Protein AF-0000000084360054 (afdb_homodimer)

Structure (mmCIF, N/CA/C/O backbone):
data_AF-0000000084360054-model_v1
#
loop_
_entity.id
_entity.type
_entity.pdbx_description
1 polymer "Orotidine 5'-phosphate decarboxylase"
#
loop_
_atom_site.group_PDB
_atom_site.id
_atom_site.type_symbol
_atom_site.label_atom_id
_atom_site.label_alt_id
_atom_site.label_comp_id
_atom_site.label_asym_id
_atom_site.label_entity_id
_atom_site.label_seq_id
_atom_site.pdbx_PDB_ins_code
_atom_site.Cartn_x
_atom_site.Cartn_y
_atom_site.Cartn_z
_atom_site.occupancy
_atom_site.B_iso_or_equiv
_atom_site.auth_seq_id
_atom_site.auth_comp_id
_atom_site.auth_asym_id
_atom_site.auth_atom_id
_atom_site.pdbx_PDB_model_num
ATOM 1 N N . MET A 1 1 ? 3.053 13.844 21.281 1 42.56 1 MET A N 1
ATOM 2 C CA . MET A 1 1 ? 2.871 14.586 20.031 1 42.56 1 MET A CA 1
ATOM 3 C C . MET A 1 1 ? 3.773 15.82 20 1 42.56 1 MET A C 1
ATOM 5 O O . MET A 1 1 ? 3.871 16.547 20.984 1 42.56 1 MET A O 1
ATOM 9 N N . VAL A 1 2 ? 4.875 15.766 19.297 1 52.47 2 VAL A N 1
ATOM 10 C CA . VAL A 1 2 ? 5.715 16.953 19.328 1 52.47 2 VAL A CA 1
ATOM 11 C C . VAL A 1 2 ? 4.859 18.203 19.062 1 52.47 2 VAL A C 1
ATOM 13 O O . VAL A 1 2 ? 4.086 18.234 18.109 1 52.47 2 VAL A O 1
ATOM 16 N N . GLY A 1 3 ? 4.629 18.875 20.031 1 68.75 3 GLY A N 1
ATOM 17 C CA . GLY A 1 3 ? 3.812 20.078 20.016 1 68.75 3 GLY A CA 1
ATOM 18 C C . GLY A 1 3 ? 4.203 21.047 18.922 1 68.75 3 GLY A C 1
ATOM 19 O O . GLY A 1 3 ? 5.375 21.109 18.547 1 68.75 3 GLY A O 1
ATOM 20 N N . ILE A 1 4 ? 3.219 21.406 18.031 1 86.19 4 ILE A N 1
ATOM 21 C CA . ILE A 1 4 ? 3.371 22.438 17 1 86.19 4 ILE A CA 1
ATOM 22 C C . ILE A 1 4 ? 3.674 23.781 17.656 1 86.19 4 ILE A C 1
ATOM 24 O O . ILE A 1 4 ? 2.826 24.344 18.359 1 86.19 4 ILE A O 1
ATOM 28 N N . GLU A 1 5 ? 4.906 24.297 17.609 1 87.44 5 GLU A N 1
ATOM 29 C CA . GLU A 1 5 ? 5.328 25.547 18.219 1 87.44 5 GLU A CA 1
ATOM 30 C C . GLU A 1 5 ? 5.152 26.719 17.25 1 87.44 5 GLU A C 1
ATOM 32 O O . GLU A 1 5 ? 4.906 27.844 17.672 1 87.44 5 GLU A O 1
ATOM 37 N N . HIS A 1 6 ? 5.352 26.484 16.031 1 93.12 6 HIS A N 1
ATOM 38 C CA . HIS A 1 6 ? 5.207 27.484 14.977 1 93.12 6 HIS A CA 1
ATOM 39 C C . HIS A 1 6 ? 4.281 26.969 13.875 1 93.12 6 HIS A C 1
ATOM 41 O O . HIS A 1 6 ? 4.324 25.797 13.508 1 93.12 6 HIS A O 1
ATOM 47 N N . PRO A 1 7 ? 3.514 27.828 13.281 1 94 7 PRO A N 1
ATOM 48 C CA . PRO A 1 7 ? 2.527 27.422 12.273 1 94 7 PRO A CA 1
ATOM 49 C C . PRO A 1 7 ? 3.16 26.688 11.086 1 94 7 PRO A C 1
ATOM 51 O O . PRO A 1 7 ? 2.525 25.828 10.477 1 94 7 PRO A O 1
ATOM 54 N N . ARG A 1 8 ? 4.402 27.094 10.758 1 95.5 8 ARG A N 1
ATOM 55 C CA . ARG A 1 8 ? 5.078 26.469 9.625 1 95.5 8 ARG A CA 1
ATOM 56 C C . ARG A 1 8 ? 5.246 24.969 9.844 1 95.5 8 ARG A C 1
ATOM 58 O O . ARG A 1 8 ? 5.375 24.203 8.883 1 95.5 8 ARG A O 1
ATOM 65 N N . GLN A 1 9 ? 5.285 24.531 11.094 1 97.31 9 GLN A N 1
ATOM 66 C CA . GLN A 1 9 ? 5.523 23.125 11.422 1 97.31 9 GLN A CA 1
ATOM 67 C C . GLN A 1 9 ? 4.336 22.266 11.016 1 97.31 9 GLN A C 1
ATOM 69 O O . GLN A 1 9 ? 4.449 21.031 10.969 1 97.31 9 GLN A O 1
ATOM 74 N N . ARG A 1 10 ? 3.205 22.906 10.672 1 97.94 10 ARG A N 1
ATOM 75 C CA . ARG A 1 10 ? 1.999 22.203 10.258 1 97.94 10 ARG A CA 1
ATOM 76 C C . ARG A 1 10 ? 2.115 21.734 8.812 1 97.94 10 ARG A C 1
ATOM 78 O O . ARG A 1 10 ? 1.342 20.875 8.367 1 97.94 10 ARG A O 1
ATOM 85 N N . ILE A 1 11 ? 3.076 22.266 8.094 1 98.19 11 ILE A N 1
ATOM 86 C CA . ILE A 1 11 ? 3.129 22.062 6.645 1 98.19 11 ILE A CA 1
ATOM 87 C C . ILE A 1 11 ? 4.062 20.906 6.32 1 98.19 11 ILE A C 1
ATOM 89 O O . ILE A 1 11 ? 5.254 20.938 6.648 1 98.19 11 ILE A O 1
ATOM 93 N N . PHE A 1 12 ? 3.598 19.875 5.746 1 98.62 12 PHE A N 1
ATOM 94 C CA . PHE A 1 12 ? 4.406 18.844 5.098 1 98.62 12 PHE A CA 1
ATOM 95 C C . PHE A 1 12 ? 4.352 19 3.58 1 98.62 12 PHE A C 1
ATOM 97 O O . PHE A 1 12 ? 3.271 18.938 2.986 1 98.62 12 PHE A O 1
ATOM 104 N N . VAL A 1 13 ? 5.457 19.156 2.93 1 98.62 13 VAL A N 1
ATOM 105 C CA . VAL A 1 13 ? 5.527 19.375 1.487 1 98.62 13 VAL A CA 1
ATOM 106 C C . VAL A 1 13 ? 5.605 18.016 0.775 1 98.62 13 VAL A C 1
ATOM 108 O O . VAL A 1 13 ? 6.516 17.234 1.029 1 98.62 13 VAL A O 1
ATOM 111 N N . ALA A 1 14 ? 4.641 17.781 -0.109 1 98.44 14 ALA A N 1
ATOM 112 C CA . ALA A 1 14 ? 4.621 16.547 -0.886 1 98.44 14 ALA A CA 1
ATOM 113 C C . ALA A 1 14 ? 5.645 16.594 -2.02 1 98.44 14 ALA A C 1
ATOM 115 O O . ALA A 1 14 ? 5.512 17.391 -2.951 1 98.44 14 ALA A O 1
ATOM 116 N N . LEU A 1 15 ? 6.66 15.773 -1.92 1 98.06 15 LEU A N 1
ATOM 117 C CA . LEU A 1 15 ? 7.633 15.648 -2.998 1 98.06 15 LEU A CA 1
ATOM 118 C C . LEU A 1 15 ? 7.262 14.5 -3.934 1 98.06 15 LEU A C 1
ATOM 120 O O . LEU A 1 15 ? 7.98 13.5 -4.012 1 98.06 15 LEU A O 1
ATOM 124 N N . ASP A 1 16 ? 6.246 14.641 -4.707 1 93 16 ASP A N 1
ATOM 125 C CA . ASP A 1 16 ? 5.715 13.633 -5.621 1 93 16 ASP A CA 1
ATOM 126 C C . ASP A 1 16 ? 6.496 13.617 -6.934 1 93 16 ASP A C 1
ATOM 128 O O . ASP A 1 16 ? 5.977 14.023 -7.973 1 93 16 ASP A O 1
ATOM 132 N N . MET A 1 17 ? 7.68 13.203 -6.867 1 93.94 17 MET A N 1
ATOM 133 C CA . MET A 1 17 ? 8.578 13.188 -8.016 1 93.94 17 MET A CA 1
ATOM 134 C C . MET A 1 17 ? 9.594 12.055 -7.906 1 93.94 17 MET A C 1
ATOM 136 O O . MET A 1 17 ? 9.836 11.539 -6.812 1 93.94 17 MET A O 1
ATOM 140 N N . THR A 1 18 ? 10.188 11.703 -9.094 1 94.56 18 THR A N 1
ATOM 141 C CA . THR A 1 18 ? 11.211 10.664 -9.062 1 94.56 18 THR A CA 1
ATOM 142 C C . THR A 1 18 ? 12.586 11.258 -9.328 1 94.56 18 THR A C 1
ATOM 144 O O . THR A 1 18 ? 13.594 10.547 -9.281 1 94.56 18 THR A O 1
ATOM 147 N N . ASP A 1 19 ? 12.609 12.57 -9.586 1 97.56 19 ASP A N 1
ATOM 148 C CA . ASP A 1 19 ? 13.906 13.242 -9.664 1 97.56 19 ASP A CA 1
ATOM 149 C C . ASP A 1 19 ? 14.523 13.414 -8.281 1 97.56 19 ASP A C 1
ATOM 151 O O . ASP A 1 19 ? 14.195 14.359 -7.559 1 97.56 19 ASP A O 1
ATOM 155 N N . LEU A 1 20 ? 15.406 12.531 -7.949 1 98.31 20 LEU A N 1
ATOM 156 C CA . LEU A 1 20 ? 15.992 12.484 -6.609 1 98.31 20 LEU A CA 1
ATOM 157 C C . LEU A 1 20 ? 16.75 13.773 -6.312 1 98.31 20 LEU A C 1
ATOM 159 O O . LEU A 1 20 ? 16.672 14.305 -5.203 1 98.31 20 LEU A O 1
ATOM 163 N N . GLY A 1 21 ? 17.531 14.211 -7.305 1 98.56 21 GLY A N 1
ATOM 164 C CA . GLY A 1 21 ? 18.25 15.453 -7.113 1 98.56 21 GLY A CA 1
ATOM 165 C C . GLY A 1 21 ? 17.359 16.625 -6.773 1 98.56 21 GLY A C 1
ATOM 166 O O . GLY A 1 21 ? 17.641 17.391 -5.844 1 98.56 21 GLY A O 1
ATOM 167 N N . ARG A 1 22 ? 16.297 16.75 -7.469 1 98.38 22 ARG A N 1
ATOM 168 C CA . ARG A 1 22 ? 15.344 17.828 -7.219 1 98.38 22 ARG A CA 1
ATOM 169 C C . ARG A 1 22 ? 14.695 17.688 -5.848 1 98.38 22 ARG A C 1
ATOM 171 O O . ARG A 1 22 ? 14.492 18.672 -5.141 1 98.38 22 ARG A O 1
ATOM 178 N N . ALA A 1 23 ? 14.328 16.469 -5.492 1 98.69 23 ALA A N 1
ATOM 179 C CA . ALA A 1 23 ? 13.719 16.203 -4.188 1 98.69 23 ALA A CA 1
ATOM 180 C C . ALA A 1 23 ? 14.656 16.625 -3.059 1 98.69 23 ALA A C 1
ATOM 182 O O . ALA A 1 23 ? 14.227 17.266 -2.098 1 98.69 23 ALA A O 1
ATOM 183 N N . VAL A 1 24 ? 15.898 16.266 -3.207 1 98.75 24 VAL A N 1
ATOM 184 C CA . VAL A 1 24 ? 16.906 16.594 -2.209 1 98.75 24 VAL A CA 1
ATOM 185 C C . VAL A 1 24 ? 17.078 18.109 -2.127 1 98.75 24 VAL A C 1
ATOM 187 O O . VAL A 1 24 ? 17.125 18.688 -1.034 1 98.75 24 VAL A O 1
ATOM 190 N N . GLU A 1 25 ? 17.141 18.75 -3.273 1 98.56 25 GLU A N 1
ATOM 191 C CA . GLU A 1 25 ? 17.281 20.203 -3.336 1 98.56 25 GLU A CA 1
ATOM 192 C C . GLU A 1 25 ? 16.109 20.891 -2.648 1 98.56 25 GLU A C 1
ATOM 194 O O . GLU A 1 25 ? 16.312 21.844 -1.89 1 98.56 25 GLU A O 1
ATOM 199 N N . LEU A 1 26 ? 14.945 20.438 -2.902 1 98.75 26 LEU A N 1
ATOM 200 C CA . LEU A 1 26 ? 13.75 21.016 -2.305 1 98.75 26 LEU A CA 1
ATOM 201 C C . LEU A 1 26 ? 13.75 20.828 -0.791 1 98.75 26 LEU A C 1
ATOM 203 O O . LEU A 1 26 ? 13.477 21.766 -0.044 1 98.75 26 LEU A O 1
ATOM 207 N N . ALA A 1 27 ? 14.062 19.641 -0.339 1 98.75 27 ALA A N 1
ATOM 208 C CA . ALA A 1 27 ? 14.094 19.375 1.097 1 98.75 27 ALA A CA 1
ATOM 209 C C . ALA A 1 27 ? 15.094 20.281 1.803 1 98.75 27 ALA A C 1
ATOM 211 O O . ALA A 1 27 ? 14.766 20.891 2.824 1 98.75 27 ALA A O 1
ATOM 212 N N . HIS A 1 28 ? 16.266 20.438 1.223 1 98.38 28 HIS A N 1
ATOM 213 C CA . HIS A 1 28 ? 17.297 21.297 1.794 1 98.38 28 HIS A CA 1
ATOM 214 C C . HIS A 1 28 ? 16.859 22.75 1.775 1 98.38 28 HIS A C 1
ATOM 216 O O . HIS A 1 28 ? 17.047 23.469 2.76 1 98.38 28 HIS A O 1
ATOM 222 N N . GLY A 1 29 ? 16.328 23.141 0.725 1 98.38 29 GLY A N 1
ATOM 223 C CA . GLY A 1 29 ? 15.945 24.531 0.532 1 98.38 29 GLY A CA 1
ATOM 224 C C . GLY A 1 29 ? 14.781 24.953 1.409 1 98.38 29 GLY A C 1
ATOM 225 O O . GLY A 1 29 ? 14.664 26.141 1.748 1 98.38 29 GLY A O 1
ATOM 226 N N . LEU A 1 30 ? 13.969 24.016 1.833 1 98.62 30 LEU A N 1
ATOM 227 C CA . LEU A 1 30 ? 12.75 24.344 2.559 1 98.62 30 LEU A CA 1
ATOM 228 C C . LEU A 1 30 ? 12.938 24.141 4.059 1 98.62 30 LEU A C 1
ATOM 230 O O . LEU A 1 30 ? 12.023 24.406 4.844 1 98.62 30 LEU A O 1
ATOM 234 N N . LYS A 1 31 ? 14.117 23.641 4.406 1 97.62 31 LYS A N 1
ATOM 235 C CA . LYS A 1 31 ? 14.398 23.406 5.82 1 97.62 31 LYS A CA 1
ATOM 236 C C . LYS A 1 31 ? 14.18 24.688 6.637 1 97.62 31 LYS A C 1
ATOM 238 O O . LYS A 1 31 ? 14.664 25.75 6.262 1 97.62 31 LYS A O 1
ATOM 243 N N . GLY A 1 32 ? 13.414 24.5 7.715 1 96.25 32 GLY A N 1
ATOM 244 C CA . GLY A 1 32 ? 13.148 25.641 8.586 1 96.25 32 GLY A CA 1
ATOM 245 C C . GLY A 1 32 ? 11.93 26.438 8.18 1 96.25 32 GLY A C 1
ATOM 246 O O . GLY A 1 32 ? 11.414 27.234 8.961 1 96.25 32 GLY A O 1
ATOM 247 N N . ALA A 1 33 ? 11.43 26.25 6.961 1 97.88 33 ALA A N 1
ATOM 248 C CA . ALA A 1 33 ? 10.289 27.016 6.453 1 97.88 33 ALA A CA 1
ATOM 249 C C . ALA A 1 33 ? 9.008 26.188 6.516 1 97.88 33 ALA A C 1
ATOM 251 O O . ALA A 1 33 ? 7.91 26.734 6.406 1 97.88 33 ALA A O 1
ATOM 252 N N . VAL A 1 34 ? 9.156 24.922 6.68 1 98.31 34 VAL A N 1
ATOM 253 C CA . VAL A 1 34 ? 8.023 24 6.777 1 98.31 34 VAL A CA 1
ATOM 254 C C . VAL A 1 34 ? 8.289 22.969 7.871 1 98.31 34 VAL A C 1
ATOM 256 O O . VAL A 1 34 ? 9.375 22.938 8.453 1 98.31 34 VAL A O 1
ATOM 259 N N . GLY A 1 35 ? 7.32 22.172 8.133 1 98.19 35 GLY A N 1
ATOM 260 C CA . GLY A 1 35 ? 7.418 21.172 9.195 1 98.19 35 GLY A CA 1
ATOM 261 C C . GLY A 1 35 ? 8.117 19.906 8.766 1 98.19 35 GLY A C 1
ATOM 262 O O . GLY A 1 35 ? 8.711 19.203 9.586 1 98.19 35 GLY A O 1
ATOM 263 N N . GLY A 1 36 ? 8.016 19.609 7.461 1 98.62 36 GLY A N 1
ATOM 264 C CA . GLY A 1 36 ? 8.641 18.391 6.961 1 98.62 36 GLY A CA 1
ATOM 265 C C . GLY A 1 36 ? 8.312 18.109 5.504 1 98.62 36 GLY A C 1
ATOM 266 O O . GLY A 1 36 ? 7.777 18.969 4.805 1 98.62 36 GLY A O 1
ATOM 267 N N . VAL A 1 37 ? 8.711 16.906 5.035 1 98.88 37 VAL A N 1
ATOM 268 C CA . VAL A 1 37 ? 8.445 16.484 3.668 1 98.88 37 VAL A CA 1
ATOM 269 C C . VAL A 1 37 ? 7.66 15.172 3.682 1 98.88 37 VAL A C 1
ATOM 271 O O . VAL A 1 37 ? 7.789 14.375 4.613 1 98.88 37 VAL A O 1
ATOM 274 N N . LYS A 1 38 ? 6.855 15.055 2.748 1 98.88 38 LYS A N 1
ATOM 275 C CA . LYS A 1 38 ? 6.152 13.797 2.516 1 98.88 38 LYS A CA 1
ATOM 276 C C . LYS A 1 38 ? 6.695 13.078 1.281 1 98.88 38 LYS A C 1
ATOM 278 O O . LYS A 1 38 ? 6.809 13.68 0.211 1 98.88 38 LYS A O 1
ATOM 283 N N . LEU A 1 39 ? 7.094 11.867 1.407 1 98.88 39 LEU A N 1
ATOM 284 C CA . LEU A 1 39 ? 7.5 10.984 0.319 1 98.88 39 LEU A CA 1
ATOM 285 C C . LEU A 1 39 ? 6.527 9.82 0.172 1 98.88 39 LEU A C 1
ATOM 287 O O . LEU A 1 39 ? 6.246 9.109 1.142 1 98.88 39 LEU A O 1
ATOM 291 N N . GLY A 1 40 ? 6.016 9.641 -1.049 1 98.25 40 GLY A N 1
ATOM 292 C CA . GLY A 1 40 ? 4.961 8.656 -1.273 1 98.25 40 GLY A CA 1
ATOM 293 C C . GLY A 1 40 ? 5.418 7.477 -2.109 1 98.25 40 GLY A C 1
ATOM 294 O O . GLY A 1 40 ? 6.609 7.184 -2.182 1 98.25 40 GLY A O 1
ATOM 295 N N . LYS A 1 41 ? 4.422 6.773 -2.699 1 98.19 41 LYS A N 1
ATOM 296 C CA . LYS A 1 41 ? 4.594 5.473 -3.34 1 98.19 41 LYS A CA 1
ATOM 297 C C . LYS A 1 41 ? 5.492 5.582 -4.57 1 98.19 41 LYS A C 1
ATOM 299 O O . LYS A 1 41 ? 6.355 4.73 -4.793 1 98.19 41 LYS A O 1
ATOM 304 N N . GLU A 1 42 ? 5.25 6.617 -5.363 1 97.69 42 GLU A N 1
ATOM 305 C CA . GLU A 1 42 ? 6.031 6.742 -6.59 1 97.69 42 GLU A CA 1
ATOM 306 C C . GLU A 1 42 ? 7.516 6.926 -6.281 1 97.69 42 GLU A C 1
ATOM 308 O O . GLU A 1 42 ? 8.359 6.215 -6.828 1 97.69 42 GLU A O 1
ATOM 313 N N . PHE A 1 43 ? 7.824 7.863 -5.406 1 98.75 43 PHE A N 1
ATOM 314 C CA . PHE A 1 43 ? 9.203 8.125 -5.004 1 98.75 43 PHE A CA 1
ATOM 315 C C . PHE A 1 43 ? 9.828 6.883 -4.383 1 98.75 43 PHE A C 1
ATOM 317 O O . PHE A 1 43 ? 10.93 6.484 -4.758 1 98.75 43 PHE A O 1
ATOM 324 N N . PHE A 1 44 ? 9.133 6.242 -3.404 1 98.81 44 PHE A N 1
ATOM 325 C CA . PHE A 1 44 ? 9.688 5.125 -2.648 1 98.81 44 PHE A CA 1
ATOM 326 C C . PHE A 1 44 ? 9.914 3.918 -3.555 1 98.81 44 PHE A C 1
ATOM 328 O O . PHE A 1 44 ? 10.883 3.18 -3.381 1 98.81 44 PHE A O 1
ATOM 335 N N . THR A 1 45 ? 9 3.691 -4.48 1 98.75 45 THR A N 1
ATOM 336 C CA . THR A 1 45 ? 9.164 2.586 -5.418 1 98.75 45 THR A CA 1
ATOM 337 C C . THR A 1 45 ? 10.406 2.793 -6.285 1 98.75 45 THR A C 1
ATOM 339 O O . THR A 1 45 ? 11.117 1.836 -6.602 1 98.75 45 THR A O 1
ATOM 342 N N . ALA A 1 46 ? 10.703 4.031 -6.586 1 98.5 46 ALA A N 1
ATOM 343 C CA . ALA A 1 46 ? 11.828 4.355 -7.461 1 98.5 46 ALA A CA 1
ATOM 344 C C . ALA A 1 46 ? 13.148 4.32 -6.688 1 98.5 46 ALA A C 1
ATOM 346 O O . ALA A 1 46 ? 14.172 3.904 -7.227 1 98.5 46 ALA A O 1
ATOM 347 N N . HIS A 1 47 ? 13.102 4.816 -5.367 1 98.62 47 HIS A N 1
ATOM 348 C CA . HIS A 1 47 ? 14.391 5.121 -4.75 1 98.62 47 HIS A CA 1
ATOM 349 C C . HIS A 1 47 ? 14.547 4.395 -3.418 1 98.62 47 HIS A C 1
ATOM 351 O O . HIS A 1 47 ? 15.648 4.34 -2.863 1 98.62 47 HIS A O 1
ATOM 357 N N . GLY A 1 48 ? 13.461 3.867 -2.879 1 98.56 48 GLY A N 1
ATOM 358 C CA . GLY A 1 48 ? 13.516 3.053 -1.674 1 98.56 48 GLY A CA 1
ATOM 359 C C . GLY A 1 48 ? 14.047 3.807 -0.47 1 98.56 48 GLY A C 1
ATOM 360 O O . GLY A 1 48 ? 14 5.039 -0.428 1 98.56 48 GLY A O 1
ATOM 361 N N . PRO A 1 49 ? 14.43 3.055 0.553 1 98.62 49 PRO A N 1
ATOM 362 C CA . PRO A 1 49 ? 14.938 3.676 1.781 1 98.62 49 PRO A CA 1
ATOM 363 C C . PRO A 1 49 ? 16.188 4.523 1.546 1 98.62 49 PRO A C 1
ATOM 365 O O . PRO A 1 49 ? 16.375 5.539 2.219 1 98.62 49 PRO A O 1
ATOM 368 N N . ASP A 1 50 ? 17 4.145 0.573 1 98.31 50 ASP A N 1
ATOM 369 C CA . ASP A 1 50 ? 18.188 4.934 0.269 1 98.31 50 ASP A CA 1
ATOM 370 C C . ASP A 1 50 ? 17.812 6.34 -0.193 1 98.31 50 ASP A C 1
ATOM 372 O O . ASP A 1 50 ? 18.438 7.32 0.212 1 98.31 50 ASP A O 1
ATOM 376 N N . GLY A 1 51 ? 16.828 6.402 -1.062 1 98.69 51 GLY A N 1
ATOM 377 C CA . GLY A 1 51 ? 16.344 7.707 -1.485 1 98.69 51 GLY A CA 1
ATOM 378 C C . GLY A 1 51 ? 15.797 8.539 -0.342 1 98.69 51 GLY A C 1
ATOM 379 O O . GLY A 1 51 ? 16.062 9.742 -0.259 1 98.69 51 GLY A O 1
ATOM 380 N N . VAL A 1 52 ? 15.062 7.902 0.552 1 98.88 52 VAL A N 1
ATOM 381 C CA . VAL A 1 52 ? 14.492 8.594 1.703 1 98.88 52 VAL A CA 1
ATOM 382 C C . VAL A 1 52 ? 15.602 9.172 2.568 1 98.88 52 VAL A C 1
ATOM 384 O O . VAL A 1 52 ? 15.531 10.328 2.992 1 98.88 52 VAL A O 1
ATOM 387 N N . HIS A 1 53 ? 16.656 8.406 2.777 1 98.62 53 HIS A N 1
ATOM 388 C CA . HIS A 1 53 ? 17.781 8.867 3.578 1 98.62 53 HIS A CA 1
ATOM 389 C C . HIS A 1 53 ? 18.438 10.094 2.953 1 98.62 53 HIS A C 1
ATOM 391 O O . HIS A 1 53 ? 18.781 11.047 3.658 1 98.62 53 HIS A O 1
ATOM 397 N N . ARG A 1 54 ? 18.578 10.039 1.674 1 98.62 54 ARG A N 1
ATOM 398 C CA . ARG A 1 54 ? 19.203 11.164 0.98 1 98.62 54 ARG A CA 1
ATOM 399 C C . ARG A 1 54 ? 18.375 12.43 1.136 1 98.62 54 ARG A C 1
ATOM 401 O O . ARG A 1 54 ? 18.906 13.508 1.367 1 98.62 54 ARG A O 1
ATOM 408 N N . VAL A 1 55 ? 17.078 12.328 1.035 1 98.81 55 VAL A N 1
ATOM 409 C CA . VAL A 1 55 ? 16.188 13.477 1.108 1 98.81 55 VAL A CA 1
ATOM 410 C C . VAL A 1 55 ? 16.156 14.023 2.533 1 98.81 55 VAL A C 1
ATOM 412 O O . VAL A 1 55 ? 16.141 15.242 2.736 1 98.81 55 VAL A O 1
ATOM 415 N N . THR A 1 56 ? 16.25 13.148 3.543 1 98.5 56 THR A N 1
ATOM 416 C CA . THR A 1 56 ? 16.031 13.57 4.926 1 98.5 56 THR A CA 1
ATOM 417 C C . THR A 1 56 ? 17.359 13.812 5.629 1 98.5 56 THR A C 1
ATOM 419 O O . THR A 1 56 ? 17.391 14.102 6.828 1 98.5 56 THR A O 1
ATOM 422 N N . GLU A 1 57 ? 18.453 13.672 4.891 1 97.75 57 GLU A N 1
ATOM 423 C CA . GLU A 1 57 ? 19.781 13.867 5.461 1 97.75 57 GLU A CA 1
ATOM 424 C C . GLU A 1 57 ? 19.906 15.25 6.102 1 97.75 57 GLU A C 1
ATOM 426 O O . GLU A 1 57 ? 20.641 15.422 7.078 1 97.75 57 GLU A O 1
ATOM 431 N N . CYS A 1 58 ? 19.188 16.219 5.684 1 97.75 58 CYS A N 1
ATOM 432 C CA . CYS A 1 58 ? 19.234 17.578 6.184 1 97.75 58 CYS A CA 1
ATOM 433 C C . CYS A 1 58 ? 18.5 17.703 7.512 1 97.75 58 CYS A C 1
ATOM 435 O O . CYS A 1 58 ? 18.516 18.766 8.141 1 97.75 58 CYS A O 1
ATOM 437 N N . GLY A 1 59 ? 17.797 16.656 7.93 1 97.25 59 GLY A N 1
ATOM 438 C CA . GLY A 1 59 ? 17.125 16.656 9.227 1 97.25 59 GLY A CA 1
ATOM 439 C C . GLY A 1 59 ? 15.641 16.969 9.133 1 97.25 59 GLY A C 1
ATOM 440 O O . GLY A 1 59 ? 14.961 17.078 10.156 1 97.25 59 GLY A O 1
ATOM 441 N N . MET A 1 60 ? 15.086 17.078 7.949 1 96.88 60 MET A N 1
ATOM 442 C CA . MET A 1 60 ? 13.664 17.344 7.75 1 96.88 60 MET A CA 1
ATOM 443 C C . MET A 1 60 ? 12.812 16.188 8.273 1 96.88 60 MET A C 1
ATOM 445 O O . MET A 1 60 ? 13.078 15.023 7.957 1 96.88 60 MET A O 1
ATOM 449 N N . PRO A 1 61 ? 11.82 16.469 9.148 1 98.31 61 PRO A N 1
ATOM 450 C CA . PRO A 1 61 ? 10.883 15.406 9.516 1 98.31 61 PRO A CA 1
ATOM 451 C C . PRO A 1 61 ? 10.227 14.758 8.305 1 98.31 61 PRO A C 1
ATOM 453 O O . PRO A 1 61 ? 9.969 15.43 7.301 1 98.31 61 PRO A O 1
ATOM 456 N N . LEU A 1 62 ? 9.938 13.484 8.422 1 98.81 62 LEU A N 1
ATOM 457 C CA . LEU A 1 62 ? 9.461 12.688 7.301 1 98.81 62 LEU A CA 1
ATOM 458 C C . LEU A 1 62 ? 8.031 12.219 7.535 1 98.81 62 LEU A C 1
ATOM 460 O O . LEU A 1 62 ? 7.723 11.641 8.586 1 98.81 62 LEU A O 1
ATOM 464 N N . PHE A 1 63 ? 7.129 12.531 6.629 1 98.94 63 PHE A N 1
ATOM 465 C CA . PHE A 1 63 ? 5.879 11.797 6.449 1 98.94 63 PHE A CA 1
ATOM 466 C C . PHE A 1 63 ? 6.035 10.719 5.383 1 98.94 63 PHE A C 1
ATOM 468 O O . PHE A 1 63 ? 6.074 11.016 4.188 1 98.94 63 PHE A O 1
ATOM 475 N N . LEU A 1 64 ? 6.207 9.492 5.801 1 98.88 64 LEU A N 1
ATOM 476 C CA . LEU A 1 64 ? 6.289 8.352 4.891 1 98.88 64 LEU A CA 1
ATOM 477 C C . LEU A 1 64 ? 4.898 7.895 4.473 1 98.88 64 LEU A C 1
ATOM 479 O O . LEU A 1 64 ? 4.223 7.18 5.219 1 98.88 64 LEU A O 1
ATOM 483 N N . ASP A 1 65 ? 4.473 8.219 3.27 1 98.81 65 ASP A N 1
ATOM 484 C CA . ASP A 1 65 ? 3.098 8.07 2.809 1 98.81 65 ASP A CA 1
ATOM 485 C C . ASP A 1 65 ? 2.951 6.852 1.9 1 98.81 65 ASP A C 1
ATOM 487 O O . ASP A 1 65 ? 2.674 6.988 0.707 1 98.81 65 ASP A O 1
ATOM 491 N N . LEU A 1 66 ? 3.057 5.699 2.541 1 98.81 66 LEU A N 1
ATOM 492 C CA . LEU A 1 66 ? 3.035 4.473 1.747 1 98.81 66 LEU A CA 1
ATOM 493 C C . LEU A 1 66 ? 1.682 3.781 1.851 1 98.81 66 LEU A C 1
ATOM 495 O O . LEU A 1 66 ? 1.37 2.895 1.051 1 98.81 66 LEU A O 1
ATOM 499 N N . LYS A 1 67 ? 0.878 4.172 2.818 1 98.81 67 LYS A N 1
ATOM 500 C CA . LYS A 1 67 ? -0.494 3.699 2.969 1 98.81 67 LYS A CA 1
ATOM 501 C C . LYS A 1 67 ? -0.552 2.174 2.973 1 98.81 67 LYS A C 1
ATOM 503 O O . LYS A 1 67 ? -1.296 1.574 2.193 1 98.81 67 LYS A O 1
ATOM 508 N N . PHE A 1 68 ? 0.157 1.575 3.934 1 98.88 68 PHE A N 1
ATOM 509 C CA . PHE A 1 68 ? 0.206 0.119 3.994 1 98.88 68 PHE A CA 1
ATOM 510 C C . PHE A 1 68 ? -1.195 -0.464 4.133 1 98.88 68 PHE A C 1
ATOM 512 O O . PHE A 1 68 ? -2.031 0.083 4.855 1 98.88 68 PHE A O 1
ATOM 519 N N . HIS A 1 69 ? -1.476 -1.567 3.439 1 98.81 69 HIS A N 1
ATOM 520 C CA . HIS A 1 69 ? -2.748 -2.279 3.443 1 98.81 69 HIS A CA 1
ATOM 521 C C . HIS A 1 69 ? -2.555 -3.758 3.125 1 98.81 69 HIS A C 1
ATOM 523 O O . HIS A 1 69 ? -2.271 -4.117 1.979 1 98.81 69 HIS A O 1
ATOM 529 N N . ASP A 1 70 ? -2.594 -4.57 4.047 1 98.62 70 ASP A N 1
ATOM 530 C CA . ASP A 1 70 ? -2.359 -6.008 3.965 1 98.62 70 ASP A CA 1
ATOM 531 C C . ASP A 1 70 ? -2.852 -6.719 5.223 1 98.62 70 ASP A C 1
ATOM 533 O O . ASP A 1 70 ? -3.504 -6.105 6.07 1 98.62 70 ASP A O 1
ATOM 537 N N . ILE A 1 71 ? -2.596 -8 5.309 1 97.75 71 ILE A N 1
ATOM 538 C CA . ILE A 1 71 ? -2.918 -8.719 6.535 1 97.75 71 ILE A CA 1
ATOM 539 C C . ILE A 1 71 ? -2.111 -8.148 7.699 1 97.75 71 ILE A C 1
ATOM 541 O O . ILE A 1 71 ? -1.052 -7.555 7.492 1 97.75 71 ILE A O 1
ATOM 545 N N . PRO A 1 72 ? -2.594 -8.328 8.969 1 98.38 72 PRO A N 1
ATOM 546 C CA . PRO A 1 72 ? -2.004 -7.672 10.141 1 98.38 72 PRO A CA 1
ATOM 547 C C . PRO A 1 72 ? -0.501 -7.922 10.258 1 98.38 72 PRO A C 1
ATOM 549 O O . PRO A 1 72 ? 0.274 -6.977 10.422 1 98.38 72 PRO A O 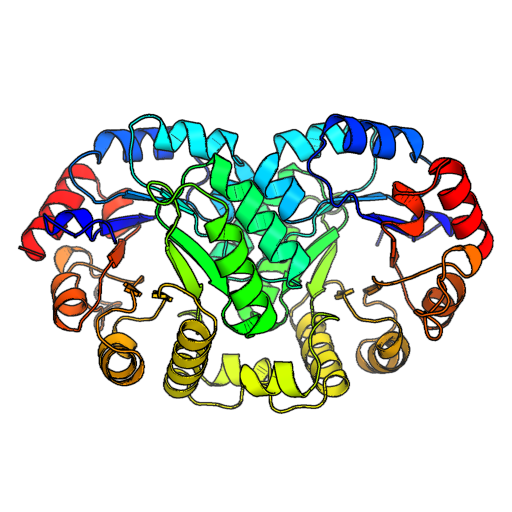1
ATOM 552 N N . ASN A 1 73 ? -0.059 -9.133 10.039 1 96.94 73 ASN A N 1
ATOM 553 C CA . ASN A 1 73 ? 1.35 -9.469 10.211 1 96.94 73 ASN A CA 1
ATOM 554 C C . ASN A 1 73 ? 2.23 -8.742 9.195 1 96.94 73 ASN A C 1
ATOM 556 O O . ASN A 1 73 ? 3.326 -8.289 9.531 1 96.94 73 ASN A O 1
ATOM 560 N N . THR A 1 74 ? 1.772 -8.664 8.008 1 97.88 74 THR A N 1
ATOM 561 C CA . THR A 1 74 ? 2.537 -8.008 6.953 1 97.88 74 THR A CA 1
ATOM 562 C C . THR A 1 74 ? 2.648 -6.508 7.219 1 97.88 74 THR A C 1
ATOM 564 O O . THR A 1 74 ? 3.723 -5.922 7.066 1 97.88 74 THR A O 1
ATOM 567 N N . VAL A 1 75 ? 1.539 -5.887 7.66 1 98.75 75 VAL A N 1
ATOM 568 C CA . VAL A 1 75 ? 1.556 -4.453 7.941 1 98.75 75 VAL A CA 1
ATOM 569 C C . VAL A 1 75 ? 2.449 -4.176 9.148 1 98.75 75 VAL A C 1
ATOM 571 O O . VAL A 1 75 ? 3.213 -3.209 9.156 1 98.75 75 VAL A O 1
ATOM 574 N N . ALA A 1 76 ? 2.352 -5.027 10.164 1 98.75 76 ALA A N 1
ATOM 575 C CA . ALA A 1 76 ? 3.246 -4.879 11.312 1 98.75 76 ALA A CA 1
ATOM 576 C C . ALA A 1 76 ? 4.707 -4.934 10.875 1 98.75 76 ALA A C 1
ATOM 578 O O . ALA A 1 76 ? 5.523 -4.117 11.312 1 98.75 76 ALA A O 1
ATOM 579 N N . GLY A 1 77 ? 5.02 -5.898 10.023 1 98.44 77 GLY A N 1
ATOM 580 C CA . GLY A 1 77 ? 6.371 -6.012 9.508 1 98.44 77 GLY A CA 1
ATOM 581 C C . GLY A 1 77 ? 6.82 -4.785 8.734 1 98.44 77 GLY A C 1
ATOM 582 O O . GLY A 1 77 ? 7.961 -4.336 8.875 1 98.44 77 GLY A O 1
ATOM 583 N N . ALA A 1 78 ? 5.949 -4.238 7.926 1 98.69 78 ALA A N 1
ATOM 584 C CA . ALA A 1 78 ? 6.266 -3.053 7.133 1 98.69 78 ALA A CA 1
ATOM 585 C C . ALA A 1 78 ? 6.508 -1.843 8.031 1 98.69 78 ALA A C 1
ATOM 587 O O . ALA A 1 78 ? 7.422 -1.054 7.785 1 98.69 78 ALA A O 1
ATOM 588 N N . ILE A 1 79 ? 5.656 -1.691 9.07 1 98.88 79 ILE A N 1
ATOM 589 C CA . ILE A 1 79 ? 5.844 -0.613 10.039 1 98.88 79 ILE A CA 1
ATOM 590 C C . ILE A 1 79 ? 7.199 -0.764 10.719 1 98.88 79 ILE A C 1
ATOM 592 O O . ILE A 1 79 ? 7.977 0.193 10.797 1 98.88 79 ILE A O 1
ATOM 596 N N . ARG A 1 80 ? 7.512 -1.961 11.188 1 98.5 80 ARG A N 1
ATOM 597 C CA . ARG A 1 80 ? 8.797 -2.188 11.836 1 98.5 80 ARG A CA 1
ATOM 598 C C . ARG A 1 80 ? 9.953 -1.822 10.906 1 98.5 80 ARG A C 1
ATOM 600 O O . ARG A 1 80 ? 10.914 -1.17 11.328 1 98.5 80 ARG A O 1
ATOM 607 N N . ALA A 1 81 ? 9.859 -2.225 9.688 1 98.5 81 ALA A N 1
ATOM 608 C CA . ALA A 1 81 ? 10.898 -1.922 8.711 1 98.5 81 ALA A CA 1
ATOM 609 C C . ALA A 1 81 ? 11.023 -0.416 8.492 1 98.5 81 ALA A C 1
ATOM 611 O O . ALA A 1 81 ? 12.125 0.095 8.281 1 98.5 81 ALA A O 1
ATOM 612 N N . SER A 1 82 ? 9.945 0.287 8.555 1 98.69 82 SER A N 1
ATOM 613 C CA . SER A 1 82 ? 9.938 1.722 8.289 1 98.69 82 SER A CA 1
ATOM 614 C C . SER A 1 82 ? 10.586 2.502 9.43 1 98.69 82 SER A C 1
ATOM 616 O O . SER A 1 82 ? 10.984 3.654 9.25 1 98.69 82 SER A O 1
ATOM 618 N N . LEU A 1 83 ? 10.641 1.906 10.648 1 98.56 83 LEU A N 1
ATOM 619 C CA . LEU A 1 83 ? 11.156 2.607 11.812 1 98.56 83 LEU A CA 1
ATOM 620 C C . LEU A 1 83 ? 12.602 3.035 11.602 1 98.56 83 LEU A C 1
ATOM 622 O O . LEU A 1 83 ? 13.039 4.055 12.133 1 98.56 83 LEU A O 1
ATOM 626 N N . ALA A 1 84 ? 13.336 2.289 10.766 1 97.44 84 ALA A N 1
ATOM 627 C CA . ALA A 1 84 ? 14.734 2.604 10.477 1 97.44 84 ALA A CA 1
ATOM 628 C C . ALA A 1 84 ? 14.859 3.934 9.742 1 97.44 84 ALA A C 1
ATOM 630 O O . ALA A 1 84 ? 15.93 4.547 9.727 1 97.44 84 ALA A O 1
ATOM 631 N N . LEU A 1 85 ? 13.805 4.414 9.125 1 98.31 85 LEU A N 1
ATOM 632 C CA . LEU A 1 85 ? 13.797 5.672 8.391 1 98.31 85 LEU A CA 1
ATOM 633 C C . LEU A 1 85 ? 13.438 6.84 9.305 1 98.31 85 LEU A C 1
ATOM 635 O O . LEU A 1 85 ? 13.453 7.996 8.875 1 98.31 85 LEU A O 1
ATOM 639 N N . ASN A 1 86 ? 13.047 6.586 10.547 1 97.88 86 ASN A N 1
ATOM 640 C CA . ASN A 1 86 ? 12.711 7.566 11.578 1 97.88 86 ASN A CA 1
ATOM 641 C C . ASN A 1 86 ? 11.617 8.523 11.102 1 97.88 86 ASN A C 1
ATOM 643 O O . ASN A 1 86 ? 11.789 9.742 11.148 1 97.88 86 ASN A O 1
ATOM 647 N N . PRO A 1 87 ? 10.523 7.965 10.633 1 98.75 87 PRO A N 1
ATOM 648 C CA . PRO A 1 87 ? 9.453 8.859 10.188 1 98.75 87 PRO A CA 1
ATOM 649 C C . PRO A 1 87 ? 8.75 9.562 11.352 1 98.75 87 PRO A C 1
ATOM 651 O O . PRO A 1 87 ? 8.617 8.984 12.438 1 98.75 87 PRO A O 1
ATOM 654 N N . PHE A 1 88 ? 8.328 10.797 11.078 1 98.62 88 PHE A N 1
ATOM 655 C CA . PHE A 1 88 ? 7.441 11.5 11.992 1 98.62 88 PHE A CA 1
ATOM 656 C C . PHE A 1 88 ? 6.012 10.992 11.867 1 98.62 88 PHE A C 1
ATOM 658 O O . PHE A 1 88 ? 5.309 10.859 12.867 1 98.62 88 PHE A O 1
ATOM 665 N N . ILE A 1 89 ? 5.609 10.711 10.641 1 98.81 89 ILE A N 1
ATOM 666 C CA . ILE A 1 89 ? 4.297 10.148 10.336 1 98.81 89 ILE A CA 1
ATOM 667 C C . ILE A 1 89 ? 4.445 8.977 9.375 1 98.81 89 ILE A C 1
ATOM 669 O O . ILE A 1 89 ? 5.242 9.031 8.438 1 98.81 89 ILE A O 1
ATOM 673 N N . VAL A 1 90 ? 3.75 7.895 9.578 1 98.88 90 VAL A N 1
ATOM 674 C CA . VAL A 1 90 ? 3.521 6.793 8.648 1 98.88 90 VAL A CA 1
ATOM 675 C C . VAL A 1 90 ? 2.029 6.48 8.57 1 98.88 90 VAL A C 1
ATOM 677 O O . VAL A 1 90 ? 1.275 6.789 9.5 1 98.88 90 VAL A O 1
ATOM 680 N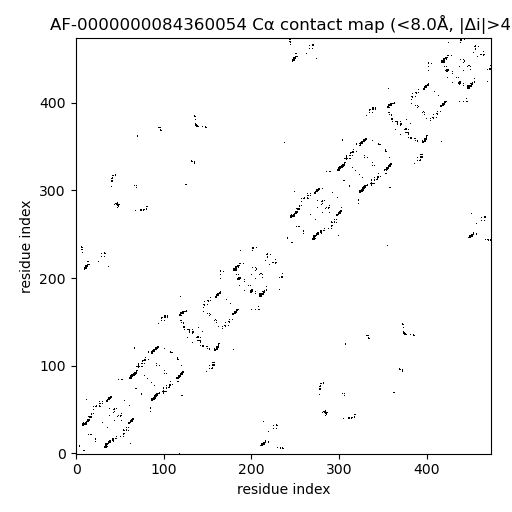 N . ASN A 1 91 ? 1.613 5.949 7.434 1 98.88 91 ASN A N 1
ATOM 681 C CA . ASN A 1 91 ? 0.168 5.762 7.363 1 98.88 91 ASN A CA 1
ATOM 682 C C . ASN A 1 91 ? -0.192 4.391 6.797 1 98.88 91 ASN A C 1
ATOM 684 O O . ASN A 1 91 ? 0.644 3.73 6.18 1 98.88 91 ASN A O 1
ATOM 688 N N . VAL A 1 92 ? -1.374 3.918 7.109 1 98.94 92 VAL A N 1
ATOM 689 C CA . VAL A 1 92 ? -2.023 2.701 6.637 1 98.94 92 VAL A CA 1
ATOM 690 C C . VAL A 1 92 ? -3.418 3.031 6.105 1 98.94 92 VAL A C 1
ATOM 692 O O . VAL A 1 92 ? -3.922 4.137 6.312 1 98.94 92 VAL A O 1
ATOM 695 N N . HIS A 1 93 ? -3.986 2.123 5.402 1 98.88 93 HIS A N 1
ATOM 696 C CA . HIS A 1 93 ? -5.387 2.285 5.035 1 98.88 93 HIS A CA 1
ATOM 697 C C . HIS A 1 93 ? -6.309 1.828 6.16 1 98.88 93 HIS A C 1
ATOM 699 O O . HIS A 1 93 ? -6.246 0.675 6.59 1 98.88 93 HIS A O 1
ATOM 705 N N . ALA A 1 94 ? -7.254 2.648 6.566 1 98.88 94 ALA A N 1
ATOM 706 C CA . ALA A 1 94 ? -8.203 2.283 7.613 1 98.88 94 ALA A CA 1
ATOM 707 C C . ALA A 1 94 ? -9.125 1.154 7.152 1 98.88 94 ALA A C 1
ATOM 709 O O . ALA A 1 94 ? -9.672 0.418 7.973 1 98.88 94 ALA A O 1
ATOM 710 N N . GLY A 1 95 ? -9.227 1.001 5.871 1 98.44 95 GLY A N 1
ATOM 711 C CA . GLY A 1 95 ? -10.023 -0.07 5.293 1 98.44 95 GLY A CA 1
ATOM 712 C C . GLY A 1 95 ? -9.469 -1.451 5.59 1 98.44 95 GLY A C 1
ATOM 713 O O . GLY A 1 95 ? -10.141 -2.457 5.355 1 98.44 95 GLY A O 1
ATOM 714 N N . GLY A 1 96 ? -8.25 -1.495 6.086 1 98.44 96 GLY A N 1
ATOM 715 C CA . GLY A 1 96 ? -7.672 -2.773 6.465 1 98.44 96 GLY A CA 1
ATOM 716 C C . GLY A 1 96 ? -8.281 -3.357 7.723 1 98.44 96 GLY A C 1
ATOM 717 O O . GLY A 1 96 ? -8.07 -4.531 8.039 1 98.44 96 GLY A O 1
ATOM 718 N N . GLY A 1 97 ? -9.008 -2.504 8.523 1 98.62 97 GLY A N 1
ATOM 719 C CA . GLY A 1 97 ? -9.773 -3.002 9.648 1 98.62 97 GLY A CA 1
ATOM 720 C C . GLY A 1 97 ? -9.016 -2.93 10.961 1 98.62 97 GLY A C 1
ATOM 721 O O . GLY A 1 97 ? -7.828 -2.609 10.984 1 98.62 97 GLY A O 1
ATOM 722 N N . ARG A 1 98 ? -9.727 -3.289 11.977 1 98.69 98 ARG A N 1
ATOM 723 C CA . ARG A 1 98 ? -9.266 -3.129 13.352 1 98.69 98 ARG A CA 1
ATOM 724 C C . ARG A 1 98 ? -7.988 -3.928 13.602 1 98.69 98 ARG A C 1
ATOM 726 O O . ARG A 1 98 ? -7.016 -3.402 14.148 1 98.69 98 ARG A O 1
ATOM 733 N N . ARG A 1 99 ? -7.98 -5.176 13.195 1 98.56 99 ARG A N 1
ATOM 734 C CA . ARG A 1 99 ? -6.848 -6.047 13.492 1 98.56 99 ARG A CA 1
ATOM 735 C C . ARG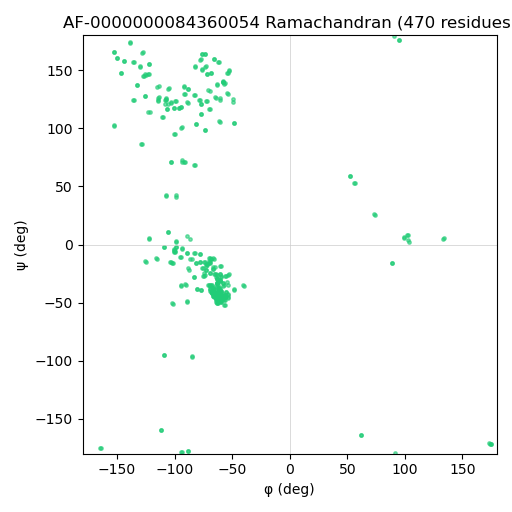 A 1 99 ? -5.578 -5.543 12.812 1 98.56 99 ARG A C 1
ATOM 737 O O . ARG A 1 99 ? -4.504 -5.547 13.414 1 98.56 99 ARG A O 1
ATOM 744 N N . MET A 1 100 ? -5.688 -5.129 11.602 1 98.69 100 MET A N 1
ATOM 745 C CA . MET A 1 100 ? -4.539 -4.594 10.883 1 98.69 100 MET A CA 1
ATOM 746 C C . MET A 1 100 ? -4.035 -3.307 11.523 1 98.69 100 MET A C 1
ATOM 748 O O . MET A 1 100 ? -2.834 -3.146 11.75 1 98.69 100 MET A O 1
ATOM 752 N N . MET A 1 101 ? -4.973 -2.428 11.859 1 98.94 101 MET A N 1
ATOM 753 C CA . MET A 1 101 ? -4.598 -1.127 12.406 1 98.94 101 MET A CA 1
ATOM 754 C C . MET A 1 101 ? -4 -1.276 13.805 1 98.94 101 MET A C 1
ATOM 756 O O . MET A 1 101 ? -3.041 -0.583 14.148 1 98.94 101 MET A O 1
ATOM 760 N N . TRP A 1 102 ? -4.578 -2.188 14.531 1 98.88 102 TRP A N 1
ATOM 761 C CA . TRP A 1 102 ? -4.012 -2.473 15.844 1 98.88 102 TRP A CA 1
ATOM 762 C C . TRP A 1 102 ? -2.584 -2.996 15.719 1 98.88 102 TRP A C 1
ATOM 764 O O . TRP A 1 102 ? -1.691 -2.562 16.453 1 98.88 102 TRP A O 1
ATOM 774 N N . ALA A 1 103 ? -2.369 -3.916 14.789 1 98.88 103 ALA A N 1
ATOM 775 C CA . ALA A 1 103 ? -1.036 -4.465 14.562 1 98.88 103 ALA A CA 1
ATOM 776 C C . ALA A 1 103 ? -0.056 -3.371 14.141 1 98.88 103 ALA A C 1
ATOM 778 O O . ALA A 1 103 ? 1.107 -3.383 14.555 1 98.88 103 ALA A O 1
ATOM 779 N N . ALA A 1 104 ? -0.493 -2.457 13.336 1 98.94 104 ALA A N 1
ATOM 780 C CA . ALA A 1 104 ? 0.341 -1.338 12.898 1 98.94 104 ALA A CA 1
ATOM 781 C C . ALA A 1 104 ? 0.756 -0.472 14.086 1 98.94 104 ALA A C 1
ATOM 783 O O . ALA A 1 104 ? 1.937 -0.148 14.242 1 98.94 104 ALA A O 1
ATOM 784 N N . ALA A 1 105 ? -0.204 -0.092 14.93 1 98.88 105 ALA A N 1
ATOM 785 C CA . ALA A 1 105 ? 0.056 0.745 16.094 1 98.88 105 ALA A CA 1
ATOM 786 C C . ALA A 1 105 ? 1.018 0.056 17.062 1 98.88 105 ALA A C 1
ATOM 788 O O . ALA A 1 105 ? 1.955 0.681 17.562 1 98.88 105 ALA A O 1
ATOM 789 N N . GLU A 1 106 ? 0.788 -1.22 17.266 1 98.81 106 GLU A N 1
ATOM 790 C CA . GLU A 1 106 ? 1.641 -1.984 18.172 1 98.81 106 GLU A CA 1
ATOM 791 C C . GLU A 1 106 ? 3.068 -2.072 17.641 1 98.81 106 GLU A C 1
ATOM 793 O O . GLU A 1 106 ? 4.027 -1.983 18.422 1 98.81 106 GLU A O 1
ATOM 798 N N . ALA A 1 107 ? 3.176 -2.301 16.375 1 98.88 107 ALA A N 1
ATOM 799 C CA . ALA A 1 107 ? 4.5 -2.379 15.758 1 98.88 107 ALA A CA 1
ATOM 800 C C . ALA A 1 107 ? 5.258 -1.064 15.93 1 98.88 107 ALA A C 1
ATOM 802 O O . ALA A 1 107 ? 6.473 -1.064 16.156 1 98.88 107 ALA A O 1
ATOM 803 N N . ALA A 1 108 ? 4.574 0.045 15.805 1 98.75 108 ALA A N 1
ATOM 804 C CA . ALA A 1 108 ? 5.195 1.357 15.953 1 98.75 108 ALA A CA 1
ATOM 805 C C . ALA A 1 108 ? 5.734 1.555 17.359 1 98.75 108 ALA A C 1
ATOM 807 O O . ALA A 1 108 ? 6.719 2.268 17.562 1 98.75 108 ALA A O 1
ATOM 808 N N . ASN A 1 109 ? 5.117 0.932 18.359 1 98.12 109 ASN A N 1
ATOM 809 C CA . ASN A 1 109 ? 5.504 1.043 19.75 1 98.12 109 ASN A CA 1
ATOM 810 C C . ASN A 1 109 ? 6.852 0.377 20.016 1 98.12 109 ASN A C 1
ATOM 812 O O . ASN A 1 109 ? 7.426 0.533 21.094 1 98.12 109 ASN A O 1
ATOM 816 N N . GLN A 1 110 ? 7.316 -0.372 19.094 1 96.69 110 GLN A N 1
ATOM 817 C CA . GLN A 1 110 ? 8.617 -1.009 19.25 1 96.69 110 GLN A CA 1
ATOM 818 C C . GLN A 1 110 ? 9.75 0.009 19.125 1 96.69 110 GLN A C 1
ATOM 820 O O . GLN A 1 110 ? 10.891 -0.279 19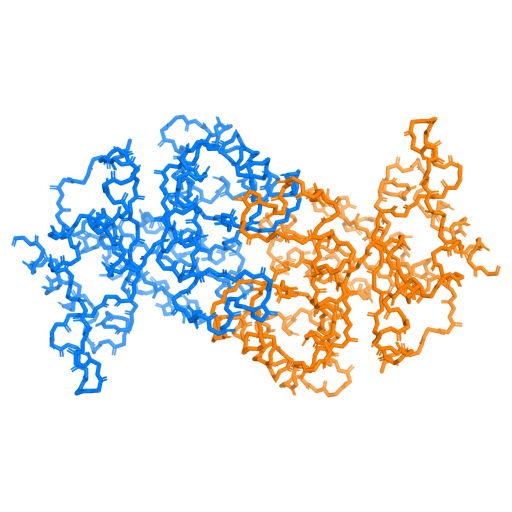.484 1 96.69 110 GLN A O 1
ATOM 825 N N . ALA A 1 111 ? 9.508 1.16 18.578 1 95.88 111 ALA A N 1
ATOM 826 C CA . ALA A 1 111 ? 10.469 2.26 18.562 1 95.88 111 ALA A CA 1
ATOM 827 C C . ALA A 1 111 ? 10.531 2.941 19.922 1 95.88 111 ALA A C 1
ATOM 829 O O . ALA A 1 111 ? 9.562 2.926 20.688 1 95.88 111 ALA A O 1
ATOM 830 N N . PRO A 1 112 ? 11.734 3.52 20.281 1 95.44 112 PRO A N 1
ATOM 831 C CA . PRO A 1 112 ? 11.758 4.363 21.469 1 95.44 112 PRO A CA 1
ATOM 832 C C . PRO A 1 112 ? 10.688 5.457 21.453 1 95.44 112 PRO A C 1
ATOM 834 O O . PRO A 1 112 ? 10.328 5.945 20.375 1 95.44 112 PRO A O 1
ATOM 837 N N . ALA A 1 113 ? 10.242 5.82 22.578 1 92.88 113 ALA A N 1
ATOM 838 C CA . ALA A 1 113 ? 9.156 6.789 22.734 1 92.88 113 ALA A CA 1
ATOM 839 C C . ALA A 1 113 ? 9.477 8.086 21.984 1 92.88 113 ALA A C 1
ATOM 841 O O . ALA A 1 113 ? 8.594 8.688 21.375 1 92.88 113 ALA A O 1
ATOM 842 N N . GLU A 1 114 ? 10.703 8.445 21.953 1 93.19 114 GLU A N 1
ATOM 843 C CA . GLU A 1 114 ? 11.117 9.727 21.391 1 93.19 114 GLU A CA 1
ATOM 844 C C . GLU A 1 114 ? 11.078 9.711 19.875 1 93.19 114 GLU A C 1
ATOM 846 O O . GLU A 1 114 ? 10.992 10.766 19.234 1 93.19 114 GLU A O 1
ATOM 851 N N . THR A 1 115 ? 11.094 8.516 19.312 1 95.81 115 THR A N 1
ATOM 852 C CA . THR A 1 115 ? 11.188 8.422 17.859 1 95.81 115 THR A CA 1
ATOM 853 C C . THR A 1 115 ? 10.008 7.645 17.281 1 95.81 115 THR A C 1
ATOM 855 O O . THR A 1 115 ? 9.969 7.355 16.094 1 95.81 115 THR A O 1
ATOM 858 N N . ARG A 1 116 ? 9.031 7.258 18.156 1 98.06 116 ARG A N 1
ATOM 859 C CA . ARG A 1 116 ? 7.848 6.559 17.672 1 98.06 116 ARG A CA 1
ATOM 860 C C . ARG A 1 116 ? 7.07 7.418 16.672 1 98.06 116 ARG A C 1
ATOM 862 O O . ARG A 1 116 ? 6.727 8.562 16.969 1 98.06 116 ARG A O 1
ATOM 869 N N . PRO A 1 117 ? 6.816 6.918 15.531 1 98.75 117 PRO A N 1
ATOM 870 C CA . PRO A 1 117 ? 6.047 7.723 14.57 1 98.75 117 PRO A CA 1
ATOM 871 C C . PRO A 1 117 ? 4.57 7.828 14.938 1 98.75 117 PRO A C 1
ATOM 873 O O . PRO A 1 117 ? 4.047 6.973 15.664 1 98.75 117 PRO A O 1
ATOM 876 N N . ASN A 1 118 ? 3.959 8.906 14.508 1 98.69 118 ASN A N 1
ATOM 877 C CA . ASN A 1 118 ? 2.502 8.93 14.445 1 98.69 118 ASN A CA 1
ATOM 878 C C . ASN A 1 118 ? 1.965 8.008 13.359 1 98.69 118 ASN A C 1
ATOM 880 O O . ASN A 1 118 ? 2.277 8.18 12.18 1 98.69 118 ASN A O 1
ATOM 884 N N . VAL A 1 119 ? 1.219 7.008 13.758 1 98.94 119 VAL A N 1
ATOM 885 C CA . VAL A 1 119 ? 0.585 6.113 12.797 1 98.94 119 VAL A CA 1
ATOM 886 C C . VAL A 1 119 ? -0.836 6.59 12.508 1 98.94 119 VAL A C 1
ATOM 888 O O . VAL A 1 119 ? -1.677 6.641 13.406 1 98.94 119 VAL A O 1
ATOM 891 N N . ILE A 1 120 ? -1.092 6.941 11.234 1 98.94 120 ILE A N 1
ATOM 892 C CA . ILE A 1 120 ? -2.4 7.5 10.914 1 98.94 120 ILE A CA 1
ATOM 893 C C . ILE A 1 120 ? -3.074 6.652 9.844 1 98.94 120 ILE A C 1
ATOM 895 O O . ILE A 1 120 ? -2.406 5.914 9.117 1 98.94 120 ILE A O 1
ATOM 899 N N . GLY A 1 121 ? -4.414 6.676 9.766 1 98.94 121 GLY A N 1
ATOM 900 C CA . GLY A 1 121 ? -5.188 5.918 8.797 1 98.94 121 GLY A CA 1
ATOM 901 C C . GLY A 1 121 ? -5.75 6.777 7.68 1 98.94 121 GLY A C 1
ATOM 902 O O . GLY A 1 121 ? -6.281 7.859 7.934 1 98.94 121 GLY A O 1
ATOM 903 N N . VAL A 1 122 ? -5.605 6.328 6.496 1 98.81 122 VAL A N 1
ATOM 904 C CA . VAL A 1 122 ? -6.324 6.938 5.379 1 98.81 122 VAL A CA 1
ATOM 905 C C . VAL A 1 122 ? -7.777 6.461 5.379 1 98.81 122 VAL A C 1
ATOM 907 O O . VAL A 1 122 ? -8.039 5.258 5.332 1 98.81 122 VAL A O 1
ATOM 910 N N . THR A 1 123 ? -8.695 7.332 5.414 1 98.44 123 THR A N 1
ATOM 911 C CA . THR A 1 123 ? -10.109 6.965 5.434 1 98.44 123 THR A CA 1
ATOM 912 C C . THR A 1 123 ? -10.633 6.734 4.02 1 98.44 123 THR A C 1
ATOM 914 O O . THR A 1 123 ? -10.398 5.676 3.432 1 98.44 123 THR A O 1
ATOM 917 N N . VAL A 1 124 ? -11.25 7.773 3.439 1 98 124 VAL A N 1
ATOM 918 C CA . VAL A 1 124 ? -11.68 7.699 2.049 1 98 124 VAL A CA 1
ATOM 919 C C . VAL A 1 124 ? -10.789 8.586 1.182 1 98 124 VAL A C 1
ATOM 921 O O . VAL A 1 124 ? -10.562 9.758 1.501 1 98 124 VAL A O 1
ATOM 924 N N . LEU A 1 125 ? -10.195 7.941 0.156 1 96.44 125 LEU A N 1
ATOM 925 C CA . LEU A 1 125 ? -9.367 8.727 -0.753 1 96.44 125 LEU A CA 1
ATOM 926 C C . LEU A 1 125 ? -10.164 9.859 -1.38 1 96.44 125 LEU A C 1
ATOM 928 O O . LEU A 1 125 ? -11.336 9.68 -1.739 1 96.44 125 LEU A O 1
ATOM 932 N N . THR A 1 126 ? -9.594 11 -1.519 1 89.88 126 THR A N 1
ATOM 933 C CA . THR A 1 126 ? -10.242 12.203 -2.027 1 89.88 126 THR A CA 1
ATOM 934 C C . THR A 1 126 ? -10.758 11.977 -3.445 1 89.88 126 THR A C 1
ATOM 936 O O . THR A 1 126 ? -11.641 12.703 -3.91 1 89.88 126 THR A O 1
ATOM 939 N N . SER A 1 127 ? -10.234 10.969 -4.094 1 89.69 127 SER A N 1
ATOM 940 C CA . SER A 1 127 ? -10.633 10.688 -5.469 1 89.69 127 SER A CA 1
ATOM 941 C C . SER A 1 127 ? -11.922 9.883 -5.52 1 89.69 127 SER A C 1
ATOM 943 O O . SER A 1 127 ? -12.508 9.703 -6.59 1 89.69 127 SER A O 1
ATOM 945 N N . MET A 1 128 ? -12.414 9.422 -4.402 1 94.44 128 MET A N 1
ATOM 946 C CA . MET A 1 128 ? -13.562 8.516 -4.383 1 94.44 128 MET A CA 1
ATOM 947 C C . MET A 1 128 ? -14.844 9.266 -4.051 1 94.44 128 MET A C 1
ATOM 949 O O . MET A 1 128 ? -14.977 9.82 -2.961 1 94.44 128 MET A O 1
ATOM 953 N N . ALA A 1 129 ? -15.766 9.266 -4.988 1 95.62 129 ALA A N 1
ATOM 954 C CA . ALA A 1 129 ? -17.125 9.766 -4.762 1 95.62 129 ALA A CA 1
ATOM 955 C C . ALA A 1 129 ? -18.062 8.633 -4.367 1 95.62 129 ALA A C 1
ATOM 957 O O . ALA A 1 129 ? -17.641 7.48 -4.234 1 95.62 129 ALA A O 1
ATOM 958 N N . ARG A 1 130 ? -19.297 8.992 -4.184 1 96.94 130 ARG A N 1
ATOM 959 C CA . ARG A 1 130 ? -20.297 8.023 -3.738 1 96.94 130 ARG A CA 1
ATOM 960 C C . ARG A 1 130 ? -20.375 6.836 -4.691 1 96.94 130 ARG A C 1
ATOM 962 O O . ARG A 1 130 ? -20.422 5.688 -4.25 1 96.94 130 ARG A O 1
ATOM 969 N N . GLU A 1 131 ? -20.359 7.105 -5.977 1 97.12 131 GLU A N 1
ATOM 970 C CA . GLU A 1 131 ? -20.469 6.047 -6.977 1 97.12 131 GLU A CA 1
ATOM 971 C C . GLU A 1 131 ? -19.234 5.152 -6.98 1 97.12 131 GLU A C 1
ATOM 973 O O . GLU A 1 131 ? -19.344 3.947 -7.227 1 97.12 131 GLU A O 1
ATOM 978 N N . ASP A 1 132 ? -18.047 5.727 -6.719 1 97.62 132 ASP A N 1
ATOM 979 C CA . ASP A 1 132 ? -16.812 4.953 -6.637 1 97.62 132 ASP A CA 1
ATOM 980 C C . ASP A 1 132 ? -16.844 3.996 -5.449 1 97.62 132 ASP A C 1
ATOM 982 O O . ASP A 1 132 ? -16.422 2.844 -5.559 1 97.62 132 ASP A O 1
ATOM 986 N N . LEU A 1 133 ? -17.344 4.508 -4.32 1 98.31 133 LEU A N 1
ATOM 987 C CA . LEU A 1 133 ? -17.453 3.678 -3.125 1 98.31 133 LEU A CA 1
ATOM 988 C C . LEU A 1 133 ? -18.438 2.531 -3.352 1 98.31 133 LEU A C 1
ATOM 990 O O . LEU A 1 133 ? -18.156 1.388 -2.984 1 98.31 133 LEU A O 1
ATOM 994 N N . ALA A 1 134 ? -19.531 2.832 -3.977 1 97.69 134 ALA A N 1
ATOM 995 C CA . ALA A 1 134 ? -20.562 1.824 -4.23 1 97.69 134 ALA A CA 1
ATOM 996 C C . ALA A 1 134 ? -20.016 0.705 -5.117 1 97.69 134 ALA A C 1
ATOM 998 O O . ALA A 1 134 ? -20.344 -0.467 -4.914 1 97.69 134 ALA A O 1
ATOM 999 N N . GLU A 1 135 ? -19.203 1.03 -6.059 1 97.5 135 GLU A N 1
ATOM 1000 C CA . GLU A 1 135 ? -18.656 0.059 -7.008 1 97.5 135 GLU A CA 1
ATOM 1001 C C . GLU A 1 135 ? -17.781 -0.968 -6.305 1 97.5 135 GLU A C 1
ATOM 1003 O O . GLU A 1 135 ? -17.656 -2.105 -6.766 1 97.5 135 GLU A O 1
ATOM 1008 N N . VAL A 1 136 ? -17.234 -0.529 -5.148 1 98.31 136 VAL A N 1
ATOM 1009 C CA . VAL A 1 136 ? -16.328 -1.45 -4.465 1 98.31 136 VAL A CA 1
ATOM 1010 C C . VAL A 1 136 ? -17.016 -2.031 -3.236 1 98.31 136 VAL A C 1
ATOM 1012 O O . VAL A 1 136 ? -16.359 -2.611 -2.365 1 98.31 136 VAL A O 1
ATOM 1015 N N . GLY A 1 137 ? -18.312 -1.829 -3.082 1 98.19 137 GLY A N 1
ATOM 1016 C CA . GLY A 1 137 ? -19.109 -2.545 -2.094 1 98.19 137 GLY A CA 1
ATOM 1017 C C . GLY A 1 137 ? -19.422 -1.711 -0.871 1 98.19 137 GLY A C 1
ATOM 1018 O O . GLY A 1 137 ? -20 -2.215 0.098 1 98.19 137 GLY A O 1
ATOM 1019 N N . VAL A 1 138 ? -19.031 -0.481 -0.856 1 98 138 VAL A N 1
ATOM 1020 C CA . VAL A 1 138 ? -19.359 0.438 0.231 1 98 138 VAL A CA 1
ATOM 1021 C C . VAL A 1 138 ? -20.516 1.342 -0.184 1 98 138 VAL A C 1
ATOM 1023 O O . VAL A 1 138 ? -20.297 2.389 -0.802 1 98 138 VAL A O 1
ATOM 1026 N N . ASP A 1 139 ? -21.656 0.94 0.183 1 94.94 139 ASP A N 1
ATOM 1027 C CA . ASP A 1 139 ? -22.844 1.712 -0.162 1 94.94 139 ASP A CA 1
ATOM 1028 C C . ASP A 1 139 ? -23.188 2.721 0.934 1 94.94 139 ASP A C 1
ATOM 1030 O O . ASP A 1 139 ? -24.172 2.561 1.647 1 94.94 139 ASP A O 1
ATOM 1034 N N . GLU A 1 140 ? -22.422 3.691 1.041 1 95.31 140 GLU A N 1
ATOM 1035 C CA . GLU A 1 140 ? -22.5 4.711 2.082 1 95.31 140 GLU A CA 1
ATOM 1036 C C . GLU A 1 140 ? -22.062 6.078 1.553 1 95.31 140 GLU A C 1
ATOM 1038 O O . GLU A 1 140 ? -21.297 6.16 0.59 1 95.31 140 GLU A O 1
ATOM 1043 N N . ASP A 1 141 ? -22.656 7.109 2.088 1 96.62 141 ASP A N 1
ATOM 1044 C CA . ASP A 1 141 ? -22.156 8.453 1.81 1 96.62 141 ASP A CA 1
ATOM 1045 C C . ASP A 1 141 ? -20.688 8.578 2.203 1 96.62 141 ASP A C 1
ATOM 1047 O O . ASP A 1 141 ? -20.281 8.094 3.256 1 96.62 141 ASP A O 1
ATOM 1051 N N . PRO A 1 142 ? -19.906 9.25 1.353 1 97.5 142 PRO A N 1
ATOM 1052 C CA . PRO A 1 142 ? -18.484 9.367 1.639 1 97.5 142 PRO A CA 1
ATOM 1053 C C . PRO A 1 142 ? -18.203 9.93 3.029 1 97.5 142 PRO A C 1
ATOM 1055 O O . PRO A 1 142 ? -17.328 9.422 3.74 1 97.5 142 PRO A O 1
ATOM 1058 N N . LEU A 1 143 ? -18.875 10.992 3.428 1 97.81 143 LEU A N 1
ATOM 1059 C CA . LEU A 1 143 ? -18.656 11.578 4.746 1 97.81 143 LEU A CA 1
ATOM 1060 C C . LEU A 1 143 ? -18.938 10.555 5.848 1 97.81 143 LEU A C 1
ATOM 1062 O O . LEU A 1 143 ? -18.188 10.461 6.816 1 97.81 143 LEU A O 1
ATOM 1066 N N . GLU A 1 144 ? -20.047 9.828 5.719 1 98.19 144 GLU A N 1
ATOM 1067 C CA . GLU A 1 144 ? -20.391 8.812 6.715 1 98.19 144 GLU A CA 1
ATOM 1068 C C . GLU A 1 144 ? -19.312 7.73 6.781 1 98.19 144 GLU A C 1
ATOM 1070 O O . GLU A 1 144 ? -19 7.227 7.859 1 98.19 144 GLU A O 1
ATOM 1075 N N . GLN A 1 145 ? -18.828 7.383 5.617 1 98.62 145 GLN A N 1
ATOM 1076 C CA . GLN A 1 145 ? -17.75 6.398 5.562 1 98.62 145 GLN A CA 1
ATOM 1077 C C . GLN A 1 145 ? -16.484 6.926 6.234 1 98.62 145 GLN A C 1
ATOM 1079 O O . GLN A 1 145 ? -15.789 6.184 6.93 1 98.62 145 GLN A O 1
ATOM 1084 N N . VAL A 1 146 ? -16.156 8.18 6.004 1 98.69 146 VAL A N 1
ATOM 1085 C CA . VAL A 1 146 ? -15.016 8.812 6.641 1 98.69 146 VAL A CA 1
ATOM 1086 C C . VAL A 1 146 ? -15.172 8.773 8.156 1 98.69 146 VAL A C 1
ATOM 1088 O O . VAL A 1 146 ? -14.227 8.445 8.875 1 98.69 146 VAL A O 1
ATOM 1091 N N . LEU A 1 147 ? -16.359 9.078 8.641 1 98.81 147 LEU A N 1
ATOM 1092 C CA . LEU A 1 147 ? -16.625 9.062 10.078 1 98.81 147 LEU A CA 1
ATOM 1093 C C . LEU A 1 147 ? -16.5 7.652 10.641 1 98.81 147 LEU A C 1
ATOM 1095 O O . LEU A 1 147 ? -15.906 7.453 11.703 1 98.81 147 LEU A O 1
ATOM 1099 N N . ARG A 1 148 ? -17.031 6.684 9.953 1 98.62 148 ARG A N 1
ATOM 1100 C CA . ARG A 1 148 ? -16.922 5.285 10.359 1 98.62 148 ARG A CA 1
ATOM 1101 C C . ARG A 1 148 ? -15.469 4.863 10.508 1 98.62 148 ARG A C 1
ATOM 1103 O O . ARG A 1 148 ? -15.07 4.336 11.555 1 98.62 148 ARG A O 1
ATOM 1110 N N . LEU A 1 149 ? -14.695 5.113 9.477 1 98.88 149 LEU A N 1
ATOM 1111 C CA . LEU A 1 149 ? -13.297 4.695 9.453 1 98.88 149 LEU A CA 1
ATOM 1112 C C . LEU A 1 149 ? -12.477 5.496 10.461 1 98.88 149 LEU A C 1
ATOM 1114 O O . LEU A 1 149 ? -11.523 4.973 11.047 1 98.88 149 LEU A O 1
ATOM 1118 N N . GLY A 1 150 ? -12.828 6.781 10.625 1 98.88 150 GLY A N 1
ATOM 1119 C CA . GLY A 1 150 ? -12.156 7.59 11.633 1 98.88 150 GLY A CA 1
ATOM 1120 C C . GLY A 1 150 ? -12.328 7.051 13.039 1 98.88 150 GLY A C 1
ATOM 1121 O O . GLY A 1 150 ? -11.344 6.91 13.781 1 98.88 150 GLY A O 1
ATOM 1122 N N . ARG A 1 151 ? -13.594 6.73 13.406 1 98.88 151 ARG A N 1
ATOM 1123 C CA . ARG A 1 151 ? -13.867 6.16 14.727 1 98.88 151 ARG A CA 1
ATOM 1124 C C . ARG A 1 151 ? -13.164 4.816 14.891 1 98.88 151 ARG A C 1
ATOM 1126 O O . ARG A 1 151 ? -12.625 4.523 15.961 1 98.88 151 ARG A O 1
ATOM 1133 N N . LEU A 1 152 ? -13.18 4.059 13.836 1 98.88 152 LEU A N 1
ATOM 1134 C CA . LEU A 1 152 ? -12.531 2.752 13.875 1 98.88 152 LEU A CA 1
ATOM 1135 C C . LEU A 1 152 ? -11.023 2.896 14.078 1 98.88 152 LEU A C 1
ATOM 1137 O O . LEU A 1 152 ? -10.422 2.145 14.852 1 98.88 152 LEU A O 1
ATOM 1141 N N . ALA A 1 153 ? -10.414 3.797 13.344 1 98.94 153 ALA A N 1
ATOM 1142 C CA . ALA A 1 153 ? -8.977 4.039 13.469 1 98.94 153 ALA A CA 1
ATOM 1143 C C . ALA A 1 153 ? -8.609 4.426 14.898 1 98.94 153 ALA A C 1
ATOM 1145 O O . ALA A 1 153 ? -7.656 3.889 15.469 1 98.94 153 ALA A O 1
ATOM 1146 N N . LYS A 1 154 ? -9.367 5.328 15.477 1 98.81 154 LYS A N 1
ATOM 1147 C CA . LYS A 1 154 ? -9.109 5.766 16.844 1 98.81 154 LYS A CA 1
ATOM 1148 C C . LYS A 1 154 ? -9.227 4.602 17.828 1 98.81 154 LYS A C 1
ATOM 1150 O O . LYS A 1 154 ? -8.352 4.395 18.672 1 98.81 154 LYS A O 1
ATOM 1155 N N . SER A 1 155 ? -10.312 3.824 17.703 1 98.69 155 SER A N 1
ATOM 1156 C CA . SER A 1 155 ? -10.547 2.717 18.625 1 98.69 155 SER A CA 1
ATOM 1157 C C . SER A 1 155 ? -9.547 1.591 18.391 1 98.69 155 SER A C 1
ATOM 1159 O O . SER A 1 155 ? -9.406 0.701 19.234 1 98.69 155 SER A O 1
ATOM 1161 N N . SER A 1 156 ? -8.828 1.616 17.266 1 98.81 156 SER A N 1
ATOM 1162 C CA . SER A 1 156 ? -7.832 0.595 16.969 1 98.81 156 SER A CA 1
ATOM 1163 C C . SER A 1 156 ? -6.441 1.021 17.422 1 98.81 156 SER A C 1
ATOM 1165 O O . SER A 1 156 ? -5.465 0.297 17.219 1 98.81 156 SER A O 1
ATOM 1167 N N . GLY A 1 157 ? -6.266 2.217 17.922 1 98.69 157 GLY A N 1
ATOM 1168 C CA . GLY A 1 157 ? -5.012 2.641 18.531 1 98.69 157 GLY A CA 1
ATOM 1169 C C . GLY A 1 157 ? -4.184 3.529 17.625 1 98.69 157 GLY A C 1
ATOM 1170 O O . GLY A 1 157 ? -3.033 3.842 17.938 1 98.69 157 GLY A O 1
ATOM 1171 N N . LEU A 1 158 ? -4.766 3.959 16.469 1 98.88 158 LEU A N 1
ATOM 1172 C CA . LEU A 1 158 ? -4.031 4.883 15.625 1 98.88 158 LEU A CA 1
ATOM 1173 C C . LEU A 1 158 ? -3.998 6.281 16.234 1 98.88 158 LEU A C 1
ATOM 1175 O O . LEU A 1 158 ? -4.754 6.57 17.172 1 98.88 158 LEU A O 1
ATOM 1179 N N . ASP A 1 159 ? -3.07 7.102 15.711 1 98.81 159 ASP A N 1
ATOM 1180 C CA . ASP A 1 159 ? -2.84 8.422 16.281 1 98.81 159 ASP A CA 1
ATOM 1181 C C . ASP A 1 159 ? -3.639 9.492 15.547 1 98.81 159 ASP A C 1
ATOM 1183 O O . ASP A 1 159 ? -3.771 10.617 16.016 1 98.81 159 ASP A O 1
ATOM 1187 N N . GLY A 1 160 ? -4.219 9.188 14.438 1 98.88 160 GLY A N 1
ATOM 1188 C CA . GLY A 1 160 ? -4.941 10.148 13.617 1 98.88 160 GLY A CA 1
ATOM 1189 C C . GLY A 1 160 ? -5.418 9.555 12.297 1 98.88 160 GLY A C 1
ATOM 1190 O O . GLY A 1 160 ? -5.367 8.344 12.102 1 98.88 160 GLY A O 1
ATOM 1191 N N . VAL A 1 161 ? -5.938 10.453 11.422 1 98.88 161 VAL A N 1
ATOM 1192 C CA . VAL A 1 161 ? -6.379 10.023 10.102 1 98.88 161 VAL A CA 1
ATOM 1193 C C . VAL A 1 161 ? -6.066 11.109 9.07 1 98.88 161 VAL A C 1
ATOM 1195 O O . VAL A 1 161 ? -5.82 12.266 9.43 1 98.88 161 VAL A O 1
ATOM 1198 N N . VAL A 1 162 ? -5.984 10.703 7.855 1 98.69 162 VAL A N 1
ATOM 1199 C CA . VAL A 1 162 ? -6.035 11.602 6.703 1 98.69 162 VAL A CA 1
ATOM 1200 C C . VAL A 1 162 ? -7.484 11.812 6.27 1 98.69 162 VAL A C 1
ATOM 1202 O O . VAL A 1 162 ? -8.25 10.852 6.152 1 98.69 162 VAL A O 1
ATOM 1205 N N . CYS A 1 163 ? -7.879 13 6.031 1 97.31 163 CYS A N 1
ATOM 1206 C CA . CYS A 1 163 ? -9.219 13.32 5.559 1 97.31 163 CYS A CA 1
ATOM 1207 C C . CYS A 1 163 ? -9.219 14.609 4.742 1 97.31 163 CYS A C 1
ATOM 1209 O O . CYS A 1 163 ? -8.227 15.344 4.73 1 97.31 163 CYS A O 1
ATOM 1211 N N . SER A 1 164 ? -10.312 14.82 4.035 1 95 164 SER A N 1
ATOM 1212 C CA . SER A 1 164 ? -10.43 16.062 3.289 1 95 164 SER A CA 1
ATOM 1213 C C . SER A 1 164 ? -10.797 17.234 4.207 1 95 164 SER A C 1
ATOM 1215 O O . SER A 1 164 ? -11.32 17.016 5.305 1 95 164 SER A O 1
ATOM 1217 N N . ALA A 1 165 ? -10.492 18.422 3.701 1 94 165 ALA A N 1
ATOM 1218 C CA . ALA A 1 165 ? -10.789 19.625 4.477 1 94 165 ALA A CA 1
ATOM 1219 C C . ALA A 1 165 ? -12.273 19.703 4.824 1 94 165 ALA A C 1
ATOM 1221 O O . ALA A 1 165 ? -12.641 20.156 5.91 1 94 165 ALA A O 1
ATOM 1222 N N . LYS A 1 166 ? -13.094 19.25 3.945 1 93 166 LYS A N 1
ATOM 1223 C CA . LYS A 1 166 ? -14.547 19.344 4.117 1 93 166 LYS A CA 1
ATOM 1224 C C . LYS A 1 166 ? -15.023 18.406 5.227 1 93 166 LYS A C 1
ATOM 1226 O O . LYS A 1 166 ? -16.141 18.562 5.734 1 93 166 LYS A O 1
ATOM 1231 N N . GLU A 1 167 ? -14.188 17.484 5.594 1 97.06 167 GLU A N 1
ATOM 1232 C CA . GLU A 1 167 ? -14.586 16.469 6.547 1 97.06 167 GLU A CA 1
ATOM 1233 C C . GLU A 1 167 ? -14.086 16.781 7.953 1 97.06 167 GLU A C 1
ATOM 1235 O O . GLU A 1 167 ? -14.484 16.141 8.922 1 97.06 167 GLU A O 1
ATOM 1240 N N . VAL A 1 168 ? -13.297 17.797 8.117 1 97.38 168 VAL A N 1
ATOM 1241 C CA . VAL A 1 168 ? -12.539 18.078 9.336 1 97.38 168 VAL A CA 1
ATOM 1242 C C . VAL A 1 168 ? -13.5 18.359 10.492 1 97.38 168 VAL A C 1
ATOM 1244 O O . VAL A 1 168 ? -13.375 17.766 11.562 1 97.38 168 VAL A O 1
ATOM 1247 N N . VAL A 1 169 ? -14.461 19.188 10.242 1 97.5 169 VAL A N 1
ATOM 1248 C CA . VAL A 1 169 ? -15.359 19.609 11.312 1 97.5 169 VAL A CA 1
ATOM 1249 C C . VAL A 1 169 ? -16.141 18.406 11.836 1 97.5 169 VAL A C 1
ATOM 1251 O O . VAL A 1 169 ? -16.203 18.188 13.047 1 97.5 169 VAL A O 1
ATOM 1254 N N . ALA A 1 170 ? -16.719 17.656 10.938 1 98.06 170 ALA A N 1
ATOM 1255 C CA . ALA A 1 170 ? -17.484 16.484 11.328 1 98.06 170 ALA A CA 1
ATOM 1256 C C . ALA A 1 170 ? -16.609 15.469 12.055 1 98.06 170 ALA A C 1
ATOM 1258 O O . ALA A 1 170 ? -17.031 14.875 13.055 1 98.06 170 ALA A O 1
ATOM 1259 N N . LEU A 1 171 ? -15.414 15.258 11.57 1 98.12 171 LEU A N 1
ATOM 1260 C CA . LEU A 1 171 ? -14.484 14.297 12.164 1 98.12 171 LEU A CA 1
ATOM 1261 C C . LEU A 1 171 ? -14.055 14.758 13.555 1 98.12 171 LEU A C 1
ATOM 1263 O O . LEU A 1 171 ? -13.953 13.938 14.477 1 98.12 171 LEU A O 1
ATOM 1267 N N . ARG A 1 172 ? -13.734 16.031 13.68 1 97.56 172 ARG A N 1
ATOM 1268 C CA . ARG A 1 172 ? -13.352 16.562 14.984 1 97.56 172 ARG A CA 1
ATOM 1269 C C . ARG A 1 172 ? -14.43 16.297 16.031 1 97.56 172 ARG A C 1
ATOM 1271 O O . ARG A 1 172 ? -14.133 15.945 17.172 1 97.56 172 ARG A O 1
ATOM 1278 N N . GLY A 1 173 ? -15.656 16.453 15.633 1 97.25 173 GLY A N 1
ATOM 1279 C CA . GLY A 1 173 ? -16.766 16.172 16.516 1 97.25 173 GLY A CA 1
ATOM 1280 C C . GLY A 1 173 ? -16.875 14.703 16.906 1 97.25 173 GLY A C 1
ATOM 1281 O O . GLY A 1 173 ? -17.359 14.375 17.984 1 97.25 173 GLY A O 1
ATOM 1282 N N . SER A 1 174 ? -16.391 13.875 16.109 1 97.56 174 SER A N 1
ATOM 1283 C CA . SER A 1 174 ? -16.578 12.438 16.266 1 97.56 174 SER A CA 1
ATOM 1284 C C . SER A 1 174 ? -15.406 11.805 17.016 1 97.56 174 SER A C 1
ATOM 1286 O O . SER A 1 174 ? -15.594 10.836 17.75 1 97.56 174 SER A O 1
ATOM 1288 N N . VAL A 1 175 ? -14.164 12.312 16.812 1 97.31 175 VAL A N 1
ATOM 1289 C CA . VAL A 1 175 ? -12.992 11.594 17.281 1 97.31 175 VAL A CA 1
ATOM 1290 C C . VAL A 1 175 ? -12.273 12.422 18.344 1 97.31 175 VAL A C 1
ATOM 1292 O O . VAL A 1 175 ? -11.359 11.938 19.016 1 97.31 175 VAL A O 1
ATOM 1295 N N . GLY A 1 176 ? -12.602 13.688 18.531 1 94.69 176 GLY A N 1
ATOM 1296 C CA . GLY A 1 176 ? -12.031 14.508 19.594 1 94.69 176 GLY A CA 1
ATOM 1297 C C . GLY A 1 176 ? -10.781 15.25 19.156 1 94.69 176 GLY A C 1
ATOM 1298 O O . GLY A 1 176 ? -10.312 15.094 18.031 1 94.69 176 GLY A O 1
ATOM 1299 N N . ARG A 1 177 ? -10.188 16.047 20.062 1 93.19 177 ARG A N 1
ATOM 1300 C CA . ARG A 1 177 ? -9.125 16.984 19.734 1 93.19 177 ARG A CA 1
ATOM 1301 C C . ARG A 1 177 ? -7.758 16.312 19.797 1 93.19 177 ARG A C 1
ATOM 1303 O O . ARG A 1 177 ? -6.801 16.797 19.188 1 93.19 177 ARG A O 1
ATOM 1310 N N . ASP A 1 178 ? -7.594 15.234 20.5 1 95.19 178 ASP A N 1
ATOM 1311 C CA . ASP A 1 178 ? -6.301 14.586 20.688 1 95.19 178 ASP A CA 1
ATOM 1312 C C . ASP A 1 178 ? -6 13.602 19.562 1 95.19 178 ASP A C 1
ATOM 1314 O O . ASP A 1 178 ? -5 12.883 19.609 1 95.19 178 ASP A O 1
ATOM 1318 N N . PHE A 1 179 ? -6.797 13.516 18.578 1 98.12 179 PHE A N 1
ATOM 1319 C CA . PHE A 1 179 ? -6.664 12.672 17.391 1 98.12 179 PHE A CA 1
ATOM 1320 C C . PHE A 1 179 ? -6.273 13.5 16.172 1 98.12 179 PHE A C 1
ATOM 1322 O O . PHE A 1 179 ? -6.992 14.422 15.789 1 98.12 179 PHE A O 1
ATOM 1329 N N . LEU A 1 180 ? -5.148 13.188 15.555 1 98.5 180 LEU A N 1
ATOM 1330 C CA . LEU A 1 180 ? -4.566 14.039 14.523 1 98.5 180 LEU A CA 1
ATOM 1331 C C . LEU A 1 180 ? -5.406 13.992 13.25 1 98.5 180 LEU A C 1
ATOM 1333 O O . LEU A 1 180 ? -5.844 12.922 12.828 1 98.5 180 LEU A O 1
ATOM 1337 N N . LEU A 1 181 ? -5.664 15.133 12.734 1 98.62 181 LEU A N 1
ATOM 1338 C CA . LEU A 1 181 ? -6.254 15.25 11.406 1 98.62 181 LEU A CA 1
ATOM 1339 C C . LEU A 1 181 ? -5.242 15.828 10.414 1 98.62 181 LEU A C 1
ATOM 1341 O O . LEU A 1 181 ? -4.852 16.984 10.523 1 98.62 181 LEU A O 1
ATOM 1345 N N . VAL A 1 182 ? -4.766 15.016 9.477 1 98.5 182 VAL A N 1
ATOM 1346 C CA . VAL A 1 182 ? -3.848 15.406 8.414 1 98.5 182 VAL A CA 1
ATOM 1347 C C . VAL A 1 182 ? -4.625 15.641 7.121 1 98.5 182 VAL A C 1
ATOM 1349 O O . VAL A 1 182 ? -5.32 14.75 6.637 1 98.5 182 VAL A O 1
ATOM 1352 N N . VAL A 1 183 ? -4.504 16.812 6.539 1 97.81 183 VAL A N 1
ATOM 1353 C CA . VAL A 1 183 ? -5.41 17.219 5.473 1 97.81 183 VAL A CA 1
ATOM 1354 C C . VAL A 1 183 ? -4.613 17.562 4.215 1 97.81 183 VAL A C 1
ATOM 1356 O O . VAL A 1 183 ? -3.836 18.516 4.199 1 97.81 183 VAL A O 1
ATOM 1359 N N . PRO A 1 184 ? -4.773 16.781 3.158 1 96.5 184 PRO A N 1
ATOM 1360 C CA . PRO A 1 184 ? -4.199 17.094 1.849 1 96.5 184 PRO A CA 1
ATOM 1361 C C . PRO A 1 184 ? -5.121 17.969 0.996 1 96.5 184 PRO A C 1
ATOM 1363 O O . PRO A 1 184 ? -6.195 18.359 1.451 1 96.5 184 PRO A O 1
ATOM 1366 N N . GLY A 1 185 ? -4.742 18.281 -0.208 1 88.88 185 GLY A N 1
ATOM 1367 C CA . GLY A 1 185 ? -5.59 18.984 -1.163 1 88.88 185 GLY A CA 1
ATOM 1368 C C . GLY A 1 185 ? -5.766 20.453 -0.84 1 88.88 185 GLY A C 1
ATOM 1369 O O . GLY A 1 185 ? -6.773 21.062 -1.208 1 88.88 185 GLY A O 1
ATOM 1370 N N . ILE A 1 186 ? -4.852 21.047 -0.169 1 89.44 186 ILE A N 1
ATOM 1371 C CA . ILE A 1 186 ? -4.898 22.438 0.258 1 89.44 186 ILE A CA 1
ATOM 1372 C C . ILE A 1 186 ? -4.23 23.312 -0.794 1 89.44 186 ILE A C 1
ATOM 1374 O O . ILE A 1 186 ? -3.164 22.984 -1.312 1 89.44 186 ILE A O 1
ATOM 1378 N N . ARG A 1 187 ? -4.891 24.406 -1.064 1 89.5 187 ARG A N 1
ATOM 1379 C CA . ARG A 1 187 ? -4.348 25.359 -2.033 1 89.5 187 ARG A CA 1
ATOM 1380 C C . ARG A 1 187 ? -4.473 26.797 -1.525 1 89.5 187 ARG A C 1
ATOM 1382 O O . ARG A 1 187 ? -5.57 27.25 -1.207 1 89.5 187 ARG A O 1
ATOM 1389 N N . PRO A 1 188 ? -3.34 27.484 -1.48 1 90.12 188 PRO A N 1
ATOM 1390 C CA . PRO A 1 188 ? -3.453 28.906 -1.145 1 90.12 188 PRO A CA 1
ATOM 1391 C C . PRO A 1 188 ? -4.195 29.703 -2.211 1 90.12 188 PRO A C 1
ATOM 1393 O O . PRO A 1 188 ? -4.266 29.281 -3.369 1 90.12 188 PRO A O 1
ATOM 1396 N N . THR A 1 189 ? -4.688 30.828 -1.82 1 83.12 189 THR A N 1
ATOM 1397 C CA . THR A 1 189 ? -5.543 31.609 -2.699 1 83.12 189 THR A CA 1
ATOM 1398 C C . THR A 1 189 ? -4.789 32.031 -3.961 1 83.12 189 THR A C 1
ATOM 1400 O O . THR A 1 189 ? -5.359 32.031 -5.055 1 83.12 189 THR A O 1
ATOM 1403 N N . TRP A 1 190 ? -3.535 32.344 -3.773 1 84.31 190 TRP A N 1
ATOM 1404 C CA . TRP A 1 190 ? -2.766 32.844 -4.902 1 84.31 190 TRP A CA 1
ATOM 1405 C C . TRP A 1 190 ? -2.418 31.719 -5.879 1 84.31 190 TRP A C 1
ATOM 1407 O O . TRP A 1 190 ? -1.977 31.984 -7 1 84.31 190 TRP A O 1
ATOM 1417 N N . ALA A 1 191 ? -2.557 30.5 -5.484 1 77.88 191 ALA A N 1
ATOM 1418 C CA . ALA A 1 191 ? -2.236 29.359 -6.336 1 77.88 191 ALA A CA 1
ATOM 1419 C C . ALA A 1 191 ? -3.496 28.766 -6.957 1 77.88 191 ALA A C 1
ATOM 1421 O O . ALA A 1 191 ? -3.43 27.766 -7.68 1 77.88 191 ALA A O 1
ATOM 1422 N N . SER A 1 192 ? -4.582 29.266 -6.57 1 66.06 192 SER A N 1
ATOM 1423 C CA . SER A 1 192 ? -5.84 28.688 -7.027 1 66.06 192 SER A CA 1
ATOM 1424 C C . SER A 1 192 ? -6.152 29.109 -8.461 1 66.06 192 SER A C 1
ATOM 1426 O O . SER A 1 192 ? -5.887 30.25 -8.852 1 66.06 192 SER A O 1
ATOM 1428 N N . THR A 1 193 ? -6.258 28.062 -9.219 1 59.81 193 THR A N 1
ATOM 1429 C CA . THR A 1 193 ? -6.758 28.391 -10.547 1 59.81 193 THR A CA 1
ATOM 1430 C C . THR A 1 193 ? -8.281 28.5 -10.539 1 59.81 193 THR A C 1
ATOM 1432 O O . THR A 1 193 ? -8.938 28.047 -9.602 1 59.81 193 THR A O 1
ATOM 1435 N N . ASP A 1 194 ? -8.828 29.297 -11.461 1 50.81 194 ASP A N 1
ATOM 1436 C CA . ASP A 1 194 ? -10.258 29.578 -11.633 1 50.81 194 ASP A CA 1
ATOM 1437 C C . ASP A 1 194 ? -11.078 28.297 -11.422 1 50.81 194 ASP A C 1
ATOM 1439 O O . ASP A 1 194 ? -12.195 28.359 -10.898 1 50.81 194 ASP A O 1
ATOM 1443 N N . ASP A 1 195 ? -10.57 27.281 -11.805 1 48.44 195 ASP A N 1
ATOM 1444 C CA . ASP A 1 195 ? -11.391 26.078 -11.852 1 48.44 195 ASP A CA 1
ATOM 1445 C C . ASP A 1 195 ? -11.391 25.359 -10.5 1 48.44 195 ASP A C 1
ATOM 1447 O O . ASP A 1 195 ? -12.117 24.391 -10.312 1 48.44 195 ASP A O 1
ATOM 1451 N N . GLN A 1 196 ? -10.5 25.797 -9.688 1 56.25 196 GLN A N 1
ATOM 1452 C CA . GLN A 1 196 ? -10.469 25.156 -8.375 1 56.25 196 GLN A CA 1
ATOM 1453 C C . GLN A 1 196 ? -11.023 26.094 -7.301 1 56.25 196 GLN A C 1
ATOM 1455 O O . GLN A 1 196 ? -10.383 26.312 -6.27 1 56.25 196 GLN A O 1
ATOM 1460 N N . ARG A 1 197 ? -12.273 26.828 -7.777 1 49.94 197 ARG A N 1
ATOM 1461 C CA . ARG A 1 197 ? -12.984 27.844 -7.012 1 49.94 197 ARG A CA 1
ATOM 1462 C C . ARG A 1 197 ? -13.242 27.375 -5.582 1 49.94 197 ARG A C 1
ATOM 1464 O O . ARG A 1 197 ? -13.531 28.188 -4.703 1 49.94 197 ARG A O 1
ATOM 1471 N N . ARG A 1 198 ? -13.523 26.25 -5.457 1 55.97 198 ARG A N 1
ATOM 1472 C CA . ARG A 1 198 ? -13.992 25.812 -4.141 1 55.97 198 ARG A CA 1
ATOM 1473 C C . ARG A 1 198 ? -12.875 25.156 -3.35 1 55.97 198 ARG A C 1
ATOM 1475 O O . ARG A 1 198 ? -13.109 24.188 -2.619 1 55.97 198 ARG A O 1
ATOM 1482 N N . VAL A 1 199 ? -11.656 25.703 -3.4 1 70.19 199 VAL A N 1
ATOM 1483 C CA . VAL A 1 199 ? -10.508 25.094 -2.73 1 70.19 199 VAL A CA 1
ATOM 1484 C C . VAL A 1 199 ? -10.383 25.656 -1.316 1 70.19 199 VAL A C 1
ATOM 1486 O O . VAL A 1 199 ? -10.742 26.797 -1.062 1 70.19 199 VAL A O 1
ATOM 1489 N N . VAL A 1 200 ? -10.266 24.844 -0.324 1 85.88 200 VAL A N 1
ATOM 1490 C CA . VAL A 1 200 ? -10.008 25.203 1.068 1 85.88 200 VAL A CA 1
ATOM 1491 C C . VAL A 1 200 ? -8.57 25.688 1.226 1 85.88 200 VAL A C 1
ATOM 1493 O O . VAL A 1 200 ? -7.637 25.016 0.773 1 85.88 200 VAL A O 1
ATOM 1496 N N . THR A 1 201 ? -8.422 26.922 1.756 1 91.94 201 THR A N 1
ATOM 1497 C CA . THR A 1 201 ? -7.098 27.5 1.966 1 91.94 201 THR A CA 1
ATOM 1498 C C . THR A 1 201 ? -6.426 26.875 3.182 1 91.94 201 THR A C 1
ATOM 1500 O O . THR A 1 201 ? -7.09 26.25 4.012 1 91.94 201 THR A O 1
ATOM 1503 N N . PRO A 1 202 ? -5.105 27.078 3.266 1 95 202 PRO A N 1
ATOM 1504 C CA . PRO A 1 202 ? -4.414 26.578 4.453 1 95 202 PRO A CA 1
ATOM 1505 C C . PRO A 1 202 ? -4.996 27.125 5.754 1 95 202 PRO A C 1
ATOM 1507 O O . PRO A 1 202 ? -5.25 26.359 6.688 1 95 202 PRO A O 1
ATOM 1510 N N . LYS A 1 203 ? -5.262 28.391 5.824 1 94.31 203 LYS A N 1
ATOM 1511 C CA . LYS A 1 203 ? -5.824 29 7.023 1 94.31 203 LYS A CA 1
ATOM 1512 C C . LYS A 1 203 ? -7.199 28.422 7.344 1 94.31 203 LYS A C 1
ATOM 1514 O O . LYS A 1 203 ? -7.492 28.109 8.5 1 94.31 203 LYS A O 1
ATOM 1519 N N . ASP A 1 204 ? -7.992 28.312 6.316 1 93.81 204 ASP A N 1
ATOM 1520 C CA . ASP A 1 204 ? -9.312 27.719 6.512 1 93.81 204 ASP A CA 1
ATOM 1521 C C . ASP A 1 204 ? -9.203 26.312 7.117 1 93.81 204 ASP A C 1
ATOM 1523 O O . ASP A 1 204 ? -9.93 25.984 8.055 1 93.81 204 ASP A O 1
ATOM 1527 N N . ALA A 1 205 ? -8.344 25.484 6.562 1 95.12 205 ALA A N 1
ATOM 1528 C CA . ALA A 1 205 ? -8.188 24.094 7.016 1 95.12 205 ALA A CA 1
ATOM 1529 C C . ALA A 1 205 ? -7.805 24.047 8.492 1 95.12 205 ALA A C 1
ATOM 1531 O O . ALA A 1 205 ? -8.359 23.25 9.25 1 95.12 205 ALA A O 1
ATOM 1532 N N . VAL A 1 206 ? -6.887 24.875 8.906 1 95.94 206 VAL A N 1
ATOM 1533 C CA . VAL A 1 206 ? -6.426 24.906 10.289 1 95.94 206 VAL A CA 1
ATOM 1534 C C . VAL A 1 206 ? -7.547 25.422 11.195 1 95.94 206 VAL A C 1
ATOM 1536 O O . VAL A 1 206 ? -7.766 24.875 12.281 1 95.94 206 VAL A O 1
ATOM 1539 N N . ASP A 1 207 ? -8.258 26.438 10.703 1 95.19 207 ASP A N 1
ATOM 1540 C CA . ASP A 1 207 ? -9.367 26.984 11.477 1 95.19 207 ASP A CA 1
ATOM 1541 C C . ASP A 1 207 ? -10.461 25.938 11.68 1 95.19 207 ASP A C 1
ATOM 1543 O O . ASP A 1 207 ? -11.133 25.938 12.711 1 95.19 207 ASP A O 1
ATOM 1547 N N . LEU A 1 208 ? -10.578 25.141 10.711 1 94.94 208 LEU A N 1
ATOM 1548 C CA . LEU A 1 208 ? -11.602 24.094 10.789 1 94.94 208 LEU A CA 1
ATOM 1549 C C . LEU A 1 208 ? -11.18 23 11.758 1 94.94 208 LEU A C 1
ATOM 1551 O O . LEU A 1 208 ? -12.016 22.234 12.234 1 94.94 208 LEU A O 1
ATOM 1555 N N . GLY A 1 209 ? -9.844 22.828 11.953 1 95.88 209 GLY A N 1
ATOM 1556 C CA . GLY A 1 209 ? -9.414 21.875 12.953 1 95.88 209 GLY A CA 1
ATOM 1557 C C . GLY A 1 209 ? -8.305 20.953 12.461 1 95.88 209 GLY A C 1
ATOM 1558 O O . GLY A 1 209 ? -7.902 20.031 13.164 1 95.88 209 GLY A O 1
ATOM 1559 N N . ALA A 1 210 ? -7.785 21.172 11.258 1 97 210 ALA A N 1
ATOM 1560 C CA . ALA A 1 210 ? -6.672 20.375 10.75 1 97 210 ALA A CA 1
ATOM 1561 C C . ALA A 1 210 ? -5.426 20.562 11.609 1 97 210 ALA A C 1
ATOM 1563 O O . ALA A 1 210 ? -5.129 21.672 12.055 1 97 210 ALA A O 1
ATOM 1564 N N . ASP A 1 211 ? -4.719 19.484 11.891 1 97.69 211 ASP A N 1
ATOM 1565 C CA . ASP A 1 211 ? -3.463 19.562 12.633 1 97.69 211 ASP A CA 1
ATOM 1566 C C . ASP A 1 211 ? -2.279 19.766 11.688 1 97.69 211 ASP A C 1
ATOM 1568 O O . ASP A 1 211 ? -1.44 20.641 11.898 1 97.69 211 ASP A O 1
ATOM 1572 N N . TYR A 1 212 ? -2.188 18.969 10.656 1 98.19 212 TYR A N 1
ATOM 1573 C CA . TYR A 1 212 ? -1.132 19.047 9.648 1 98.19 212 TYR A CA 1
ATOM 1574 C C . TYR A 1 212 ? -1.719 19.188 8.25 1 98.19 212 TYR A C 1
ATOM 1576 O O . TYR A 1 212 ? -2.795 18.656 7.965 1 98.19 212 TYR A O 1
ATOM 1584 N N . LEU A 1 213 ? -1.036 19.906 7.414 1 97.94 213 LEU A N 1
ATOM 1585 C CA . LEU A 1 213 ? -1.401 20.125 6.02 1 97.94 213 LEU A CA 1
ATOM 1586 C C . LEU A 1 213 ? -0.384 19.484 5.082 1 97.94 213 LEU A C 1
ATOM 1588 O O . LEU A 1 213 ? 0.823 19.562 5.328 1 97.94 213 LEU A O 1
ATOM 1592 N N . VAL A 1 214 ? -0.853 18.828 4.055 1 97.88 214 VAL A N 1
ATOM 1593 C CA . VAL A 1 214 ? 0.023 18.328 3 1 97.88 214 VAL A CA 1
ATOM 1594 C C . VAL A 1 214 ? -0.139 19.172 1.745 1 97.88 214 VAL A C 1
ATOM 1596 O O . VAL A 1 214 ? -1.225 19.234 1.162 1 97.88 214 VAL A O 1
ATOM 1599 N N . ILE A 1 215 ? 0.899 19.828 1.348 1 96.75 215 ILE A N 1
ATOM 1600 C CA . ILE A 1 215 ? 0.866 20.766 0.22 1 96.75 215 ILE A CA 1
ATOM 1601 C C . ILE A 1 215 ? 1.944 20.375 -0.792 1 96.75 215 ILE A C 1
ATOM 1603 O O . ILE A 1 215 ? 3.111 20.219 -0.432 1 96.75 215 ILE A O 1
ATOM 1607 N N . GLY A 1 216 ? 1.56 20.219 -2.059 1 95.81 216 GLY A N 1
ATOM 1608 C CA . GLY A 1 216 ? 2.49 19.797 -3.096 1 95.81 216 GLY A CA 1
ATOM 1609 C C . GLY A 1 216 ? 2.826 20.906 -4.074 1 95.81 216 GLY A C 1
ATOM 1610 O O . GLY A 1 216 ? 3.555 21.844 -3.736 1 95.81 216 GLY A O 1
ATOM 1611 N N . ARG A 1 217 ? 2.178 21.016 -5.172 1 94.56 217 ARG A N 1
ATOM 1612 C CA . ARG A 1 217 ? 2.475 21.812 -6.355 1 94.56 217 ARG A CA 1
ATOM 1613 C C . ARG A 1 217 ? 2.492 23.297 -6.023 1 94.56 217 ARG A C 1
ATOM 1615 O O . ARG A 1 217 ? 3.326 24.047 -6.539 1 94.56 217 ARG A O 1
ATOM 1622 N N . PRO A 1 218 ? 1.557 23.734 -5.18 1 94.94 218 PRO A N 1
ATOM 1623 C CA . PRO A 1 218 ? 1.633 25.172 -4.855 1 94.94 218 PRO A CA 1
ATOM 1624 C C . PRO A 1 218 ? 3.014 25.578 -4.355 1 94.94 218 PRO A C 1
ATOM 1626 O O . PRO A 1 218 ? 3.408 26.75 -4.516 1 94.94 218 PRO A O 1
ATOM 1629 N N . ILE A 1 219 ? 3.787 24.625 -3.764 1 97.44 219 ILE A N 1
ATOM 1630 C CA . ILE A 1 219 ? 5.129 24.922 -3.277 1 97.44 219 ILE A CA 1
ATOM 1631 C C . ILE A 1 219 ? 6.164 24.406 -4.281 1 97.44 219 ILE A C 1
ATOM 1633 O O . ILE A 1 219 ? 6.984 25.188 -4.781 1 97.44 219 ILE A O 1
ATOM 1637 N N . THR A 1 220 ? 6.113 23.172 -4.723 1 97.38 220 THR A N 1
ATOM 1638 C CA . THR A 1 220 ? 7.184 22.5 -5.453 1 97.38 220 THR A CA 1
ATOM 1639 C C . THR A 1 220 ? 7.262 23 -6.891 1 97.38 220 THR A C 1
ATOM 1641 O O . THR A 1 220 ? 8.32 22.969 -7.512 1 97.38 220 THR A O 1
ATOM 1644 N N . ALA A 1 221 ? 6.145 23.469 -7.43 1 94.5 221 ALA A N 1
ATOM 1645 C CA . ALA A 1 221 ? 6.129 23.922 -8.82 1 94.5 221 ALA A CA 1
ATOM 1646 C C . ALA A 1 221 ? 6.258 25.438 -8.906 1 94.5 221 ALA A C 1
ATOM 1648 O O . ALA A 1 221 ? 6.289 26 -10.008 1 94.5 221 ALA A O 1
ATOM 1649 N N . HIS A 1 222 ? 6.312 26.078 -7.754 1 95.06 222 HIS A N 1
ATOM 1650 C CA . HIS A 1 222 ? 6.516 27.531 -7.738 1 95.06 222 HIS A CA 1
ATOM 1651 C C . HIS A 1 222 ? 7.922 27.891 -8.211 1 95.06 222 HIS A C 1
ATOM 1653 O O . HIS A 1 222 ? 8.875 27.156 -7.953 1 95.06 222 HIS A O 1
ATOM 1659 N N . ASN A 1 223 ? 8.07 29.031 -8.859 1 96.06 223 ASN A N 1
ATOM 1660 C CA . ASN A 1 223 ? 9.375 29.5 -9.32 1 96.06 223 ASN A CA 1
ATOM 1661 C C . ASN A 1 223 ? 10.344 29.688 -8.156 1 96.06 223 ASN A C 1
ATOM 1663 O O . ASN A 1 223 ? 11.555 29.531 -8.32 1 96.06 223 ASN A O 1
ATOM 1667 N N . HIS A 1 224 ? 9.781 30.047 -7.031 1 97.62 224 HIS A N 1
ATOM 1668 C CA . HIS A 1 224 ? 10.531 30.203 -5.793 1 97.62 224 HIS A CA 1
ATOM 1669 C C . HIS A 1 224 ? 9.891 29.422 -4.652 1 97.62 224 HIS A C 1
ATOM 1671 O O . HIS A 1 224 ? 9.211 30 -3.799 1 97.62 224 HIS A O 1
ATOM 1677 N N . PRO A 1 225 ? 10.219 28.172 -4.496 1 98.12 225 PRO A N 1
ATOM 1678 C CA . PRO A 1 225 ? 9.555 27.281 -3.535 1 98.12 225 PRO A CA 1
ATOM 1679 C C . PRO A 1 225 ? 9.656 27.781 -2.098 1 98.12 225 PRO A C 1
ATOM 1681 O O . PRO A 1 225 ? 8.688 27.719 -1.342 1 98.12 225 PRO A O 1
ATOM 1684 N N . LEU A 1 226 ? 10.828 28.266 -1.741 1 98.38 226 LEU A N 1
ATOM 1685 C CA . LEU A 1 226 ? 11.016 28.781 -0.388 1 98.38 226 LEU A CA 1
ATOM 1686 C C . LEU A 1 226 ? 10.078 29.953 -0.124 1 98.38 226 LEU A C 1
ATOM 1688 O O . LEU A 1 226 ? 9.484 30.062 0.952 1 98.38 226 LEU A O 1
ATOM 1692 N N . GLU A 1 227 ? 9.945 30.859 -1.099 1 97.81 227 GLU A N 1
ATOM 1693 C CA . GLU A 1 227 ? 9.039 31.984 -0.964 1 97.81 227 GLU A CA 1
ATOM 1694 C C . GLU A 1 227 ? 7.59 31.531 -0.824 1 97.81 227 GLU A C 1
ATOM 1696 O O . GLU A 1 227 ? 6.844 32.062 0.001 1 97.81 227 GLU A O 1
ATOM 1701 N N . ALA A 1 228 ? 7.242 30.594 -1.6 1 97.38 228 ALA A N 1
ATOM 1702 C CA . ALA A 1 228 ? 5.887 30.047 -1.537 1 97.38 228 ALA A CA 1
ATOM 1703 C C . ALA A 1 228 ? 5.594 29.469 -0.159 1 97.38 228 ALA A C 1
ATOM 1705 O O . ALA A 1 228 ? 4.531 29.719 0.414 1 97.38 228 ALA A O 1
ATOM 1706 N N . ALA A 1 229 ? 6.531 28.719 0.35 1 97.88 229 ALA A N 1
ATOM 1707 C CA . ALA A 1 229 ? 6.367 28.109 1.667 1 97.88 229 ALA A CA 1
ATOM 1708 C C . ALA A 1 229 ? 6.211 29.172 2.75 1 97.88 229 ALA A C 1
ATOM 1710 O O . ALA A 1 229 ? 5.363 29.047 3.635 1 97.88 229 ALA A O 1
ATOM 1711 N N . ARG A 1 230 ? 6.98 30.203 2.648 1 97.06 230 ARG A N 1
ATOM 1712 C CA . ARG A 1 230 ? 6.938 31.281 3.633 1 97.06 230 ARG A CA 1
ATOM 1713 C C . ARG A 1 230 ? 5.609 32.031 3.572 1 97.06 230 ARG A C 1
ATOM 1715 O O . ARG A 1 230 ? 5.043 32.375 4.605 1 97.06 230 ARG A O 1
ATOM 1722 N N . LEU A 1 231 ? 5.16 32.219 2.381 1 95.56 231 LEU A N 1
ATOM 1723 C CA . LEU A 1 231 ? 3.875 32.875 2.207 1 95.56 231 LEU A CA 1
ATOM 1724 C C . LEU A 1 231 ? 2.748 32.062 2.84 1 95.56 231 LEU A C 1
ATOM 1726 O O . LEU A 1 231 ? 1.869 32.625 3.498 1 95.56 231 LEU A O 1
ATOM 1730 N N . ILE A 1 232 ? 2.771 30.781 2.635 1 96.38 232 ILE A N 1
ATOM 1731 C CA . ILE A 1 232 ? 1.75 29.906 3.199 1 96.38 232 ILE A CA 1
ATOM 1732 C C . ILE A 1 232 ? 1.863 29.891 4.723 1 96.38 232 ILE A C 1
ATOM 1734 O O . ILE A 1 232 ? 0.855 29.984 5.426 1 96.38 232 ILE A O 1
ATOM 1738 N N . ALA A 1 233 ? 3.059 29.828 5.266 1 95.31 233 ALA A N 1
ATOM 1739 C CA . ALA A 1 233 ? 3.279 29.844 6.711 1 95.31 233 ALA A CA 1
ATOM 1740 C C . ALA A 1 233 ? 2.764 31.141 7.328 1 95.31 233 ALA A C 1
ATOM 1742 O O . ALA A 1 233 ? 2.221 31.141 8.438 1 95.31 233 ALA A O 1
ATOM 1743 N N . GLU A 1 234 ? 2.963 32.188 6.621 1 92.75 234 GLU A N 1
ATOM 1744 C CA . GLU A 1 234 ? 2.498 33.469 7.094 1 92.75 234 GLU A CA 1
ATOM 1745 C C . GLU A 1 234 ? 0.974 33.531 7.156 1 92.75 234 GLU A C 1
ATOM 1747 O O . GLU A 1 234 ? 0.406 34.156 8.062 1 92.75 234 GLU A O 1
ATOM 1752 N N . GLU A 1 235 ? 0.398 32.906 6.219 1 90 235 GLU A N 1
ATOM 1753 C CA . GLU A 1 235 ? -1.061 32.844 6.215 1 90 235 GLU A CA 1
ATOM 1754 C C . GLU A 1 235 ? -1.585 32.094 7.426 1 90 235 GLU A C 1
ATOM 1756 O O . GLU A 1 235 ? -2.713 32.312 7.867 1 90 235 GLU A O 1
ATOM 1761 N N . LEU A 1 236 ? -0.792 31.172 7.902 1 92.62 236 LEU A N 1
ATOM 1762 C CA . LEU A 1 236 ? -1.199 30.328 9.023 1 92.62 236 LEU A CA 1
ATOM 1763 C C . LEU A 1 236 ? -0.985 31.062 10.352 1 92.62 236 LEU A C 1
ATOM 1765 O O . LEU A 1 236 ? -1.466 30.609 11.391 1 92.62 236 LEU A O 1
ATOM 1769 N N . SER A 1 237 ? -0.198 32.156 10.359 1 83.5 237 SER A N 1
ATOM 1770 C CA . SER A 1 237 ? 0.099 32.938 11.562 1 83.5 237 SER A CA 1
ATOM 1771 C C . SER A 1 237 ? -1.026 33.906 11.883 1 83.5 237 SER A C 1
ATOM 1773 O O . SER A 1 237 ? -1.739 34.344 10.984 1 83.5 237 SER A O 1
ATOM 1775 N N . MET B 1 1 ? 0.595 -13.648 -22.125 1 42.69 1 MET B N 1
ATOM 1776 C CA . MET B 1 1 ? 0.784 -14.414 -20.891 1 42.69 1 MET B CA 1
ATOM 1777 C C . MET B 1 1 ? 1.855 -15.484 -21.062 1 42.69 1 MET B C 1
ATOM 1779 O O . MET B 1 1 ? 1.861 -16.203 -22.078 1 42.69 1 MET B O 1
ATOM 1783 N N . VAL B 1 2 ? 3.072 -15.258 -20.609 1 52.41 2 VAL B N 1
ATOM 1784 C CA . VAL B 1 2 ? 4.062 -16.312 -20.828 1 52.41 2 VAL B CA 1
ATOM 1785 C C . VAL B 1 2 ? 3.482 -17.656 -20.406 1 52.41 2 VAL B C 1
ATOM 1787 O O . VAL B 1 2 ? 2.945 -17.797 -19.312 1 52.41 2 VAL B O 1
ATOM 1790 N N . GLY B 1 3 ? 3.146 -18.391 -21.328 1 68.94 3 GLY B N 1
ATOM 1791 C CA . GLY B 1 3 ? 2.543 -19.703 -21.141 1 68.94 3 GLY B CA 1
ATOM 1792 C C . GLY B 1 3 ? 3.301 -20.578 -20.172 1 68.94 3 GLY B C 1
ATOM 1793 O O . GLY B 1 3 ? 4.52 -20.469 -20.047 1 68.94 3 GLY B O 1
ATOM 1794 N N . ILE B 1 4 ? 2.582 -21.094 -19.109 1 86.25 4 ILE B N 1
ATOM 1795 C CA . ILE B 1 4 ? 3.102 -22.078 -18.156 1 86.25 4 ILE B CA 1
ATOM 1796 C C . ILE B 1 4 ? 3.461 -23.359 -18.891 1 86.25 4 ILE B C 1
ATOM 1798 O O . ILE B 1 4 ? 2.582 -24.062 -19.391 1 86.25 4 ILE B O 1
ATOM 1802 N N . GLU B 1 5 ? 4.758 -23.672 -19.094 1 87.62 5 GLU B N 1
ATOM 1803 C CA . GLU B 1 5 ? 5.23 -24.859 -19.797 1 87.62 5 GLU B CA 1
ATOM 1804 C C . GLU B 1 5 ? 5.449 -26.031 -18.828 1 87.62 5 GLU B C 1
ATOM 1806 O O . GLU B 1 5 ? 5.309 -27.188 -19.219 1 87.62 5 GLU B O 1
ATOM 1811 N N . HIS B 1 6 ? 5.852 -25.75 -17.688 1 93.06 6 HIS B N 1
ATOM 1812 C CA . HIS B 1 6 ? 6.09 -26.734 -16.625 1 93.06 6 HIS B CA 1
ATOM 1813 C C . HIS B 1 6 ? 5.352 -26.359 -15.352 1 93.06 6 HIS B C 1
ATOM 1815 O O . HIS B 1 6 ? 5.289 -25.188 -14.984 1 93.06 6 HIS B O 1
ATOM 1821 N N . PRO B 1 7 ? 4.867 -27.312 -14.617 1 93.94 7 PRO B N 1
ATOM 1822 C CA . PRO B 1 7 ? 4.07 -27.047 -13.422 1 93.94 7 PRO B CA 1
ATOM 1823 C C . PRO B 1 7 ? 4.82 -26.203 -12.391 1 93.94 7 PRO B C 1
ATOM 1825 O O . PRO B 1 7 ? 4.203 -25.438 -11.641 1 93.94 7 PRO B O 1
ATOM 1828 N N . ARG B 1 8 ? 6.145 -26.391 -12.328 1 95.38 8 ARG B N 1
ATOM 1829 C CA . ARG B 1 8 ? 6.941 -25.656 -11.359 1 95.38 8 ARG B CA 1
ATOM 1830 C C . ARG B 1 8 ? 6.828 -24.156 -11.586 1 95.38 8 ARG B C 1
ATOM 1832 O O . ARG B 1 8 ? 7.039 -23.359 -10.656 1 95.38 8 ARG B O 1
ATOM 1839 N N . GLN B 1 9 ? 6.523 -23.734 -12.812 1 97.38 9 GLN B N 1
ATOM 1840 C CA . GLN B 1 9 ? 6.469 -22.328 -13.164 1 97.38 9 GLN B CA 1
ATOM 1841 C C . GLN B 1 9 ? 5.273 -21.641 -12.5 1 97.38 9 GLN B C 1
ATOM 1843 O O . GLN B 1 9 ? 5.199 -20.406 -12.461 1 97.38 9 GLN B O 1
ATOM 1848 N N . ARG B 1 10 ? 4.352 -22.453 -11.93 1 97.94 10 ARG B N 1
ATOM 1849 C CA . ARG B 1 10 ? 3.164 -21.938 -11.25 1 97.94 10 ARG B CA 1
ATOM 1850 C C . ARG B 1 10 ? 3.51 -21.422 -9.859 1 97.94 10 ARG B C 1
ATOM 1852 O O . ARG B 1 10 ? 2.727 -20.688 -9.25 1 97.94 10 ARG B O 1
ATOM 1859 N N . ILE B 1 11 ? 4.684 -21.781 -9.367 1 98.19 11 ILE B N 1
ATOM 1860 C CA . ILE B 1 11 ? 5.008 -21.547 -7.965 1 98.19 11 ILE B CA 1
ATOM 1861 C C . ILE B 1 11 ? 5.797 -20.25 -7.824 1 98.19 11 ILE B C 1
ATOM 1863 O O . ILE B 1 11 ? 6.883 -20.109 -8.391 1 98.19 11 ILE B O 1
ATOM 1867 N N . PHE B 1 12 ? 5.305 -19.297 -7.152 1 98.62 12 PHE B N 1
ATOM 1868 C CA . PHE B 1 12 ? 6.059 -18.141 -6.672 1 98.62 12 PHE B CA 1
ATOM 1869 C C . PHE B 1 12 ? 6.352 -18.266 -5.184 1 98.62 12 PHE B C 1
ATOM 1871 O O . PHE B 1 12 ? 5.43 -18.375 -4.371 1 98.62 12 PHE B O 1
ATOM 1878 N N . VAL B 1 13 ? 7.578 -18.25 -4.785 1 98.62 13 VAL B N 1
ATOM 1879 C CA . VAL B 1 13 ? 7.988 -18.422 -3.393 1 98.62 13 VAL B CA 1
ATOM 1880 C C . VAL B 1 13 ? 8.008 -17.062 -2.689 1 98.62 13 VAL B C 1
ATOM 1882 O O . VAL B 1 13 ? 8.711 -16.156 -3.113 1 98.62 13 VAL B O 1
ATOM 1885 N N . ALA B 1 14 ? 7.23 -16.969 -1.62 1 98.44 14 ALA B N 1
ATOM 1886 C CA . ALA B 1 14 ? 7.184 -15.742 -0.837 1 98.44 14 ALA B CA 1
ATOM 1887 C C . ALA B 1 14 ? 8.414 -15.609 0.052 1 98.44 14 ALA B C 1
ATOM 1889 O O . ALA B 1 14 ? 8.609 -16.406 0.979 1 98.44 14 ALA B O 1
ATOM 1890 N N . LEU B 1 15 ? 9.25 -14.641 -0.25 1 98.06 15 LEU B N 1
ATOM 1891 C CA . LEU B 1 15 ? 10.398 -14.344 0.6 1 98.06 15 LEU B CA 1
ATOM 1892 C C . LEU B 1 15 ? 10.055 -13.25 1.607 1 98.06 15 LEU B C 1
ATOM 1894 O O . LEU B 1 15 ? 10.602 -12.148 1.541 1 98.06 15 LEU B O 1
ATOM 1898 N N . ASP B 1 16 ? 9.273 -13.539 2.586 1 92.94 16 ASP B N 1
ATOM 1899 C CA . ASP B 1 16 ? 8.797 -12.602 3.604 1 92.94 16 ASP B CA 1
ATOM 1900 C C . ASP B 1 16 ? 9.828 -12.438 4.723 1 92.94 16 ASP B C 1
ATOM 1902 O O . ASP B 1 16 ? 9.609 -12.898 5.844 1 92.94 16 ASP B O 1
ATOM 1906 N N . MET B 1 17 ? 10.891 -11.852 4.406 1 94 17 MET B N 1
ATOM 1907 C CA . MET B 1 17 ? 11.992 -11.68 5.344 1 94 17 MET B CA 1
ATOM 1908 C C . MET B 1 17 ? 12.781 -10.406 5.035 1 94 17 MET B C 1
ATOM 1910 O O . MET B 1 17 ? 12.711 -9.891 3.92 1 94 17 MET B O 1
ATOM 1914 N N . THR B 1 18 ? 13.539 -9.945 6.086 1 94.56 18 THR B N 1
ATOM 1915 C CA . THR B 1 18 ? 14.359 -8.758 5.855 1 94.56 18 THR B CA 1
ATOM 1916 C C . THR B 1 18 ? 15.844 -9.133 5.816 1 94.56 18 THR B C 1
ATOM 1918 O O . THR B 1 18 ? 16.688 -8.281 5.559 1 94.56 18 THR B O 1
ATOM 1921 N N . ASP B 1 19 ? 16.125 -10.422 6.035 1 97.56 19 ASP B N 1
ATOM 1922 C CA . ASP B 1 19 ? 17.484 -10.883 5.828 1 97.56 19 ASP B CA 1
ATOM 1923 C C . ASP B 1 19 ? 17.812 -10.977 4.34 1 97.56 19 ASP B C 1
ATOM 1925 O O . ASP B 1 19 ? 17.484 -11.977 3.693 1 97.56 19 ASP B O 1
ATOM 1929 N N . LEU B 1 20 ? 18.469 -9.977 3.85 1 98.31 20 LEU B N 1
ATOM 1930 C CA . LEU B 1 20 ? 18.734 -9.867 2.42 1 98.31 20 LEU B CA 1
ATOM 1931 C C . LEU B 1 20 ? 19.609 -11.031 1.943 1 98.31 20 LEU B C 1
ATOM 1933 O O . LEU B 1 20 ? 19.359 -11.586 0.871 1 98.31 20 LEU B O 1
ATOM 1937 N N . GLY B 1 21 ? 20.641 -11.328 2.744 1 98.56 21 GLY B N 1
ATOM 1938 C CA . GLY B 1 21 ? 21.484 -12.445 2.381 1 98.56 21 GLY B CA 1
ATOM 1939 C C . GLY B 1 21 ? 20.734 -13.75 2.221 1 98.56 21 GLY B C 1
ATOM 1940 O O . GLY B 1 21 ? 20.938 -14.477 1.241 1 98.56 21 GLY B O 1
ATOM 1941 N N . ARG B 1 22 ? 19.875 -14.023 3.117 1 98.38 22 ARG B N 1
ATOM 1942 C CA . ARG B 1 22 ? 19.078 -15.242 3.059 1 98.38 22 ARG B CA 1
ATOM 1943 C C . ARG B 1 22 ? 18.125 -15.219 1.859 1 98.38 22 ARG B C 1
ATOM 1945 O O . ARG B 1 22 ? 17.938 -16.234 1.193 1 98.38 22 ARG B O 1
ATOM 1952 N N . ALA B 1 23 ? 17.516 -14.078 1.604 1 98.75 23 ALA B N 1
ATOM 1953 C CA . ALA B 1 23 ? 16.609 -13.938 0.462 1 98.75 23 ALA B CA 1
ATOM 1954 C C . ALA B 1 23 ? 17.344 -14.234 -0.848 1 98.75 23 ALA B C 1
ATOM 1956 O O . ALA B 1 23 ? 16.828 -14.945 -1.707 1 98.75 23 ALA B O 1
ATOM 1957 N N . VAL B 1 24 ? 18.516 -13.68 -0.955 1 98.75 24 VAL B N 1
ATOM 1958 C CA . VAL B 1 24 ? 19.328 -13.867 -2.15 1 98.75 24 VAL B CA 1
ATOM 1959 C C . VAL B 1 24 ? 19.719 -15.344 -2.289 1 98.75 24 VAL B C 1
ATOM 1961 O O . VAL B 1 24 ? 19.625 -15.914 -3.379 1 98.75 24 VAL B O 1
ATOM 1964 N N . GLU B 1 25 ? 20.125 -15.938 -1.191 1 98.56 25 GLU B N 1
ATOM 1965 C CA . GLU B 1 25 ? 20.484 -17.344 -1.186 1 98.56 25 GLU B CA 1
ATOM 1966 C C . GLU B 1 25 ? 19.312 -18.234 -1.619 1 98.56 25 GLU B C 1
ATOM 1968 O O . GLU B 1 25 ? 19.484 -19.156 -2.42 1 98.56 25 GLU B O 1
ATOM 1973 N N . LEU B 1 26 ? 18.188 -17.953 -1.117 1 98.75 26 LEU B N 1
ATOM 1974 C CA . LEU B 1 26 ? 17 -18.734 -1.458 1 98.75 26 LEU B CA 1
ATOM 1975 C C . LEU B 1 26 ? 16.641 -18.562 -2.934 1 98.75 26 LEU B C 1
ATOM 1977 O O . LEU B 1 26 ? 16.359 -19.547 -3.621 1 98.75 26 LEU B O 1
ATOM 1981 N N . ALA B 1 27 ? 16.656 -17.344 -3.428 1 98.75 27 ALA B N 1
ATOM 1982 C CA . ALA B 1 27 ? 16.344 -17.094 -4.832 1 98.75 27 ALA B CA 1
ATOM 1983 C C . ALA B 1 27 ? 17.297 -17.859 -5.75 1 98.75 27 ALA B C 1
ATOM 1985 O O . ALA B 1 27 ? 16.859 -18.531 -6.688 1 98.75 27 ALA B O 1
ATOM 1986 N N . HIS B 1 28 ? 18.578 -17.797 -5.43 1 98.38 28 HIS B N 1
ATOM 1987 C CA . HIS B 1 28 ? 19.578 -18.5 -6.219 1 98.38 28 HIS B CA 1
ATOM 1988 C C . HIS B 1 28 ? 19.391 -20.016 -6.137 1 98.38 28 HIS B C 1
ATOM 1990 O O . HIS B 1 28 ? 19.484 -20.719 -7.148 1 98.38 28 HIS B O 1
ATOM 1996 N N . GLY B 1 29 ? 19.156 -20.453 -5 1 98.38 29 GLY B N 1
ATOM 1997 C CA . GLY B 1 29 ? 19.047 -21.891 -4.758 1 98.38 29 GLY B CA 1
ATOM 1998 C C . GLY B 1 29 ? 17.812 -22.516 -5.379 1 98.38 29 GLY B C 1
ATOM 1999 O O . GLY B 1 29 ? 17.812 -23.703 -5.707 1 98.38 29 GLY B O 1
ATOM 2000 N N . LEU B 1 30 ? 16.797 -21.719 -5.602 1 98.69 30 LEU B N 1
ATOM 2001 C CA . LEU B 1 30 ? 15.508 -22.234 -6.059 1 98.69 30 LEU B CA 1
ATOM 2002 C C . LEU B 1 30 ? 15.344 -22.031 -7.562 1 98.69 30 LEU B C 1
ATOM 2004 O O . LEU B 1 30 ? 14.344 -22.453 -8.141 1 98.69 30 LEU B O 1
ATOM 2008 N N . LYS B 1 31 ? 16.328 -21.359 -8.148 1 97.62 31 LYS B N 1
ATOM 2009 C CA . LYS B 1 31 ? 16.266 -21.125 -9.586 1 97.62 31 LYS B CA 1
ATOM 2010 C C . LYS B 1 31 ? 16.078 -22.422 -10.352 1 97.62 31 LYS B C 1
ATOM 2012 O O . LYS B 1 31 ? 16.781 -23.406 -10.109 1 97.62 31 LYS B O 1
ATOM 2017 N N . GLY B 1 32 ? 15.086 -22.375 -11.234 1 96.25 32 GLY B N 1
ATOM 2018 C CA . GLY B 1 32 ? 14.82 -23.562 -12.055 1 96.25 32 GLY B CA 1
ATOM 2019 C C . GLY B 1 32 ? 13.852 -24.531 -11.406 1 96.25 32 GLY B C 1
ATOM 2020 O O . GLY B 1 32 ? 13.312 -25.406 -12.078 1 96.25 32 GLY B O 1
ATOM 2021 N N . ALA B 1 33 ? 13.602 -24.406 -10.109 1 97.88 33 ALA B N 1
ATOM 2022 C CA . ALA B 1 33 ? 12.727 -25.312 -9.391 1 97.88 33 ALA B CA 1
ATOM 2023 C C . ALA B 1 33 ? 11.352 -24.703 -9.164 1 97.88 33 ALA B C 1
ATOM 2025 O O . ALA B 1 33 ? 10.391 -25.406 -8.828 1 97.88 33 ALA B O 1
ATOM 2026 N N . VAL B 1 34 ? 11.25 -23.438 -9.336 1 98.31 34 VAL B N 1
ATOM 2027 C CA . VAL B 1 34 ? 10 -22.703 -9.172 1 98.31 34 VAL B CA 1
ATOM 2028 C C . VAL B 1 34 ? 9.859 -21.656 -10.281 1 98.31 34 VAL B C 1
ATOM 2030 O O . VAL B 1 34 ? 10.781 -21.469 -11.078 1 98.31 34 VAL B O 1
ATOM 2033 N N . GLY B 1 35 ? 8.742 -21.031 -10.32 1 98.19 35 GLY B N 1
ATOM 2034 C CA . GLY B 1 35 ? 8.461 -20.047 -11.359 1 98.19 35 GLY B CA 1
ATOM 2035 C C . GLY B 1 35 ? 9.031 -18.672 -11.062 1 98.19 35 GLY B C 1
ATOM 2036 O O . GLY B 1 35 ? 9.32 -17.906 -11.984 1 98.19 35 GLY B O 1
ATOM 2037 N N . GLY B 1 36 ? 9.164 -18.375 -9.758 1 98.62 36 GLY B N 1
ATOM 2038 C CA . GLY B 1 36 ? 9.688 -17.078 -9.383 1 98.62 36 GLY B CA 1
ATOM 2039 C C . GLY B 1 36 ? 9.633 -16.828 -7.891 1 98.62 36 GLY B C 1
ATOM 2040 O O . GLY B 1 36 ? 9.398 -17.75 -7.105 1 98.62 36 GLY B O 1
ATOM 2041 N N . VAL B 1 37 ? 9.93 -15.562 -7.492 1 98.88 37 VAL B N 1
ATOM 2042 C CA . VAL B 1 37 ? 9.898 -15.156 -6.094 1 98.88 37 VAL B CA 1
ATOM 2043 C C . VAL B 1 37 ? 8.93 -13.984 -5.914 1 98.88 37 VAL B C 1
ATOM 2045 O O . VAL B 1 37 ? 8.734 -13.188 -6.84 1 98.88 37 VAL B O 1
ATOM 2048 N N . LYS B 1 38 ? 8.336 -13.969 -4.836 1 98.88 38 LYS B N 1
ATOM 2049 C CA . LYS B 1 38 ? 7.512 -12.836 -4.441 1 98.88 38 LYS B CA 1
ATOM 2050 C C . LYS B 1 38 ? 8.188 -12.023 -3.338 1 98.88 38 LYS B C 1
ATOM 2052 O O . LYS B 1 38 ? 8.625 -12.578 -2.328 1 98.88 38 LYS B O 1
ATOM 2057 N N . LEU B 1 39 ? 8.352 -10.758 -3.521 1 98.88 39 LEU B N 1
ATOM 2058 C CA . LEU B 1 39 ? 8.836 -9.805 -2.529 1 98.88 39 LEU B CA 1
ATOM 2059 C C . LEU B 1 39 ? 7.75 -8.805 -2.16 1 98.88 39 LEU B C 1
ATOM 2061 O O . LEU B 1 39 ? 7.168 -8.164 -3.037 1 98.88 39 LEU B O 1
ATOM 2065 N N . GLY B 1 40 ? 7.484 -8.688 -0.858 1 98.25 40 GLY B N 1
ATOM 2066 C CA . GLY B 1 40 ? 6.367 -7.883 -0.399 1 98.25 40 GLY B CA 1
ATOM 2067 C C . GLY B 1 40 ? 6.797 -6.629 0.34 1 98.25 40 GLY B C 1
ATOM 2068 O O . GLY B 1 40 ? 7.922 -6.156 0.165 1 98.25 40 GLY B O 1
ATOM 2069 N N . LYS B 1 41 ? 5.855 -6.082 1.144 1 98.12 41 LYS B N 1
ATOM 2070 C CA . LYS B 1 41 ? 5.957 -4.762 1.755 1 98.12 41 LYS B CA 1
ATOM 2071 C C . LYS B 1 41 ? 7.102 -4.707 2.762 1 98.12 41 LYS B C 1
ATOM 2073 O O . LYS B 1 41 ? 7.848 -3.727 2.811 1 98.12 41 LYS B O 1
ATOM 2078 N N . GLU B 1 42 ? 7.188 -5.75 3.568 1 97.69 42 GLU B N 1
ATOM 2079 C CA . GLU B 1 42 ? 8.219 -5.734 4.598 1 97.69 42 GLU B CA 1
ATOM 2080 C C . GLU B 1 42 ? 9.617 -5.691 3.982 1 97.69 42 GLU B C 1
ATOM 2082 O O . GLU B 1 42 ? 10.438 -4.848 4.348 1 97.69 42 GLU B O 1
ATOM 2087 N N . PHE B 1 43 ? 9.875 -6.586 3.041 1 98.75 43 PHE B N 1
ATOM 2088 C CA . PHE B 1 43 ? 11.156 -6.637 2.352 1 98.75 43 PHE B CA 1
ATOM 2089 C C . PHE B 1 43 ? 11.438 -5.324 1.631 1 98.75 43 PHE B C 1
ATOM 2091 O O . PHE B 1 43 ? 12.523 -4.754 1.766 1 98.75 43 PHE B O 1
ATOM 2098 N N . PHE B 1 44 ? 10.469 -4.809 0.842 1 98.81 44 PHE B N 1
ATOM 2099 C CA . PHE B 1 44 ? 10.664 -3.629 0.007 1 98.81 44 PHE B CA 1
ATOM 2100 C C . PHE B 1 44 ? 10.891 -2.391 0.864 1 98.81 44 PHE B C 1
ATOM 2102 O O . PHE B 1 44 ? 11.68 -1.513 0.501 1 98.81 44 PHE B O 1
ATOM 2109 N N . THR B 1 45 ? 10.172 -2.297 1.968 1 98.75 45 THR B N 1
ATOM 2110 C CA . THR B 1 45 ? 10.359 -1.163 2.865 1 98.75 45 THR B CA 1
ATOM 2111 C C . THR B 1 45 ? 11.773 -1.162 3.447 1 98.75 45 THR B C 1
ATOM 2113 O O . THR B 1 45 ? 12.375 -0.102 3.621 1 98.75 45 THR B O 1
ATOM 2116 N N . ALA B 1 46 ? 12.312 -2.332 3.654 1 98.5 46 ALA B N 1
ATOM 2117 C CA . ALA B 1 46 ? 13.633 -2.463 4.262 1 98.5 46 ALA B CA 1
ATOM 2118 C C . ALA B 1 46 ? 14.734 -2.24 3.23 1 98.5 46 ALA B C 1
ATOM 2120 O O . ALA B 1 46 ? 15.781 -1.659 3.541 1 98.5 46 ALA B O 1
ATOM 2121 N N . HIS B 1 47 ? 14.492 -2.762 1.939 1 98.56 47 HIS B N 1
ATOM 2122 C CA . HIS B 1 47 ? 15.648 -2.871 1.059 1 98.56 47 HIS B CA 1
ATOM 2123 C C . HIS B 1 47 ? 15.406 -2.148 -0.262 1 98.56 47 HIS B C 1
ATOM 2125 O O . HIS B 1 47 ? 16.344 -1.936 -1.039 1 98.56 47 HIS B O 1
ATOM 2131 N N . GLY B 1 48 ? 14.156 -1.807 -0.553 1 98.56 48 GLY B N 1
ATOM 2132 C CA . GLY B 1 48 ? 13.828 -1.016 -1.729 1 98.56 48 GLY B CA 1
ATOM 2133 C C . GLY B 1 48 ? 14.203 -1.7 -3.031 1 98.56 48 GLY B C 1
ATOM 2134 O O . GLY B 1 48 ? 14.328 -2.924 -3.078 1 98.56 48 GLY B O 1
ATOM 2135 N N . PRO B 1 49 ? 14.234 -0.906 -4.094 1 98.62 49 PRO B N 1
ATOM 2136 C CA . PRO B 1 49 ? 14.555 -1.467 -5.406 1 98.62 49 PRO B CA 1
ATOM 2137 C C . PRO B 1 49 ? 15.945 -2.102 -5.457 1 98.62 49 PRO B C 1
ATOM 2139 O O . PRO B 1 49 ? 16.156 -3.082 -6.176 1 98.62 49 PRO B O 1
ATOM 2142 N N . ASP B 1 50 ? 16.875 -1.587 -4.668 1 98.31 50 ASP B N 1
ATOM 2143 C CA . ASP B 1 50 ? 18.203 -2.174 -4.637 1 98.31 50 ASP B CA 1
ATOM 2144 C C . ASP B 1 50 ? 18.156 -3.615 -4.129 1 98.31 50 ASP B C 1
ATOM 2146 O O . ASP B 1 50 ? 18.828 -4.492 -4.676 1 98.31 50 ASP B O 1
ATOM 2150 N N . GLY B 1 51 ? 17.406 -3.82 -3.078 1 98.69 51 GLY B N 1
ATOM 2151 C CA . GLY B 1 51 ? 17.234 -5.176 -2.584 1 98.69 51 GLY B CA 1
ATOM 2152 C C . GLY B 1 51 ? 16.594 -6.105 -3.6 1 98.69 51 GLY B C 1
ATOM 2153 O O . GLY B 1 51 ? 17.031 -7.25 -3.76 1 98.69 51 GLY B O 1
ATOM 2154 N N . VAL B 1 52 ? 15.609 -5.609 -4.316 1 98.88 52 VAL B N 1
ATOM 2155 C CA . VAL B 1 52 ? 14.914 -6.398 -5.328 1 98.88 52 VAL B CA 1
ATOM 2156 C C . VAL B 1 52 ? 15.898 -6.812 -6.422 1 98.88 52 VAL B C 1
ATOM 2158 O O . VAL B 1 52 ? 15.922 -7.969 -6.84 1 98.88 52 VAL B O 1
ATOM 2161 N N . HIS B 1 53 ? 16.75 -5.883 -6.832 1 98.62 53 HIS B N 1
ATOM 2162 C CA . HIS B 1 53 ? 17.734 -6.176 -7.863 1 98.62 53 HIS B CA 1
ATOM 2163 C C . HIS B 1 53 ? 18.688 -7.277 -7.414 1 98.62 53 HIS B C 1
ATOM 2165 O O . HIS B 1 53 ? 19.016 -8.172 -8.188 1 98.62 53 HIS B O 1
ATOM 2171 N N . ARG B 1 54 ? 19.094 -7.184 -6.191 1 98.62 54 ARG B N 1
ATOM 2172 C CA . ARG B 1 54 ? 20.016 -8.188 -5.664 1 98.62 54 ARG B CA 1
ATO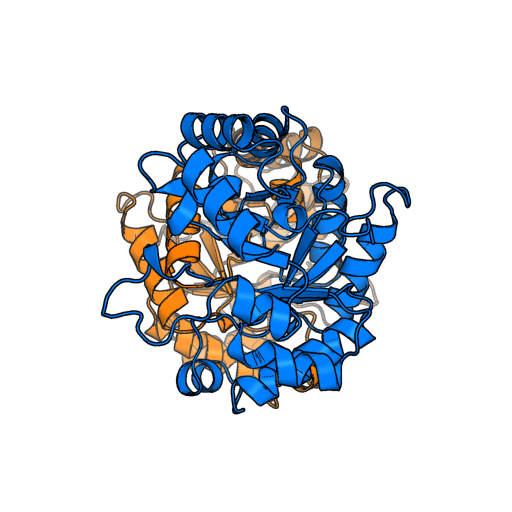M 2173 C C . ARG B 1 54 ? 19.375 -9.57 -5.66 1 98.62 54 ARG B C 1
ATOM 2175 O O . ARG B 1 54 ? 20.031 -10.555 -6.02 1 98.62 54 ARG B O 1
ATOM 2182 N N . VAL B 1 55 ? 18.141 -9.672 -5.293 1 98.81 55 VAL B N 1
ATOM 2183 C CA . VAL B 1 55 ? 17.453 -10.945 -5.191 1 98.81 55 VAL B CA 1
ATOM 2184 C C . VAL B 1 55 ? 17.203 -11.516 -6.59 1 98.81 55 VAL B C 1
ATOM 2186 O O . VAL B 1 55 ? 17.328 -12.727 -6.805 1 98.81 55 VAL B O 1
ATOM 2189 N N . THR B 1 56 ? 16.938 -10.656 -7.578 1 98.5 56 THR B N 1
ATOM 2190 C CA . THR B 1 56 ? 16.5 -11.125 -8.891 1 98.5 56 THR B CA 1
ATOM 2191 C C . THR B 1 56 ? 17.672 -11.172 -9.867 1 98.5 56 THR B C 1
ATOM 2193 O O . THR B 1 56 ? 17.484 -11.469 -11.047 1 98.5 56 THR B O 1
ATOM 2196 N N . GLU B 1 57 ? 18.844 -10.844 -9.367 1 97.81 57 GLU B N 1
ATOM 2197 C CA . GLU B 1 57 ? 20.047 -10.844 -10.211 1 97.81 57 GLU B CA 1
ATOM 2198 C C . GLU B 1 57 ? 20.234 -12.195 -10.883 1 97.81 57 GLU B C 1
ATOM 2200 O O . GLU B 1 57 ? 20.766 -12.273 -12 1 97.81 57 GLU B O 1
ATOM 2205 N N . CYS B 1 58 ? 19.781 -13.266 -10.344 1 97.75 58 CYS B N 1
ATOM 2206 C CA . CYS B 1 58 ? 19.938 -14.625 -10.859 1 97.75 58 CYS B CA 1
ATOM 2207 C C . CYS B 1 58 ? 18.953 -14.875 -12.008 1 97.75 58 CYS B C 1
ATOM 2209 O O . CYS B 1 58 ? 19 -15.93 -12.648 1 97.75 58 CYS B O 1
ATOM 2211 N N . GLY B 1 59 ? 18.031 -13.961 -12.25 1 97.25 59 GLY B N 1
ATOM 2212 C CA . GLY B 1 59 ? 17.109 -14.086 -13.375 1 97.25 59 GLY B CA 1
ATOM 2213 C C . GLY B 1 59 ? 15.75 -14.617 -12.977 1 97.25 59 GLY B C 1
ATOM 2214 O O . GLY B 1 59 ? 14.898 -14.859 -13.836 1 97.25 59 GLY B O 1
ATOM 2215 N N . MET B 1 60 ? 15.484 -14.797 -11.695 1 96.88 60 MET B N 1
ATOM 2216 C CA . MET B 1 60 ? 14.195 -15.273 -11.203 1 96.88 60 MET B CA 1
ATOM 2217 C C . MET B 1 60 ? 13.086 -14.266 -11.516 1 96.88 60 MET B C 1
ATOM 2219 O O . MET B 1 60 ? 13.227 -13.078 -11.234 1 96.88 60 MET B O 1
ATOM 2223 N N . PRO B 1 61 ? 11.992 -14.719 -12.18 1 98.31 61 PRO B N 1
ATOM 2224 C CA . PRO B 1 61 ? 10.844 -13.82 -12.32 1 98.31 61 PRO B CA 1
ATOM 2225 C C . PRO B 1 61 ? 10.367 -13.258 -10.984 1 98.31 61 PRO B C 1
ATOM 2227 O O . PRO B 1 61 ? 10.43 -13.945 -9.961 1 98.31 61 PRO B O 1
ATOM 2230 N N . LEU B 1 62 ? 9.867 -12.047 -11.008 1 98.81 62 LEU B N 1
ATOM 2231 C CA . LEU B 1 62 ? 9.516 -11.32 -9.797 1 98.81 62 LEU B CA 1
ATOM 2232 C C . LEU B 1 62 ? 8.008 -11.086 -9.719 1 98.81 62 LEU B C 1
ATOM 2234 O O . LEU B 1 62 ? 7.406 -10.578 -10.664 1 98.81 62 LEU B O 1
ATOM 2238 N N . PHE B 1 63 ? 7.387 -11.508 -8.641 1 98.94 63 PHE B N 1
ATOM 2239 C CA . PHE B 1 63 ? 6.105 -10.984 -8.188 1 98.94 63 PHE B CA 1
ATOM 2240 C C . PHE B 1 63 ? 6.312 -9.875 -7.164 1 98.94 63 PHE B C 1
ATOM 2242 O O . PHE B 1 63 ? 6.648 -10.141 -6.008 1 98.94 63 PHE B O 1
ATOM 2249 N N . LEU B 1 64 ? 6.199 -8.633 -7.582 1 98.88 64 LEU B N 1
ATOM 2250 C CA . LEU B 1 64 ? 6.289 -7.484 -6.695 1 98.88 64 LEU B CA 1
ATOM 2251 C C . LEU B 1 64 ? 4.965 -7.242 -5.98 1 98.88 64 LEU B C 1
ATOM 2253 O O . LEU B 1 64 ? 4.043 -6.656 -6.555 1 98.88 64 LEU B O 1
ATOM 2257 N N . ASP B 1 65 ? 4.871 -7.609 -4.723 1 98.81 65 ASP B N 1
ATOM 2258 C CA . ASP B 1 65 ? 3.615 -7.672 -3.977 1 98.81 65 ASP B CA 1
ATOM 2259 C C . ASP B 1 65 ? 3.475 -6.477 -3.035 1 98.81 65 ASP B C 1
ATOM 2261 O O . ASP B 1 65 ? 3.475 -6.641 -1.813 1 98.81 65 ASP B O 1
ATOM 2265 N N . LEU B 1 66 ? 3.258 -5.324 -3.668 1 98.81 66 LEU B N 1
ATOM 2266 C CA . LEU B 1 66 ? 3.217 -4.105 -2.867 1 98.81 66 LEU B CA 1
ATOM 2267 C C . LEU B 1 66 ? 1.78 -3.633 -2.674 1 98.81 66 LEU B C 1
ATOM 2269 O O . LEU B 1 66 ? 1.511 -2.789 -1.814 1 98.81 66 LEU B O 1
ATOM 2273 N N . LYS B 1 67 ? 0.865 -4.164 -3.455 1 98.81 67 LYS B N 1
ATOM 2274 C CA . LYS B 1 67 ? -0.566 -3.916 -3.303 1 98.81 67 LYS B CA 1
ATOM 2275 C C . LYS B 1 67 ? -0.861 -2.418 -3.266 1 98.81 67 LYS B C 1
ATOM 2277 O O . LYS B 1 67 ? -1.508 -1.931 -2.336 1 98.81 67 LYS B O 1
ATOM 2282 N N . PHE B 1 68 ? -0.471 -1.724 -4.344 1 98.88 68 PHE B N 1
ATOM 2283 C CA . PHE B 1 68 ? -0.664 -0.279 -4.387 1 98.88 68 PHE B CA 1
ATOM 2284 C C . PHE B 1 68 ? -2.137 0.077 -4.215 1 98.88 68 PHE B C 1
ATOM 2286 O O . PHE B 1 68 ? -3.01 -0.605 -4.754 1 98.88 68 PHE B O 1
ATOM 2293 N N . HIS B 1 69 ? -2.434 1.138 -3.457 1 98.81 69 HIS B N 1
ATOM 2294 C CA . HIS B 1 69 ? -3.773 1.643 -3.178 1 98.81 69 HIS B CA 1
ATOM 2295 C C . HIS B 1 69 ? -3.748 3.139 -2.881 1 98.81 69 HIS B C 1
ATOM 2297 O O . HIS B 1 69 ? -3.289 3.557 -1.816 1 98.81 69 HIS B O 1
ATOM 2303 N N . ASP B 1 70 ? -4.098 3.924 -3.766 1 98.69 70 ASP B N 1
ATOM 2304 C CA . ASP B 1 70 ? -4.074 5.383 -3.711 1 98.69 70 ASP B CA 1
ATOM 2305 C C . ASP B 1 70 ? -4.93 5.988 -4.824 1 98.69 70 ASP B C 1
ATOM 2307 O O . ASP B 1 70 ? -5.645 5.27 -5.523 1 98.69 70 ASP B O 1
ATOM 2311 N N . ILE B 1 71 ? -4.902 7.293 -4.938 1 97.81 71 ILE B N 1
ATOM 2312 C CA . ILE B 1 71 ? -5.586 7.934 -6.059 1 97.81 71 ILE B CA 1
ATOM 2313 C C . ILE B 1 71 ? -4.965 7.469 -7.375 1 97.81 71 ILE B C 1
ATOM 2315 O O . ILE B 1 71 ? -3.805 7.055 -7.41 1 97.81 71 ILE B O 1
ATOM 2319 N N . PRO B 1 72 ? -5.734 7.551 -8.508 1 98.38 72 PRO B N 1
ATOM 2320 C CA . PRO B 1 72 ? -5.312 6.973 -9.781 1 98.38 72 PRO B CA 1
ATOM 2321 C C . PRO B 1 72 ? -3.928 7.449 -10.219 1 98.38 72 PRO B C 1
ATOM 2323 O O . PRO B 1 72 ? -3.07 6.633 -10.562 1 98.38 72 PRO B O 1
ATOM 2326 N N . ASN B 1 73 ? -3.645 8.711 -10.078 1 97 73 ASN B N 1
ATOM 2327 C CA . ASN B 1 73 ? -2.375 9.266 -10.547 1 97 73 ASN B CA 1
ATOM 2328 C C . ASN B 1 73 ? -1.197 8.703 -9.758 1 97 73 ASN B C 1
ATOM 2330 O O . ASN B 1 73 ? -0.142 8.422 -10.328 1 97 73 ASN B O 1
ATOM 2334 N N . THR B 1 74 ? -1.369 8.57 -8.492 1 97.94 74 THR B N 1
ATOM 2335 C CA . THR B 1 74 ? -0.303 8.062 -7.641 1 97.94 74 THR B CA 1
ATOM 2336 C C . THR B 1 74 ? -0.024 6.59 -7.945 1 97.94 74 THR B C 1
ATOM 2338 O O . THR B 1 74 ? 1.135 6.18 -8.039 1 97.94 74 THR B O 1
ATOM 2341 N N . VAL B 1 75 ? -1.091 5.797 -8.156 1 98.75 75 VAL B N 1
ATOM 2342 C CA . VAL B 1 75 ? -0.913 4.379 -8.461 1 98.75 75 VAL B CA 1
ATOM 2343 C C . VAL B 1 75 ? -0.264 4.223 -9.836 1 98.75 75 VAL B C 1
ATOM 2345 O O . VAL B 1 75 ? 0.625 3.389 -10.016 1 98.75 75 VAL B O 1
ATOM 2348 N N . ALA B 1 76 ? -0.707 5.035 -10.789 1 98.75 76 ALA B N 1
ATOM 2349 C CA . ALA B 1 76 ? -0.064 5.008 -12.102 1 98.75 76 ALA B CA 1
ATOM 2350 C C . ALA B 1 76 ? 1.43 5.301 -11.984 1 98.75 76 ALA B C 1
ATOM 2352 O O . ALA B 1 76 ? 2.25 4.613 -12.594 1 98.75 76 ALA B O 1
ATOM 2353 N N . GLY B 1 77 ? 1.756 6.312 -11.203 1 98.44 77 GLY B N 1
ATOM 2354 C CA . GLY B 1 77 ? 3.154 6.648 -10.984 1 98.44 77 GLY B CA 1
ATOM 2355 C C . GLY B 1 77 ? 3.941 5.52 -10.344 1 98.44 77 GLY B C 1
ATOM 2356 O O . GLY B 1 77 ? 5.078 5.25 -10.734 1 98.44 77 GLY B O 1
ATOM 2357 N N . ALA B 1 78 ? 3.371 4.855 -9.375 1 98.75 78 ALA B N 1
ATOM 2358 C CA . ALA B 1 78 ? 4.027 3.748 -8.688 1 98.75 78 ALA B CA 1
ATOM 2359 C C . ALA B 1 78 ? 4.258 2.574 -9.641 1 98.75 78 ALA B C 1
ATOM 2361 O O . ALA B 1 78 ? 5.316 1.941 -9.609 1 98.75 78 ALA B O 1
ATOM 2362 N N . ILE B 1 79 ? 3.23 2.27 -10.477 1 98.88 79 ILE B N 1
ATOM 2363 C CA . ILE B 1 79 ? 3.375 1.216 -11.477 1 98.88 79 ILE B CA 1
ATOM 2364 C C . ILE B 1 79 ? 4.516 1.564 -12.43 1 98.88 79 ILE B C 1
ATOM 2366 O O . ILE B 1 79 ? 5.395 0.738 -12.688 1 98.88 79 ILE B O 1
ATOM 2370 N N . ARG B 1 80 ? 4.531 2.783 -12.93 1 98.56 80 ARG B N 1
ATOM 2371 C CA . ARG B 1 80 ? 5.598 3.197 -13.836 1 98.56 80 ARG B CA 1
ATOM 2372 C C . ARG B 1 80 ? 6.965 3.029 -13.18 1 98.56 80 ARG B C 1
ATOM 2374 O O . ARG B 1 80 ? 7.898 2.525 -13.805 1 98.56 80 ARG B O 1
ATOM 2381 N N . ALA B 1 81 ? 7.07 3.439 -11.961 1 98.5 81 ALA B N 1
ATOM 2382 C CA . ALA B 1 81 ? 8.328 3.316 -11.234 1 98.5 81 ALA B CA 1
ATOM 2383 C C . ALA B 1 81 ? 8.734 1.854 -11.078 1 98.5 81 ALA B C 1
ATOM 2385 O O . ALA B 1 81 ? 9.922 1.523 -11.109 1 98.5 81 ALA B O 1
ATOM 2386 N N . SER B 1 82 ? 7.785 0.988 -10.922 1 98.69 82 SER B N 1
ATOM 2387 C CA . SER B 1 82 ? 8.062 -0.425 -10.68 1 98.69 82 SER B CA 1
ATOM 2388 C C . SER B 1 82 ? 8.562 -1.113 -11.945 1 98.69 82 SER B C 1
ATOM 2390 O O . SER B 1 82 ? 9.164 -2.188 -11.875 1 98.69 82 SER B O 1
ATOM 2392 N N . LEU B 1 83 ? 8.266 -0.536 -13.141 1 98.5 83 LEU B N 1
ATOM 2393 C CA . LEU B 1 83 ? 8.625 -1.169 -14.406 1 98.5 83 LEU B CA 1
ATOM 2394 C C . LEU B 1 83 ? 10.133 -1.36 -14.508 1 98.5 83 LEU B C 1
ATOM 2396 O O . LEU B 1 83 ? 10.602 -2.307 -15.148 1 98.5 83 LEU B O 1
ATOM 2400 N N . ALA B 1 84 ? 10.898 -0.501 -13.82 1 97.44 84 ALA B N 1
ATOM 2401 C CA . ALA B 1 84 ? 12.359 -0.589 -13.844 1 97.44 84 ALA B CA 1
ATOM 2402 C C . ALA B 1 84 ? 12.836 -1.87 -13.172 1 97.44 84 ALA B C 1
ATOM 2404 O O . ALA B 1 84 ? 13.969 -2.312 -13.398 1 97.44 84 ALA B O 1
ATOM 2405 N N . LEU B 1 85 ? 12.031 -2.502 -12.367 1 98.31 85 LEU B N 1
ATOM 2406 C CA . LEU B 1 85 ? 12.375 -3.734 -11.664 1 98.31 85 LEU B CA 1
ATOM 2407 C C . LEU B 1 85 ? 12.016 -4.957 -12.508 1 98.31 85 LEU B C 1
ATOM 2409 O O . LEU B 1 85 ? 12.297 -6.09 -12.109 1 98.31 85 LEU B O 1
ATOM 2413 N N . ASN B 1 86 ? 11.336 -4.789 -13.625 1 97.88 86 ASN B N 1
ATOM 2414 C CA . ASN B 1 86 ? 10.953 -5.828 -14.578 1 97.88 86 ASN B CA 1
ATOM 2415 C C . ASN B 1 86 ? 10.148 -6.934 -13.898 1 97.88 86 ASN B C 1
ATOM 2417 O O . ASN B 1 86 ? 10.492 -8.109 -14.008 1 97.88 86 ASN B O 1
ATOM 2421 N N . PRO B 1 87 ? 9.094 -6.547 -13.203 1 98.75 87 PRO B N 1
ATOM 2422 C CA . PRO B 1 87 ? 8.297 -7.594 -12.555 1 98.75 87 PRO B CA 1
ATOM 2423 C C . PRO B 1 87 ? 7.48 -8.414 -13.555 1 98.75 87 PRO B C 1
ATOM 2425 O O . PRO B 1 87 ? 7.039 -7.887 -14.578 1 98.75 87 PRO B O 1
ATOM 2428 N N . PHE B 1 88 ? 7.328 -9.688 -13.211 1 98.62 88 PHE B N 1
ATOM 2429 C CA . PHE B 1 88 ? 6.391 -10.547 -13.93 1 98.62 88 PHE B CA 1
ATOM 2430 C C . PHE B 1 88 ? 4.957 -10.258 -13.5 1 98.62 88 PHE B C 1
ATOM 2432 O O . PHE B 1 88 ? 4.043 -10.258 -14.328 1 98.62 88 PHE B O 1
ATOM 2439 N N . ILE B 1 89 ? 4.785 -10.016 -12.211 1 98.81 89 ILE B N 1
ATOM 2440 C CA . ILE B 1 89 ? 3.496 -9.664 -11.625 1 98.81 89 ILE B CA 1
ATOM 2441 C C . ILE B 1 89 ? 3.662 -8.461 -10.695 1 98.81 89 ILE B C 1
ATOM 2443 O O . ILE B 1 89 ? 4.637 -8.375 -9.945 1 98.81 89 ILE B O 1
ATOM 2447 N N . VAL B 1 90 ? 2.775 -7.504 -10.734 1 98.88 90 VAL B N 1
ATOM 2448 C CA . VAL B 1 90 ? 2.582 -6.441 -9.75 1 98.88 90 VAL B CA 1
ATOM 2449 C C . VAL B 1 90 ? 1.109 -6.363 -9.359 1 98.88 90 VAL B C 1
ATOM 2451 O O . VAL B 1 90 ? 0.235 -6.809 -10.102 1 98.88 90 VAL B O 1
ATOM 2454 N N . ASN B 1 91 ? 0.867 -5.875 -8.148 1 98.88 91 ASN B N 1
ATOM 2455 C CA . ASN B 1 91 ? -0.542 -5.914 -7.773 1 98.88 91 ASN B CA 1
ATOM 2456 C C . ASN B 1 91 ? -0.984 -4.605 -7.117 1 98.88 91 ASN B C 1
ATOM 2458 O O . ASN B 1 91 ? -0.149 -3.814 -6.676 1 98.88 91 ASN B O 1
ATOM 2462 N N . VAL B 1 92 ? -2.258 -4.332 -7.164 1 98.94 92 VAL B N 1
ATOM 2463 C CA . VAL B 1 92 ? -2.975 -3.225 -6.547 1 98.94 92 VAL B CA 1
ATOM 2464 C C . VAL B 1 92 ? -4.16 -3.758 -5.742 1 98.94 92 VAL B C 1
ATOM 2466 O O . VAL B 1 92 ? -4.523 -4.93 -5.867 1 98.94 92 VAL B O 1
ATOM 2469 N N . HIS B 1 93 ? -4.699 -2.941 -4.914 1 98.88 93 HIS B N 1
ATOM 2470 C CA . HIS B 1 93 ? -5.949 -3.314 -4.258 1 98.88 93 HIS B CA 1
ATOM 2471 C C . HIS B 1 93 ? -7.148 -3.027 -5.156 1 98.88 93 HIS B C 1
ATOM 2473 O O . HIS B 1 93 ? -7.355 -1.886 -5.574 1 98.88 93 HIS B O 1
ATOM 2479 N N . ALA B 1 94 ? -8.016 -3.988 -5.363 1 98.88 94 ALA B N 1
ATOM 2480 C CA . ALA B 1 94 ? -9.219 -3.795 -6.18 1 98.88 94 AL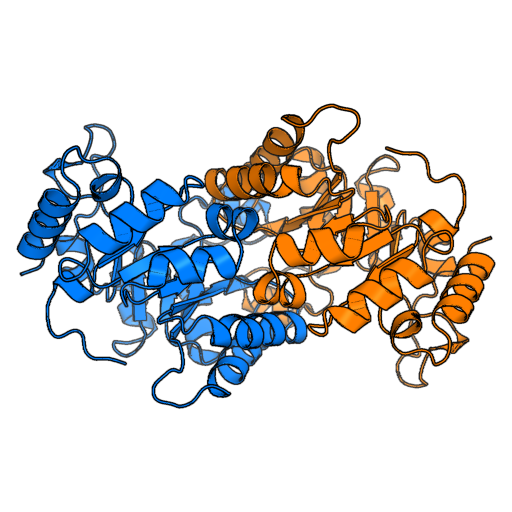A B CA 1
ATOM 2481 C C . ALA B 1 94 ? -10.18 -2.812 -5.516 1 98.88 94 ALA B C 1
ATOM 2483 O O . ALA B 1 94 ? -11 -2.184 -6.191 1 98.88 94 ALA B O 1
ATOM 2484 N N . GLY B 1 95 ? -10.031 -2.652 -4.238 1 98.44 95 GLY B N 1
ATOM 2485 C CA . GLY B 1 95 ? -10.844 -1.708 -3.488 1 98.44 95 GLY B CA 1
ATOM 2486 C C . GLY B 1 95 ? -10.578 -0.263 -3.869 1 98.44 95 GLY B C 1
ATOM 2487 O O . GLY B 1 95 ? -11.328 0.633 -3.477 1 98.44 95 GLY B O 1
ATOM 2488 N N . GLY B 1 96 ? -9.523 -0.037 -4.621 1 98.44 96 GLY B N 1
ATOM 2489 C CA . GLY B 1 96 ? -9.242 1.309 -5.094 1 98.44 96 GLY B CA 1
ATOM 2490 C C . GLY B 1 96 ? -10.188 1.768 -6.188 1 98.44 96 GLY B C 1
ATOM 2491 O O . GLY B 1 96 ? -10.227 2.953 -6.52 1 98.44 96 GLY B O 1
ATOM 2492 N N . GLY B 1 97 ? -10.922 0.795 -6.82 1 98.62 97 GLY B N 1
ATOM 2493 C CA . GLY B 1 97 ? -11.984 1.146 -7.754 1 98.62 97 GLY B CA 1
ATOM 2494 C C . GLY B 1 97 ? -11.516 1.169 -9.195 1 98.62 97 GLY B C 1
ATOM 2495 O O . GLY B 1 97 ? -10.32 1.039 -9.477 1 98.62 97 GLY B O 1
ATOM 2496 N N . ARG B 1 98 ? -12.461 1.4 -10.039 1 98.75 98 ARG B N 1
ATOM 2497 C CA . ARG B 1 98 ? -12.289 1.293 -11.477 1 98.75 98 ARG B CA 1
ATOM 2498 C C . ARG B 1 98 ? -11.234 2.279 -11.977 1 98.75 98 ARG B C 1
ATOM 2500 O O . ARG B 1 98 ? -10.328 1.905 -12.727 1 98.75 98 ARG B O 1
ATOM 2507 N N . ARG B 1 99 ? -11.344 3.514 -11.555 1 98.62 99 ARG B N 1
ATOM 2508 C CA . ARG B 1 99 ? -10.453 4.547 -12.062 1 98.62 99 ARG B CA 1
ATOM 2509 C C . ARG B 1 99 ? -9 4.262 -11.68 1 98.62 99 ARG B C 1
ATOM 2511 O O . ARG B 1 99 ? -8.094 4.43 -12.492 1 98.62 99 ARG B O 1
ATOM 2518 N N . MET B 1 100 ? -8.789 3.852 -10.484 1 98.69 100 MET B N 1
ATOM 2519 C CA . MET B 1 100 ? -7.441 3.52 -10.031 1 98.69 100 MET B CA 1
ATOM 2520 C C . MET B 1 100 ? -6.891 2.316 -10.789 1 98.69 100 MET B C 1
ATOM 2522 O O . MET B 1 100 ? -5.754 2.342 -11.266 1 98.69 100 MET B O 1
ATOM 2526 N N . MET B 1 101 ? -7.73 1.3 -10.938 1 98.94 101 MET B N 1
ATOM 2527 C CA . MET B 1 101 ? -7.281 0.065 -11.57 1 98.94 101 MET B CA 1
ATOM 2528 C C . MET B 1 101 ? -7.023 0.282 -13.062 1 98.94 101 MET B C 1
ATOM 2530 O O . MET B 1 101 ? -6.066 -0.258 -13.609 1 98.94 101 MET B O 1
ATOM 2534 N N . TRP B 1 102 ? -7.883 1.076 -13.641 1 98.88 102 TRP B N 1
ATOM 2535 C CA . TRP B 1 102 ? -7.656 1.425 -15.039 1 98.88 102 TRP B CA 1
ATOM 2536 C C . TRP B 1 102 ? -6.336 2.166 -15.203 1 98.88 102 TRP B C 1
ATOM 2538 O O . TRP B 1 102 ? -5.562 1.865 -16.109 1 98.88 102 TRP B O 1
ATOM 2548 N N . ALA B 1 103 ? -6.066 3.131 -14.336 1 98.88 103 ALA B N 1
ATOM 2549 C CA . ALA B 1 103 ? -4.816 3.885 -14.375 1 98.88 103 ALA B CA 1
ATOM 2550 C C . ALA B 1 103 ? -3.613 2.963 -14.195 1 98.88 103 ALA B C 1
ATOM 2552 O O . ALA B 1 103 ? -2.58 3.15 -14.844 1 98.88 103 ALA B O 1
ATOM 2553 N N . ALA B 1 104 ? -3.727 2.006 -13.328 1 98.94 104 ALA B N 1
ATOM 2554 C CA . ALA B 1 104 ? -2.656 1.038 -13.102 1 98.94 104 ALA B CA 1
ATOM 2555 C C . ALA B 1 104 ? -2.371 0.227 -14.359 1 98.94 104 ALA B C 1
ATOM 2557 O O . ALA B 1 104 ? -1.216 0.089 -14.773 1 98.94 104 ALA B O 1
ATOM 2558 N N . ALA B 1 105 ? -3.416 -0.313 -14.977 1 98.88 105 ALA B N 1
ATOM 2559 C CA . ALA B 1 105 ? -3.281 -1.12 -16.188 1 98.88 105 ALA B CA 1
ATOM 2560 C C . ALA B 1 105 ? -2.666 -0.307 -17.328 1 98.88 105 ALA B C 1
ATOM 2562 O O . ALA B 1 105 ? -1.771 -0.786 -18.031 1 98.88 105 ALA B O 1
ATOM 2563 N N . GLU B 1 106 ? -3.133 0.913 -17.469 1 98.81 106 GLU B N 1
ATOM 2564 C CA . GLU B 1 106 ? -2.621 1.784 -18.516 1 98.81 106 GLU B CA 1
ATOM 2565 C C . GLU B 1 106 ? -1.145 2.104 -18.297 1 98.81 106 GLU B C 1
ATOM 2567 O O . GLU B 1 106 ? -0.369 2.152 -19.266 1 98.81 106 GLU B O 1
ATOM 2572 N N . ALA B 1 107 ? -0.804 2.365 -17.078 1 98.88 107 ALA B N 1
ATOM 2573 C CA . ALA B 1 107 ? 0.592 2.658 -16.75 1 98.88 107 ALA B CA 1
ATOM 2574 C C . ALA B 1 107 ? 1.492 1.476 -17.109 1 98.88 107 ALA B C 1
ATOM 2576 O O . ALA B 1 107 ? 2.615 1.661 -17.578 1 98.88 107 ALA B O 1
ATOM 2577 N N . ALA B 1 108 ? 1.03 0.278 -16.859 1 98.75 108 ALA B N 1
ATOM 2578 C CA . ALA B 1 108 ? 1.805 -0.924 -17.156 1 98.75 108 ALA B CA 1
ATOM 2579 C C . ALA B 1 108 ? 2.053 -1.059 -18.656 1 98.75 108 ALA B C 1
ATOM 2581 O O . ALA B 1 108 ? 3.07 -1.612 -19.078 1 98.75 108 ALA B O 1
ATOM 2582 N N . ASN B 1 109 ? 1.147 -0.555 -19.469 1 98.12 109 ASN B N 1
ATOM 2583 C CA . ASN B 1 109 ? 1.24 -0.628 -20.922 1 98.12 109 ASN B CA 1
ATOM 2584 C C . ASN B 1 109 ? 2.381 0.234 -21.469 1 98.12 109 ASN B C 1
ATOM 2586 O O . ASN B 1 109 ? 2.729 0.151 -22.641 1 98.12 109 ASN B O 1
ATOM 2590 N N . GLN B 1 110 ? 2.914 1.062 -20.641 1 96.75 110 GLN B N 1
ATOM 2591 C CA . GLN B 1 110 ? 4.039 1.889 -21.062 1 96.75 110 GLN B CA 1
ATOM 2592 C C . GLN B 1 110 ? 5.312 1.06 -21.203 1 96.75 110 GLN B C 1
ATOM 2594 O O . GLN B 1 110 ? 6.293 1.514 -21.797 1 96.75 110 GLN B O 1
ATOM 2599 N N . ALA B 1 111 ? 5.371 -0.102 -20.625 1 95.88 111 ALA B N 1
ATOM 2600 C CA . ALA B 1 111 ? 6.473 -1.039 -20.844 1 95.88 111 ALA B CA 1
ATOM 2601 C C . ALA B 1 111 ? 6.355 -1.727 -22.188 1 95.88 111 ALA B C 1
ATOM 2603 O O . ALA B 1 111 ? 5.254 -1.871 -22.734 1 95.88 111 ALA B O 1
ATOM 2604 N N . PRO B 1 112 ? 7.523 -2.119 -22.797 1 95.44 112 PRO B N 1
ATOM 2605 C CA . PRO B 1 112 ? 7.43 -2.971 -23.984 1 95.44 112 PRO B CA 1
ATOM 2606 C C . PRO B 1 112 ? 6.574 -4.215 -23.75 1 95.44 112 PRO B C 1
ATOM 2608 O O . PRO B 1 112 ? 6.52 -4.734 -22.641 1 95.44 112 PRO B O 1
ATOM 2611 N N . ALA B 1 113 ? 5.949 -4.668 -24.781 1 92.94 113 ALA B N 1
ATOM 2612 C CA . ALA B 1 113 ? 5.02 -5.793 -24.703 1 92.94 113 ALA B CA 1
ATOM 2613 C C . ALA B 1 113 ? 5.688 -7.012 -24.078 1 92.94 113 ALA B C 1
ATOM 2615 O O . ALA B 1 113 ? 5.059 -7.738 -23.297 1 92.94 113 ALA B O 1
ATOM 2616 N N . GLU B 1 114 ? 6.945 -7.168 -24.297 1 93.19 114 GLU B N 1
ATOM 2617 C CA . GLU B 1 114 ? 7.664 -8.367 -23.875 1 93.19 114 GLU B CA 1
ATOM 2618 C C . GLU B 1 114 ? 7.938 -8.336 -22.375 1 93.19 114 GLU B C 1
ATOM 2620 O O . GLU B 1 114 ? 8.164 -9.375 -21.75 1 93.19 114 GLU B O 1
ATOM 2625 N N . THR B 1 115 ? 7.887 -7.141 -21.812 1 95.81 115 THR B N 1
ATOM 2626 C CA . THR B 1 115 ? 8.266 -7.016 -20.406 1 95.81 115 THR B CA 1
ATOM 2627 C C . THR B 1 115 ? 7.129 -6.418 -19.594 1 95.81 115 THR B C 1
ATOM 2629 O O . THR B 1 115 ? 7.301 -6.121 -18.406 1 95.81 115 THR B O 1
ATOM 2632 N N . ARG B 1 116 ? 5.945 -6.199 -20.219 1 98.06 116 ARG B N 1
ATOM 2633 C CA . ARG B 1 116 ? 4.793 -5.684 -19.5 1 98.06 116 ARG B CA 1
ATOM 2634 C C . ARG B 1 116 ? 4.391 -6.637 -18.375 1 98.06 116 ARG B C 1
ATOM 2636 O O . ARG B 1 116 ? 4.168 -7.824 -18.609 1 98.06 116 ARG B O 1
ATOM 2643 N N . PRO B 1 117 ? 4.316 -6.168 -17.188 1 98.75 117 PRO B N 1
ATOM 2644 C CA . PRO B 1 117 ? 3.906 -7.066 -16.094 1 98.75 117 PRO B CA 1
ATOM 2645 C C . PRO B 1 117 ? 2.42 -7.406 -16.141 1 98.75 117 PRO B C 1
ATOM 2647 O O . PRO B 1 117 ? 1.628 -6.66 -16.734 1 98.75 117 PRO B O 1
ATOM 2650 N N . ASN B 1 118 ? 2.088 -8.547 -15.602 1 98.69 118 ASN B N 1
ATOM 2651 C CA . ASN B 1 118 ? 0.698 -8.805 -15.234 1 98.69 118 ASN B CA 1
ATOM 2652 C C . ASN B 1 118 ? 0.269 -7.961 -14.039 1 98.69 118 ASN B C 1
ATOM 2654 O O . ASN B 1 118 ? 0.846 -8.07 -12.961 1 98.69 118 ASN B O 1
ATOM 2658 N N . VAL B 1 119 ? -0.686 -7.098 -14.258 1 98.94 119 VAL B N 1
ATOM 2659 C CA . VAL B 1 119 ? -1.232 -6.297 -13.164 1 98.94 119 VAL B CA 1
ATOM 2660 C C . VAL B 1 119 ? -2.469 -6.98 -12.594 1 98.94 119 VAL B C 1
ATOM 2662 O O . VAL B 1 119 ? -3.463 -7.176 -13.297 1 98.94 119 VAL B O 1
ATOM 2665 N N . ILE B 1 120 ? -2.387 -7.348 -11.305 1 98.94 120 ILE B N 1
ATOM 2666 C CA . ILE B 1 120 ? -3.496 -8.102 -10.727 1 98.94 120 ILE B CA 1
ATOM 2667 C C . ILE B 1 120 ? -4.055 -7.348 -9.516 1 98.94 120 ILE B C 1
ATOM 2669 O O . ILE B 1 120 ? -3.375 -6.496 -8.938 1 98.94 120 ILE B O 1
ATOM 2673 N N . GLY B 1 121 ? -5.324 -7.578 -9.172 1 98.94 121 GLY B N 1
ATOM 2674 C CA . GLY B 1 121 ? -5.984 -6.938 -8.047 1 98.94 121 GLY B CA 1
ATOM 2675 C C . GLY B 1 121 ? -6.148 -7.852 -6.852 1 98.94 121 GLY B C 1
ATOM 2676 O O . GLY B 1 121 ? -6.543 -9.016 -7 1 98.94 121 GLY B O 1
ATOM 2677 N N . VAL B 1 122 ? -5.84 -7.359 -5.711 1 98.81 122 VAL B N 1
ATOM 2678 C CA . VAL B 1 122 ? -6.195 -8.055 -4.477 1 98.81 122 VAL B CA 1
ATOM 2679 C C . VAL B 1 122 ? -7.672 -7.812 -4.16 1 98.81 122 VAL B C 1
ATOM 2681 O O . VAL B 1 122 ? -8.102 -6.664 -4.035 1 98.81 122 VAL B O 1
ATOM 2684 N N . THR B 1 123 ? -8.43 -8.82 -4.008 1 98.44 123 THR B N 1
ATOM 2685 C CA . THR B 1 123 ? -9.852 -8.68 -3.723 1 98.44 123 THR B CA 1
ATOM 2686 C C . THR B 1 123 ? -10.086 -8.508 -2.223 1 98.44 123 THR B C 1
ATOM 2688 O O . THR B 1 123 ? -9.898 -7.418 -1.68 1 98.44 123 THR B O 1
ATOM 2691 N N . VAL B 1 124 ? -10.406 -9.625 -1.55 1 98 124 VAL B N 1
ATOM 2692 C CA . VAL B 1 124 ? -10.539 -9.594 -0.097 1 98 124 VAL B CA 1
ATOM 2693 C C . VAL B 1 124 ? -9.359 -10.312 0.545 1 98 124 VAL B C 1
ATOM 2695 O O . VAL B 1 124 ? -9.023 -11.438 0.163 1 98 124 VAL B O 1
ATOM 2698 N N . LEU B 1 125 ? -8.68 -9.562 1.437 1 96.38 125 LEU B N 1
ATOM 2699 C CA . LEU B 1 125 ? -7.562 -10.195 2.137 1 96.38 125 LEU B CA 1
ATOM 2700 C C . LEU B 1 125 ? -8.031 -11.43 2.9 1 96.38 125 LEU B C 1
ATOM 2702 O O . LEU B 1 125 ? -9.102 -11.422 3.502 1 96.38 125 LEU B O 1
ATOM 2706 N N . THR B 1 126 ? -7.254 -12.461 2.896 1 89.81 126 THR B N 1
ATOM 2707 C CA . THR B 1 126 ? -7.59 -13.742 3.512 1 89.81 126 THR B CA 1
ATOM 2708 C C . THR B 1 126 ? -7.828 -13.578 5.008 1 89.81 126 THR B C 1
ATOM 2710 O O . THR B 1 126 ? -8.461 -14.422 5.641 1 89.81 126 THR B O 1
ATOM 2713 N N . SER B 1 127 ? -7.344 -12.492 5.559 1 89.5 127 SER B N 1
ATOM 2714 C CA . SER B 1 127 ? -7.48 -12.25 6.988 1 89.5 127 SER B CA 1
ATOM 2715 C C . SER B 1 127 ? -8.844 -11.656 7.324 1 89.5 127 SER B C 1
ATOM 2717 O O . SER B 1 127 ? -9.211 -11.547 8.5 1 89.5 127 SER B O 1
ATOM 2719 N N . MET B 1 128 ? -9.625 -11.305 6.34 1 94.38 128 MET B N 1
ATOM 2720 C CA . MET B 1 128 ? -10.875 -10.586 6.582 1 94.38 128 MET B CA 1
ATOM 2721 C C . MET B 1 128 ? -12.062 -11.539 6.516 1 94.38 128 MET B C 1
ATOM 2723 O O . MET B 1 128 ? -12.344 -12.125 5.469 1 94.38 128 MET B O 1
ATOM 2727 N N . ALA B 1 129 ? -12.758 -11.664 7.625 1 95.69 129 ALA B N 1
ATOM 2728 C CA . ALA B 1 129 ? -14.031 -12.375 7.688 1 95.69 129 ALA B CA 1
ATOM 2729 C C . ALA B 1 129 ? -15.203 -11.406 7.516 1 95.69 129 ALA B C 1
ATOM 2731 O O . ALA B 1 129 ? -15 -10.211 7.312 1 95.69 129 ALA B O 1
ATOM 2732 N N . ARG B 1 130 ? -16.375 -11.961 7.59 1 97 130 ARG B N 1
ATOM 2733 C CA . ARG B 1 130 ? -17.594 -11.164 7.383 1 97 130 ARG B CA 1
ATOM 2734 C C . ARG B 1 130 ? -17.641 -9.984 8.344 1 97 130 ARG B C 1
ATOM 2736 O O . ARG B 1 130 ? -17.969 -8.867 7.949 1 97 130 ARG B O 1
ATOM 2743 N N . GLU B 1 131 ? -17.312 -10.211 9.594 1 97.19 131 GLU B N 1
ATOM 2744 C CA . GLU B 1 131 ? -17.375 -9.172 10.609 1 97.19 131 GLU B CA 1
ATOM 2745 C C . GLU B 1 131 ? -16.328 -8.094 10.367 1 97.19 131 GLU B C 1
ATOM 2747 O O . GLU B 1 131 ? -16.547 -6.914 10.648 1 97.19 131 GLU B O 1
ATOM 2752 N N . ASP B 1 132 ? -15.141 -8.492 9.852 1 97.69 132 ASP B N 1
ATOM 2753 C CA . ASP B 1 132 ? -14.086 -7.535 9.523 1 97.69 132 ASP B CA 1
ATOM 2754 C C . ASP B 1 132 ? -14.516 -6.617 8.383 1 97.69 132 ASP B C 1
ATOM 2756 O O . ASP B 1 132 ? -14.258 -5.41 8.422 1 97.69 132 ASP B O 1
ATOM 2760 N N . LEU B 1 133 ? -15.156 -7.219 7.379 1 98.31 133 LEU B N 1
ATOM 2761 C CA . LEU B 1 133 ? -15.648 -6.434 6.25 1 98.31 133 LEU B CA 1
ATOM 2762 C C . LEU B 1 133 ? -16.719 -5.449 6.695 1 98.31 133 LEU B C 1
ATOM 2764 O O . LEU B 1 133 ? -16.703 -4.281 6.297 1 98.31 133 LEU B O 1
ATOM 2768 N N . ALA B 1 134 ? -17.594 -5.91 7.535 1 97.75 134 ALA B N 1
ATOM 2769 C CA . ALA B 1 134 ? -18.688 -5.066 8.016 1 97.75 134 ALA B CA 1
ATOM 2770 C C . ALA B 1 134 ? -18.156 -3.865 8.789 1 97.75 134 ALA B C 1
ATOM 2772 O O . ALA B 1 134 ? -18.703 -2.762 8.688 1 97.75 134 ALA B O 1
ATOM 2773 N N . GLU B 1 135 ? -17.125 -4.055 9.531 1 97.5 135 GLU B N 1
ATOM 2774 C CA . GLU B 1 135 ? -16.547 -3.002 10.359 1 97.5 135 GLU B CA 1
ATOM 2775 C C . GLU B 1 135 ? -16.016 -1.859 9.508 1 97.5 135 GLU B C 1
ATOM 2777 O O . GLU B 1 135 ? -15.969 -0.71 9.945 1 97.5 135 GLU B O 1
ATOM 2782 N N . VAL B 1 136 ? -15.656 -2.215 8.25 1 98.38 136 VAL B N 1
ATOM 2783 C CA . VAL B 1 136 ? -15.07 -1.175 7.41 1 98.38 136 VAL B CA 1
ATOM 2784 C C . VAL B 1 136 ? -16.094 -0.726 6.363 1 98.38 136 VAL B C 1
ATOM 2786 O O . VAL B 1 136 ? -15.734 -0.066 5.383 1 98.38 136 VAL B O 1
ATOM 2789 N N . GLY B 1 137 ? -17.344 -1.128 6.48 1 98.19 137 GLY B N 1
ATOM 2790 C CA . GLY B 1 137 ? -18.422 -0.559 5.695 1 98.19 137 GLY B CA 1
ATOM 2791 C C . GLY B 1 137 ? -18.875 -1.455 4.555 1 98.19 137 GLY B C 1
ATOM 2792 O O . GLY B 1 137 ? -19.703 -1.062 3.74 1 98.19 137 GLY B O 1
ATOM 2793 N N . VAL B 1 138 ? -18.297 -2.611 4.434 1 98.06 138 VAL B N 1
ATOM 2794 C CA . VAL B 1 138 ? -18.688 -3.586 3.422 1 98.06 138 VAL B CA 1
ATOM 2795 C C . VAL B 1 138 ? -19.594 -4.648 4.055 1 98.06 138 VAL B C 1
ATOM 2797 O O . VAL B 1 138 ? -19.094 -5.645 4.59 1 98.06 138 VAL B O 1
ATOM 2800 N N . ASP B 1 139 ? -20.828 -4.43 3.934 1 94.94 139 ASP B N 1
ATOM 2801 C CA . ASP B 1 139 ? -21.797 -5.367 4.508 1 94.94 139 ASP B CA 1
ATOM 2802 C C . ASP B 1 139 ? -22.188 -6.438 3.49 1 94.94 139 ASP B C 1
ATOM 2804 O O . ASP B 1 139 ? -23.328 -6.449 3.008 1 94.94 139 ASP B O 1
ATOM 2808 N N . GLU B 1 140 ? -21.328 -7.289 3.199 1 95.38 140 GLU B N 1
ATOM 2809 C CA . GLU B 1 140 ? -21.469 -8.328 2.186 1 95.38 140 GLU B CA 1
ATOM 2810 C C . GLU B 1 140 ? -20.719 -9.594 2.588 1 95.38 140 GLU B C 1
ATOM 2812 O O . GLU B 1 140 ? -19.766 -9.539 3.357 1 95.38 140 GLU B O 1
ATOM 2817 N N . ASP B 1 141 ? -21.25 -10.727 2.191 1 96.62 141 ASP B N 1
ATOM 2818 C CA . ASP B 1 141 ? -20.5 -11.961 2.342 1 96.62 141 ASP B CA 1
ATOM 2819 C C . ASP B 1 141 ? -19.141 -11.867 1.644 1 96.62 141 ASP B C 1
ATOM 2821 O O . ASP B 1 141 ? -19.047 -11.344 0.533 1 96.62 141 ASP B O 1
ATOM 2825 N N . PRO B 1 142 ? -18.094 -12.398 2.301 1 97.5 142 PRO B N 1
ATOM 2826 C CA . PRO B 1 142 ? -16.766 -12.297 1.717 1 97.5 142 PRO B CA 1
ATOM 2827 C C . PRO B 1 142 ? -16.688 -12.828 0.289 1 97.5 142 PRO B C 1
ATOM 2829 O O . PRO B 1 142 ? -16.078 -12.203 -0.582 1 97.5 142 PRO B O 1
ATOM 2832 N N . LEU B 1 143 ? -17.281 -13.992 0.028 1 97.81 143 LEU B N 1
ATOM 2833 C CA . LEU B 1 143 ? -17.25 -14.555 -1.318 1 97.81 143 LEU B CA 1
ATOM 2834 C C . LEU B 1 143 ? -17.906 -13.609 -2.316 1 97.81 143 LEU B C 1
ATOM 2836 O O . LEU B 1 143 ? -17.406 -13.414 -3.422 1 97.81 143 LEU B O 1
ATOM 2840 N N . GLU B 1 144 ? -19.062 -13.062 -1.95 1 98.19 144 GLU B N 1
ATOM 2841 C CA . GLU B 1 144 ? -19.766 -12.125 -2.834 1 98.19 144 GLU B CA 1
ATOM 2842 C C . GLU B 1 144 ? -18.906 -10.891 -3.107 1 98.19 144 GLU B C 1
ATOM 2844 O O . GLU B 1 144 ? -18.906 -10.359 -4.219 1 98.19 144 GLU B O 1
ATOM 2849 N N . GLN B 1 145 ? -18.234 -10.453 -2.066 1 98.62 145 GLN B N 1
ATOM 2850 C CA . GLN B 1 145 ? -17.344 -9.312 -2.223 1 98.62 145 GLN B CA 1
ATOM 2851 C C . GLN B 1 145 ? -16.188 -9.648 -3.154 1 98.62 145 GLN B C 1
ATOM 2853 O O . GLN B 1 145 ? -15.773 -8.82 -3.971 1 98.62 145 GLN B O 1
ATOM 2858 N N . VAL B 1 146 ? -15.641 -10.828 -3.021 1 98.69 146 VAL B N 1
ATOM 2859 C CA . VAL B 1 146 ? -14.562 -11.289 -3.896 1 98.69 146 VAL B CA 1
ATOM 2860 C C . VAL B 1 146 ? -15.047 -11.297 -5.344 1 98.69 146 VAL B C 1
ATOM 2862 O O . VAL B 1 146 ? -14.336 -10.836 -6.242 1 98.69 146 VAL B O 1
ATOM 2865 N N . LEU B 1 147 ? -16.25 -11.789 -5.566 1 98.75 147 LEU B N 1
ATOM 2866 C CA . LEU B 1 147 ? -16.797 -11.844 -6.918 1 98.75 147 LEU B CA 1
ATOM 2867 C C . LEU B 1 147 ? -17.016 -10.438 -7.469 1 98.75 147 LEU B C 1
ATOM 2869 O O . LEU B 1 147 ? -16.703 -10.164 -8.633 1 98.75 147 LEU B O 1
ATOM 2873 N N . ARG B 1 148 ? -17.531 -9.555 -6.668 1 98.62 148 ARG B N 1
ATOM 2874 C CA . ARG B 1 148 ? -17.734 -8.156 -7.059 1 98.62 148 ARG B CA 1
ATOM 2875 C C . ARG B 1 148 ? -16.422 -7.52 -7.512 1 98.62 148 ARG B C 1
ATOM 2877 O O . ARG B 1 148 ? -16.359 -6.953 -8.602 1 98.62 148 ARG B O 1
ATOM 2884 N N . LEU B 1 149 ? -15.422 -7.637 -6.672 1 98.88 149 LEU B N 1
ATOM 2885 C CA . LEU B 1 149 ? -14.133 -7.004 -6.938 1 98.88 149 LEU B CA 1
ATOM 2886 C C . LEU B 1 149 ? -13.43 -7.684 -8.109 1 98.88 149 LEU B C 1
ATOM 2888 O O . LEU B 1 149 ? -12.719 -7.027 -8.875 1 98.88 149 LEU B O 1
ATOM 2892 N N . GLY B 1 150 ? -13.609 -9.008 -8.219 1 98.88 150 GLY B N 1
ATOM 2893 C CA . GLY B 1 150 ? -13.055 -9.719 -9.359 1 98.88 150 GLY B CA 1
ATOM 2894 C C . GLY B 1 150 ? -13.602 -9.234 -10.688 1 98.88 150 GLY B C 1
ATOM 2895 O O . GLY B 1 150 ? -12.836 -8.953 -11.617 1 98.88 150 GLY B O 1
ATOM 2896 N N . ARG B 1 151 ? -14.953 -9.117 -10.773 1 98.88 151 ARG B N 1
ATOM 2897 C CA . ARG B 1 151 ? -15.578 -8.617 -11.984 1 98.88 151 ARG B CA 1
ATOM 2898 C C . ARG B 1 151 ? -15.148 -7.188 -12.281 1 98.88 151 ARG B C 1
ATOM 2900 O O . ARG B 1 151 ? -14.906 -6.828 -13.438 1 98.88 151 ARG B O 1
ATOM 2907 N N . LEU B 1 152 ? -15.055 -6.418 -11.227 1 98.88 152 LEU B N 1
ATOM 2908 C CA . LEU B 1 152 ? -14.641 -5.027 -11.391 1 98.88 152 LEU B CA 1
ATOM 2909 C C . LEU B 1 152 ? -13.211 -4.941 -11.906 1 98.88 152 LEU B C 1
ATOM 2911 O O . LEU B 1 152 ? -12.906 -4.121 -12.773 1 98.88 152 LEU B O 1
ATOM 2915 N N . ALA B 1 153 ? -12.328 -5.723 -11.344 1 98.94 153 ALA B N 1
ATOM 2916 C CA . ALA B 1 153 ? -10.93 -5.746 -11.773 1 98.94 153 ALA B CA 1
ATOM 2917 C C . ALA B 1 153 ? -10.82 -6.09 -13.258 1 98.94 153 ALA B C 1
ATOM 2919 O O . ALA B 1 153 ? -10.109 -5.426 -14.008 1 98.94 153 ALA B O 1
ATOM 2920 N N . LYS B 1 154 ? -11.531 -7.109 -13.664 1 98.81 154 LYS B N 1
ATOM 2921 C CA . LYS B 1 154 ? -11.508 -7.523 -15.07 1 98.81 154 LYS B CA 1
ATOM 2922 C C . LYS B 1 154 ? -12.008 -6.41 -15.977 1 98.81 154 LYS B C 1
ATOM 2924 O O . LYS B 1 154 ? -11.375 -6.086 -16.984 1 98.81 154 LYS B O 1
ATOM 2929 N N . SER B 1 155 ? -13.148 -5.809 -15.609 1 98.69 155 SER B N 1
ATOM 2930 C CA . SER B 1 155 ? -13.742 -4.766 -16.438 1 98.69 155 SER B CA 1
ATOM 2931 C C . SER B 1 155 ? -12.898 -3.496 -16.422 1 98.69 155 SER B C 1
ATOM 2933 O O . SER B 1 155 ? -13.086 -2.605 -17.25 1 98.69 155 SER B O 1
ATOM 2935 N N . SER B 1 156 ? -11.961 -3.389 -15.469 1 98.81 156 SER B N 1
ATOM 2936 C CA . SER B 1 156 ? -11.094 -2.221 -15.367 1 98.81 156 SER B CA 1
ATOM 2937 C C . SER B 1 156 ? -9.781 -2.436 -16.109 1 98.81 156 SER B C 1
ATOM 2939 O O . SER B 1 156 ? -8.906 -1.567 -16.109 1 98.81 156 SER B O 1
ATOM 2941 N N . GLY B 1 157 ? -9.539 -3.598 -16.672 1 98.69 157 GLY B N 1
ATOM 2942 C CA . GLY B 1 157 ? -8.391 -3.83 -17.531 1 98.69 157 GLY B CA 1
ATOM 2943 C C . GLY B 1 157 ? -7.258 -4.566 -16.844 1 98.69 157 GLY B C 1
ATOM 2944 O O . GLY B 1 157 ? -6.168 -4.703 -17.391 1 98.69 157 GLY B O 1
ATOM 2945 N N . LEU B 1 158 ? -7.512 -5.059 -15.602 1 98.88 158 LEU B N 1
ATOM 2946 C CA . LEU B 1 158 ? -6.477 -5.848 -14.938 1 98.88 158 LEU B CA 1
ATOM 2947 C C . LEU B 1 158 ? -6.359 -7.23 -15.562 1 98.88 158 LEU B C 1
ATOM 2949 O O . LEU B 1 158 ? -7.242 -7.652 -16.312 1 98.88 158 LEU B O 1
ATOM 2953 N N . ASP B 1 159 ? -5.227 -7.887 -15.258 1 98.81 159 ASP B N 1
ATOM 2954 C CA . ASP B 1 159 ? -4.918 -9.164 -15.891 1 98.81 159 ASP B CA 1
ATOM 2955 C C . ASP B 1 159 ? -5.371 -10.336 -15.016 1 98.81 159 ASP B C 1
ATOM 2957 O O . ASP B 1 159 ? -5.426 -11.477 -15.477 1 98.81 159 ASP B O 1
ATOM 2961 N N . GLY B 1 160 ? -5.742 -10.109 -13.812 1 98.88 160 GLY B N 1
ATOM 2962 C CA . GLY B 1 160 ? -6.117 -11.148 -12.867 1 98.88 160 GLY B CA 1
ATOM 2963 C C . GLY B 1 160 ? -6.387 -10.625 -11.469 1 98.88 160 GLY B C 1
ATOM 2964 O O . GLY B 1 160 ? -6.496 -9.414 -11.266 1 98.88 160 GLY B O 1
ATOM 2965 N N . VAL B 1 161 ? -6.559 -11.578 -10.523 1 98.88 161 VAL B N 1
ATOM 2966 C CA . VAL B 1 161 ? -6.773 -11.203 -9.133 1 98.88 161 VAL B CA 1
ATOM 2967 C C . VAL B 1 161 ? -6.082 -12.211 -8.211 1 98.88 161 VAL B C 1
ATOM 2969 O O . VAL B 1 161 ? -5.738 -13.312 -8.633 1 98.88 161 VAL B O 1
ATOM 2972 N N . VAL B 1 162 ? -5.809 -11.773 -7.031 1 98.69 162 VAL B N 1
ATOM 2973 C CA . VAL B 1 162 ? -5.473 -12.648 -5.91 1 98.69 162 VAL B CA 1
ATOM 2974 C C . VAL B 1 162 ? -6.75 -13.07 -5.188 1 98.69 162 VAL B C 1
ATOM 2976 O O . VAL B 1 162 ? -7.609 -12.242 -4.895 1 98.69 162 VAL B O 1
ATOM 2979 N N . CYS B 1 163 ? -6.895 -14.297 -4.887 1 97.25 163 CYS B N 1
ATOM 2980 C CA . CYS B 1 163 ? -8.039 -14.82 -4.145 1 97.25 163 CYS B CA 1
ATOM 2981 C C . CYS B 1 163 ? -7.66 -16.078 -3.371 1 97.25 163 CYS B C 1
ATOM 2983 O O . CYS B 1 163 ? -6.586 -16.641 -3.584 1 97.25 163 CYS B O 1
ATOM 2985 N N . SER B 1 164 ? -8.531 -16.438 -2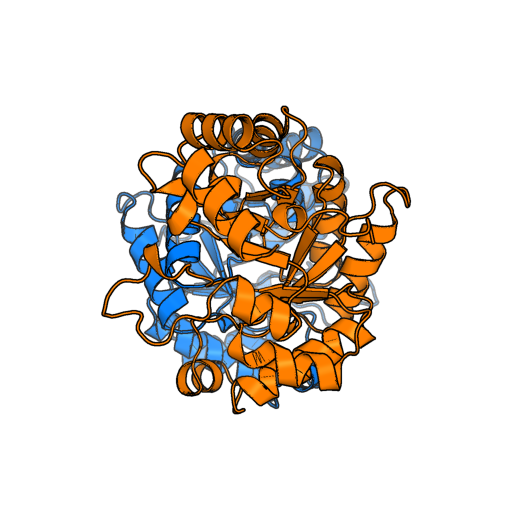.449 1 94.94 164 SER B N 1
ATOM 2986 C CA . SER B 1 164 ? -8.297 -17.688 -1.717 1 94.94 164 SER B CA 1
ATOM 2987 C C . SER B 1 164 ? -8.656 -18.906 -2.557 1 94.94 164 SER B C 1
ATOM 2989 O O . SER B 1 164 ? -9.43 -18.797 -3.512 1 94.94 164 SER B O 1
ATOM 2991 N N . ALA B 1 165 ? -8.086 -20.031 -2.148 1 93.94 165 ALA B N 1
ATOM 2992 C CA . ALA B 1 165 ? -8.344 -21.281 -2.865 1 93.94 165 ALA B CA 1
ATOM 2993 C C . ALA B 1 165 ? -9.836 -21.594 -2.889 1 93.94 165 ALA B C 1
ATOM 2995 O O . ALA B 1 165 ? -10.352 -22.125 -3.879 1 93.94 165 ALA B O 1
ATOM 2996 N N . LYS B 1 166 ? -10.5 -21.266 -1.846 1 93 166 LYS B N 1
ATOM 2997 C CA . LYS B 1 166 ? -11.922 -21.578 -1.708 1 93 166 LYS B CA 1
ATOM 2998 C C . LYS B 1 166 ? -12.766 -20.75 -2.67 1 93 166 LYS B C 1
ATOM 3000 O O . LYS B 1 166 ? -13.93 -21.094 -2.928 1 93 166 LYS B O 1
ATOM 3005 N N . GLU B 1 167 ? -12.18 -19.719 -3.199 1 97 167 GLU B N 1
ATOM 3006 C CA . GLU B 1 167 ? -12.93 -18.781 -4.027 1 97 167 GLU B CA 1
ATOM 3007 C C . GLU B 1 167 ? -12.695 -19.047 -5.512 1 97 167 GLU B C 1
ATOM 3009 O O . GLU B 1 167 ? -13.383 -18.484 -6.363 1 97 167 GLU B O 1
ATOM 3014 N N . VAL B 1 168 ? -11.812 -19.922 -5.863 1 97.44 168 VAL B N 1
ATOM 3015 C CA . VAL B 1 168 ? -11.305 -20.094 -7.219 1 97.44 168 VAL B CA 1
ATOM 3016 C C . VAL B 1 168 ? -12.43 -20.547 -8.141 1 97.44 168 VAL B C 1
ATOM 3018 O O . VAL B 1 168 ? -12.633 -19.969 -9.211 1 97.44 168 VAL B O 1
ATOM 3021 N N . VAL B 1 169 ? -13.172 -21.516 -7.711 1 97.5 169 VAL B N 1
ATOM 3022 C CA . VAL B 1 169 ? -14.203 -22.094 -8.57 1 97.5 169 VAL B CA 1
ATOM 3023 C C . VAL B 1 169 ? -15.25 -21.031 -8.898 1 97.5 169 VAL B C 1
ATOM 3025 O O . VAL B 1 169 ? -15.617 -20.844 -10.062 1 97.5 169 VAL B O 1
ATOM 3028 N N . ALA B 1 170 ? -15.734 -20.375 -7.883 1 98.06 170 ALA B N 1
ATOM 3029 C CA . ALA B 1 170 ? -16.75 -19.344 -8.086 1 98.06 170 ALA B CA 1
ATOM 3030 C C . ALA B 1 170 ? -16.203 -18.203 -8.961 1 98.06 170 ALA B C 1
ATOM 3032 O O . ALA B 1 170 ? -16.922 -17.703 -9.836 1 98.06 170 ALA B O 1
ATOM 3033 N N . LEU B 1 171 ? -14.977 -17.812 -8.734 1 98.12 171 LEU B N 1
ATOM 3034 C CA . LEU B 1 171 ? -14.367 -16.719 -9.492 1 98.12 171 LEU B CA 1
ATOM 3035 C C . LEU B 1 171 ? -14.18 -17.125 -10.953 1 98.12 171 LEU B C 1
ATOM 3037 O O . LEU B 1 171 ? -14.398 -16.312 -11.859 1 98.12 171 LEU B O 1
ATOM 3041 N N . ARG B 1 172 ? -13.703 -18.328 -11.172 1 97.56 172 ARG B N 1
ATOM 3042 C CA . ARG B 1 172 ? -13.523 -18.828 -12.531 1 97.56 172 ARG B CA 1
ATOM 3043 C C . ARG B 1 172 ? -14.828 -18.75 -13.312 1 97.56 172 ARG B C 1
ATOM 3045 O O . ARG B 1 172 ? -14.836 -18.375 -14.484 1 97.56 172 ARG B O 1
ATOM 3052 N N . GLY B 1 173 ? -15.898 -19.078 -12.672 1 97.25 173 GLY B N 1
ATOM 3053 C CA . GLY B 1 173 ? -17.203 -19 -13.297 1 97.25 173 GLY B CA 1
ATOM 3054 C C . GLY B 1 173 ? -17.625 -17.578 -13.625 1 97.25 173 GLY B C 1
ATOM 3055 O O . GLY B 1 173 ? -18.375 -17.344 -14.57 1 97.25 173 GLY B O 1
ATOM 3056 N N . SER B 1 174 ? -17.109 -16.672 -12.93 1 97.56 174 SER B N 1
ATOM 3057 C CA . SER B 1 174 ? -17.547 -15.273 -13.016 1 97.56 174 SER B CA 1
ATOM 3058 C C . SER B 1 174 ? -16.672 -14.484 -13.992 1 97.56 174 SER B C 1
ATOM 3060 O O . SER B 1 174 ? -17.156 -13.57 -14.656 1 97.56 174 SER B O 1
ATOM 3062 N N . VAL B 1 175 ? -15.352 -14.789 -14.062 1 97.38 175 VAL B N 1
ATOM 3063 C CA . VAL B 1 175 ? -14.43 -13.906 -14.766 1 97.38 175 VAL B CA 1
ATOM 3064 C C . VAL B 1 175 ? -13.844 -14.633 -15.977 1 97.38 175 VAL B C 1
ATOM 3066 O O . VAL B 1 175 ? -13.172 -14.023 -16.812 1 97.38 175 VAL B O 1
ATOM 3069 N N . GLY B 1 176 ? -13.992 -15.938 -16.109 1 94.69 176 GLY B N 1
ATOM 3070 C CA . GLY B 1 176 ? -13.547 -16.688 -17.281 1 94.69 176 GLY B CA 1
ATOM 3071 C C . GLY B 1 176 ? -12.133 -17.219 -17.125 1 94.69 176 GLY B C 1
ATOM 3072 O O . GLY B 1 176 ? -11.469 -16.969 -16.125 1 94.69 176 GLY B O 1
ATOM 3073 N N . ARG B 1 177 ? -11.625 -17.906 -18.156 1 93.19 177 ARG B N 1
ATOM 3074 C CA . ARG B 1 177 ? -10.383 -18.672 -18.078 1 93.19 177 ARG B CA 1
ATOM 3075 C C . ARG B 1 177 ? -9.18 -17.797 -18.422 1 93.19 177 ARG B C 1
ATOM 3077 O O . ARG B 1 177 ? -8.047 -18.109 -18.047 1 93.19 177 ARG B O 1
ATOM 3084 N N . ASP B 1 178 ? -9.352 -16.688 -19.109 1 95.19 178 ASP B N 1
ATOM 3085 C CA . ASP B 1 178 ? -8.25 -15.852 -19.562 1 95.19 178 ASP B CA 1
ATOM 3086 C C . ASP B 1 178 ? -7.883 -14.812 -18.516 1 95.19 178 ASP B C 1
ATOM 3088 O O . ASP B 1 178 ? -7.062 -13.93 -18.75 1 95.19 178 ASP B O 1
ATOM 3092 N N . PHE B 1 179 ? -8.422 -14.859 -17.375 1 98.12 179 PHE B N 1
ATOM 3093 C CA . PHE B 1 179 ? -8.18 -13.984 -16.234 1 98.12 179 PHE B CA 1
ATOM 3094 C C . PHE B 1 179 ? -7.418 -14.719 -15.141 1 98.12 179 PHE B C 1
ATOM 3096 O O . PHE B 1 179 ? -7.887 -15.734 -14.625 1 98.12 179 PHE B O 1
ATOM 3103 N N . LEU B 1 180 ? -6.242 -14.219 -14.781 1 98.5 180 LEU B N 1
ATOM 3104 C CA . LEU B 1 180 ? -5.328 -14.945 -13.906 1 98.5 180 LEU B CA 1
ATOM 3105 C C . LEU B 1 180 ? -5.879 -15.023 -12.484 1 98.5 180 LEU B C 1
ATOM 3107 O O . LEU B 1 180 ? -6.383 -14.023 -11.953 1 98.5 180 LEU B O 1
ATOM 3111 N N . LEU B 1 181 ? -5.848 -16.172 -11.938 1 98.62 181 LEU B N 1
ATOM 3112 C CA . LEU B 1 181 ? -6.113 -16.359 -10.516 1 98.62 181 LEU B CA 1
ATOM 3113 C C . LEU B 1 181 ? -4.84 -16.75 -9.773 1 98.62 181 LEU B C 1
ATOM 3115 O O . LEU B 1 181 ? -4.305 -17.844 -9.984 1 98.62 181 LEU B O 1
ATOM 3119 N N . VAL B 1 182 ? -4.305 -15.859 -8.945 1 98.5 182 VAL B N 1
ATOM 3120 C CA . VAL B 1 182 ? -3.131 -16.078 -8.109 1 98.5 182 VAL B CA 1
ATOM 3121 C C . VAL B 1 182 ? -3.57 -16.422 -6.684 1 98.5 182 VAL B C 1
ATOM 3123 O O . VAL B 1 182 ? -4.277 -15.633 -6.047 1 98.5 182 VAL B O 1
ATOM 3126 N N . VAL B 1 183 ? -3.154 -17.547 -6.164 1 97.81 183 VAL B N 1
ATOM 3127 C CA . VAL B 1 183 ? -3.738 -18.078 -4.938 1 97.81 183 VAL B CA 1
ATOM 3128 C C . VAL B 1 183 ? -2.648 -18.25 -3.883 1 97.81 183 VAL B C 1
ATOM 3130 O O . VAL B 1 183 ? -1.752 -19.078 -4.043 1 97.81 183 VAL B O 1
ATOM 3133 N N . PRO B 1 184 ? -2.699 -17.5 -2.812 1 96.5 184 PRO B N 1
ATOM 3134 C CA . PRO B 1 184 ? -1.821 -17.703 -1.658 1 96.5 184 PRO B CA 1
ATOM 3135 C C . PRO B 1 184 ? -2.396 -18.688 -0.647 1 96.5 184 PRO B C 1
ATOM 3137 O O . PRO B 1 184 ? -3.461 -19.266 -0.881 1 96.5 184 PRO B O 1
ATOM 3140 N N . GLY B 1 185 ? -1.72 -18.922 0.454 1 88.94 185 GLY B N 1
ATOM 3141 C CA . GLY B 1 185 ? -2.229 -19.734 1.551 1 88.94 185 GLY B CA 1
ATOM 3142 C C . GLY B 1 185 ? -2.238 -21.219 1.243 1 88.94 185 GLY B C 1
ATOM 3143 O O . GLY B 1 185 ? -3.045 -21.969 1.798 1 88.94 185 GLY B O 1
ATOM 3144 N N . ILE B 1 186 ? -1.414 -21.656 0.388 1 89.5 186 ILE B N 1
ATOM 3145 C CA . ILE B 1 186 ? -1.33 -23.047 -0.045 1 89.5 186 ILE B CA 1
ATOM 3146 C C . ILE B 1 186 ? -0.328 -23.797 0.827 1 89.5 186 ILE B C 1
ATOM 3148 O O . ILE B 1 186 ? 0.761 -23.297 1.109 1 89.5 186 ILE B O 1
ATOM 3152 N N . ARG B 1 187 ? -0.737 -24.984 1.215 1 89.62 187 ARG B N 1
ATOM 3153 C CA . ARG B 1 187 ? 0.137 -25.828 2.031 1 89.62 187 ARG B CA 1
ATOM 3154 C C . ARG B 1 187 ? 0.135 -27.266 1.536 1 89.62 187 ARG B C 1
ATOM 3156 O O . ARG B 1 187 ? -0.921 -27.891 1.455 1 89.62 187 ARG B O 1
ATOM 3163 N N . PRO B 1 188 ? 1.325 -27.766 1.236 1 90.19 188 PRO B N 1
ATOM 3164 C CA . PRO B 1 188 ? 1.368 -29.188 0.902 1 90.19 188 PRO B CA 1
ATOM 3165 C C . PRO B 1 188 ? 1.003 -30.078 2.084 1 90.19 188 PRO B C 1
ATOM 3167 O O . PRO B 1 188 ? 1.116 -29.656 3.238 1 90.19 188 PRO B O 1
ATOM 3170 N N . THR B 1 189 ? 0.622 -31.266 1.783 1 83.19 189 THR B N 1
ATOM 3171 C CA . THR B 1 189 ? 0.105 -32.188 2.805 1 83.19 189 THR B CA 1
ATOM 3172 C C . THR B 1 189 ? 1.161 -32.438 3.873 1 83.19 189 THR B C 1
ATOM 3174 O O . THR B 1 189 ? 0.841 -32.531 5.059 1 83.19 189 THR B O 1
ATOM 3177 N N . TRP B 1 190 ? 2.379 -32.562 3.42 1 84.56 190 TRP B N 1
ATOM 3178 C CA . TRP B 1 190 ? 3.438 -32.938 4.352 1 84.56 190 TRP B CA 1
ATOM 3179 C C . TRP B 1 190 ? 3.799 -31.75 5.262 1 84.56 190 TRP B C 1
ATOM 3181 O O . TRP B 1 190 ? 4.5 -31.922 6.258 1 84.56 190 TRP B O 1
ATOM 3191 N N . ALA B 1 191 ? 3.395 -30.562 4.93 1 78.19 191 ALA B N 1
ATOM 3192 C CA . ALA B 1 191 ? 3.705 -29.375 5.719 1 78.19 191 ALA B CA 1
ATOM 3193 C C . ALA B 1 191 ? 2.527 -28.984 6.602 1 78.19 191 ALA B C 1
ATOM 3195 O O . ALA B 1 191 ? 2.594 -27.984 7.324 1 78.19 191 ALA B O 1
ATOM 3196 N N . SER B 1 192 ? 1.477 -29.641 6.441 1 65.94 192 SER B N 1
ATOM 3197 C CA . SER B 1 192 ? 0.268 -29.25 7.164 1 65.94 192 SER B CA 1
ATOM 3198 C C . SER B 1 192 ? 0.33 -29.703 8.617 1 65.94 192 SER B C 1
ATOM 3200 O O . SER B 1 192 ? 0.846 -30.781 8.922 1 65.94 192 SER B O 1
ATOM 3202 N N . THR B 1 193 ? 0.225 -28.672 9.406 1 59.97 193 THR B N 1
ATOM 3203 C CA . THR B 1 193 ? 0.067 -29.047 10.805 1 59.97 193 THR B CA 1
ATOM 3204 C C . THR B 1 193 ? -1.391 -29.391 11.117 1 59.97 193 THR B C 1
ATOM 3206 O O . THR B 1 193 ? -2.287 -29.047 10.336 1 59.97 193 THR B O 1
ATOM 3209 N N . ASP B 1 194 ? -1.615 -30.234 12.125 1 50.88 194 ASP B N 1
ATOM 3210 C CA . ASP B 1 194 ? -2.922 -30.688 12.586 1 50.88 194 ASP B CA 1
ATOM 3211 C C . ASP B 1 194 ? -3.936 -29.547 12.586 1 50.88 194 ASP B C 1
ATOM 3213 O O . ASP B 1 194 ? -5.117 -29.766 12.305 1 50.88 194 ASP B O 1
ATOM 3217 N N . ASP B 1 195 ? -3.494 -28.453 12.875 1 48.38 195 ASP B N 1
ATOM 3218 C CA . ASP B 1 195 ? -4.438 -27.359 13.102 1 48.38 195 ASP B CA 1
ATOM 3219 C C . ASP B 1 195 ? -4.832 -26.688 11.789 1 48.38 195 ASP B C 1
ATOM 3221 O O . ASP B 1 195 ? -5.719 -25.828 11.766 1 48.38 195 ASP B O 1
ATOM 3225 N N . GLN B 1 196 ? -4.082 -27.031 10.812 1 56.28 196 GLN B N 1
ATOM 3226 C CA . GLN B 1 196 ? -4.414 -26.422 9.523 1 56.28 196 GLN B CA 1
ATOM 3227 C C . GLN B 1 196 ? -5.051 -27.453 8.586 1 56.28 196 GLN B C 1
ATOM 3229 O O . GLN B 1 196 ? -4.621 -27.609 7.445 1 56.28 196 GLN B O 1
ATOM 3234 N N . ARG B 1 197 ? -6.043 -28.328 9.312 1 49.69 197 ARG B N 1
ATOM 3235 C CA . ARG B 1 197 ? -6.746 -29.453 8.711 1 49.69 197 ARG B CA 1
ATOM 3236 C C . ARG B 1 197 ? -7.367 -29.062 7.379 1 49.69 197 ARG B C 1
ATOM 3238 O O . ARG B 1 197 ? -7.727 -29.938 6.578 1 49.69 197 ARG B O 1
ATOM 3245 N N . ARG B 1 198 ? -7.852 -27.984 7.328 1 56.06 198 ARG B N 1
ATOM 3246 C CA . ARG B 1 198 ? -8.648 -27.672 6.148 1 56.06 198 ARG B CA 1
ATOM 3247 C C . ARG B 1 198 ? -7.828 -26.875 5.133 1 56.06 198 ARG B C 1
ATOM 3249 O O . ARG B 1 198 ? -8.352 -25.969 4.473 1 56.06 198 ARG B O 1
ATOM 3256 N N . VAL B 1 199 ? -6.566 -27.266 4.91 1 70 199 VAL B N 1
ATOM 3257 C CA . VAL B 1 199 ? -5.68 -26.516 4.023 1 70 199 VAL B CA 1
ATOM 3258 C C . VAL B 1 199 ? -5.781 -27.078 2.604 1 70 199 VAL B C 1
ATOM 3260 O O . VAL B 1 199 ? -6.02 -28.266 2.414 1 70 199 VAL B O 1
ATOM 3263 N N . VAL B 1 200 ? -5.988 -26.281 1.631 1 85.94 200 VAL B N 1
ATOM 3264 C CA . VAL B 1 200 ? -5.988 -26.609 0.21 1 85.94 200 VAL B CA 1
ATOM 3265 C C . VAL B 1 200 ? -4.559 -26.859 -0.261 1 85.94 200 VAL B C 1
ATOM 3267 O O . VAL B 1 200 ? -3.662 -26.047 -0.006 1 85.94 200 VAL B O 1
ATOM 3270 N N . THR B 1 201 ? -4.348 -28.078 -0.838 1 92 201 THR B N 1
ATOM 3271 C CA . THR B 1 201 ? -3.027 -28.438 -1.336 1 92 201 THR B CA 1
ATOM 3272 C C . THR B 1 201 ? -2.732 -27.734 -2.656 1 92 201 THR B C 1
ATOM 3274 O O . THR B 1 201 ? -3.646 -27.234 -3.314 1 92 201 THR B O 1
ATOM 3277 N N . PRO B 1 202 ? -1.44 -27.734 -3.02 1 95.06 202 PRO B N 1
ATOM 3278 C CA . PRO B 1 202 ? -1.104 -27.156 -4.316 1 95.06 202 PRO B CA 1
ATOM 3279 C C . PRO B 1 202 ? -1.86 -27.797 -5.473 1 95.06 202 PRO B C 1
ATOM 3281 O O . PRO B 1 202 ? -2.418 -27.094 -6.32 1 95.06 202 PRO B O 1
ATOM 3284 N N . LYS B 1 203 ? -1.938 -29.094 -5.496 1 94.31 203 LYS B N 1
ATOM 3285 C CA . LYS B 1 203 ? -2.641 -29.812 -6.555 1 94.31 203 LYS B CA 1
ATOM 3286 C C . LYS B 1 203 ? -4.125 -29.453 -6.566 1 94.31 203 LYS B C 1
ATOM 3288 O O . LYS B 1 203 ? -4.703 -29.219 -7.629 1 94.31 203 LYS B O 1
ATOM 3293 N N . ASP B 1 204 ? -4.691 -29.453 -5.395 1 93.88 204 ASP B N 1
ATOM 3294 C CA . ASP B 1 204 ? -6.098 -29.078 -5.289 1 93.88 204 ASP B CA 1
ATOM 3295 C C . ASP B 1 204 ? -6.34 -27.688 -5.879 1 93.88 204 ASP B C 1
ATOM 3297 O O . ASP B 1 204 ? -7.297 -27.484 -6.633 1 93.88 204 ASP B O 1
ATOM 3301 N N . ALA B 1 205 ? -5.512 -26.719 -5.516 1 95.12 205 ALA B N 1
ATOM 3302 C CA . ALA B 1 205 ? -5.672 -25.344 -5.965 1 95.12 205 ALA B CA 1
ATOM 3303 C C . ALA B 1 205 ? -5.629 -25.25 -7.488 1 95.12 205 ALA B C 1
ATOM 3305 O O . ALA B 1 205 ? -6.453 -24.562 -8.102 1 95.12 205 ALA B O 1
ATOM 3306 N N . VAL B 1 206 ? -4.699 -25.938 -8.109 1 95.88 206 VAL B N 1
ATOM 3307 C CA . VAL B 1 206 ? -4.543 -25.906 -9.555 1 95.88 206 VAL B CA 1
ATOM 3308 C C . VAL B 1 206 ? -5.738 -26.609 -10.211 1 95.88 206 VAL B C 1
ATOM 3310 O O . VAL B 1 206 ? -6.27 -26.125 -11.219 1 95.88 206 VAL B O 1
ATOM 3313 N N . ASP B 1 207 ? -6.156 -27.719 -9.594 1 95.19 207 ASP B N 1
ATOM 3314 C CA . ASP B 1 207 ? -7.305 -28.438 -10.125 1 95.19 207 ASP B CA 1
ATOM 3315 C C . ASP B 1 207 ? -8.57 -27.578 -10.07 1 95.19 207 ASP B C 1
ATOM 3317 O O . ASP B 1 207 ? -9.438 -27.703 -10.938 1 95.19 207 ASP B O 1
ATOM 3321 N N . LEU B 1 208 ? -8.609 -26.781 -9.086 1 94.94 208 LEU B N 1
ATOM 3322 C CA . LEU B 1 208 ? -9.773 -25.922 -8.938 1 94.94 208 LEU B CA 1
ATOM 3323 C C . LEU B 1 208 ? -9.742 -24.781 -9.953 1 94.94 208 LEU B C 1
ATOM 3325 O O . LEU B 1 208 ? -10.766 -24.156 -10.234 1 94.94 208 LEU B O 1
ATOM 3329 N N . GLY B 1 209 ? -8.523 -24.422 -10.422 1 95.81 209 GLY B N 1
ATOM 3330 C CA . GLY B 1 209 ? -8.469 -23.422 -11.477 1 95.81 209 GLY B CA 1
ATOM 3331 C C . GLY B 1 209 ? -7.434 -22.344 -11.211 1 95.81 209 GLY B C 1
ATOM 3332 O O . GLY B 1 209 ? -7.34 -21.359 -11.969 1 95.81 209 GLY B O 1
ATOM 3333 N N . ALA B 1 210 ? -6.645 -22.453 -10.156 1 97 210 ALA B N 1
ATOM 3334 C CA . ALA B 1 210 ? -5.586 -21.484 -9.883 1 97 210 ALA B CA 1
ATOM 3335 C C . ALA B 1 210 ? -4.535 -21.484 -10.984 1 97 210 ALA B C 1
ATOM 3337 O O . ALA B 1 210 ? -4.168 -22.547 -11.5 1 97 210 ALA B O 1
ATOM 3338 N N . ASP B 1 211 ? -4.086 -20.328 -11.391 1 97.69 211 ASP B N 1
ATOM 3339 C CA . ASP B 1 211 ? -3.018 -20.219 -12.383 1 97.69 211 ASP B CA 1
ATOM 3340 C C . ASP B 1 211 ? -1.646 -20.203 -11.711 1 97.69 211 ASP B C 1
ATOM 3342 O O . ASP B 1 211 ? -0.747 -20.953 -12.109 1 97.69 211 ASP B O 1
ATOM 3346 N N . TYR B 1 212 ? -1.462 -19.391 -10.703 1 98.25 212 TYR B N 1
ATOM 3347 C CA . TYR B 1 212 ? -0.217 -19.281 -9.953 1 98.25 212 TYR B CA 1
ATOM 3348 C C . TYR B 1 212 ? -0.465 -19.484 -8.461 1 98.25 212 TYR B C 1
ATOM 3350 O O . TYR B 1 212 ? -1.525 -19.125 -7.945 1 98.25 212 TYR B O 1
ATOM 3358 N N . LEU B 1 213 ? 0.48 -20.062 -7.801 1 98 213 LEU B N 1
ATOM 3359 C CA . LEU B 1 213 ? 0.458 -20.328 -6.363 1 98 213 LEU B CA 1
ATOM 3360 C C . LEU B 1 213 ? 1.541 -19.531 -5.652 1 98 213 LEU B C 1
ATOM 3362 O O . LEU B 1 213 ? 2.664 -19.406 -6.148 1 98 213 LEU B O 1
ATOM 3366 N N . VAL B 1 214 ? 1.208 -18.938 -4.543 1 97.94 214 VAL B N 1
ATOM 3367 C CA . VAL B 1 214 ? 2.199 -18.281 -3.691 1 97.94 214 VAL B CA 1
ATOM 3368 C C . VAL B 1 214 ? 2.441 -19.125 -2.445 1 97.94 214 VAL B C 1
ATOM 3370 O O . VAL B 1 214 ? 1.526 -19.344 -1.646 1 97.94 214 VAL B O 1
ATOM 3373 N N . ILE B 1 215 ? 3.623 -19.609 -2.287 1 96.75 215 ILE B N 1
ATOM 3374 C CA . ILE B 1 215 ? 3.977 -20.5 -1.194 1 96.75 215 ILE B CA 1
ATOM 3375 C C . ILE B 1 215 ? 5.172 -19.938 -0.429 1 96.75 215 ILE B C 1
ATOM 3377 O O . ILE B 1 215 ? 6.195 -19.609 -1.026 1 96.75 215 ILE B O 1
ATOM 3381 N N . GLY B 1 216 ? 5.043 -19.828 0.892 1 95.88 216 GLY B N 1
ATOM 3382 C CA . GLY B 1 216 ? 6.094 -19.25 1.715 1 95.88 216 GLY B CA 1
ATOM 3383 C C . GLY B 1 216 ? 6.801 -20.281 2.582 1 95.88 216 GLY B C 1
ATOM 3384 O O . GLY B 1 216 ? 7.574 -21.094 2.08 1 95.88 216 GLY B O 1
ATOM 3385 N N . ARG B 1 217 ? 6.422 -20.453 3.789 1 94.56 217 ARG B N 1
ATOM 3386 C CA . ARG B 1 217 ? 7.086 -21.188 4.871 1 94.56 217 ARG B CA 1
ATOM 3387 C C . ARG B 1 217 ? 7.266 -22.656 4.512 1 94.56 217 ARG B C 1
ATOM 3389 O O . ARG B 1 217 ? 8.297 -23.25 4.824 1 94.56 217 ARG B O 1
ATOM 3396 N N . PRO B 1 218 ? 6.258 -23.25 3.885 1 94.94 218 PRO B N 1
ATOM 3397 C CA . PRO B 1 218 ? 6.484 -24.656 3.523 1 94.94 218 PRO B CA 1
ATOM 3398 C C . PRO B 1 218 ? 7.777 -24.859 2.734 1 94.94 218 PRO B C 1
ATOM 3400 O O . PRO B 1 218 ? 8.367 -25.938 2.783 1 94.94 218 PRO B O 1
ATOM 3403 N N . ILE B 1 219 ? 8.25 -23.797 2.016 1 97.44 219 ILE B N 1
ATOM 3404 C CA . ILE B 1 219 ? 9.484 -23.891 1.25 1 97.44 219 ILE B CA 1
ATOM 3405 C C . ILE B 1 219 ? 10.617 -23.203 2.02 1 97.44 219 ILE B C 1
ATOM 3407 O O . ILE B 1 219 ? 11.633 -23.844 2.322 1 97.44 219 ILE B O 1
ATOM 3411 N N . THR B 1 220 ? 10.469 -21.984 2.486 1 97.44 220 THR B N 1
ATOM 3412 C CA . THR B 1 220 ? 11.555 -21.141 2.986 1 97.44 220 THR B CA 1
ATOM 3413 C C . THR B 1 220 ? 12.008 -21.609 4.363 1 97.44 220 THR B C 1
ATOM 3415 O O . THR B 1 220 ? 13.156 -21.391 4.75 1 97.44 220 THR B O 1
ATOM 3418 N N . ALA B 1 221 ? 11.109 -22.234 5.113 1 94.5 221 ALA B N 1
ATOM 3419 C CA . ALA B 1 221 ? 11.461 -22.656 6.469 1 94.5 221 ALA B CA 1
ATOM 3420 C C . ALA B 1 221 ? 11.836 -24.141 6.5 1 94.5 221 ALA B C 1
ATOM 3422 O O . ALA B 1 221 ? 12.18 -24.672 7.555 1 94.5 221 ALA B O 1
ATOM 3423 N N . HIS B 1 222 ? 11.75 -24.797 5.348 1 95.06 222 HIS B N 1
ATOM 3424 C CA . HIS B 1 222 ? 12.172 -26.188 5.262 1 95.06 222 HIS B CA 1
ATOM 3425 C C . HIS B 1 222 ? 13.68 -26.328 5.418 1 95.06 222 HIS B C 1
ATOM 3427 O O . HIS B 1 222 ? 14.438 -25.453 4.988 1 95.06 222 HIS B O 1
ATOM 3433 N N . ASN B 1 223 ? 14.125 -27.422 5.992 1 96.06 223 ASN B N 1
ATOM 3434 C CA . ASN B 1 223 ? 15.555 -27.672 6.16 1 96.06 223 ASN B CA 1
ATOM 3435 C C . ASN B 1 223 ? 16.281 -27.734 4.816 1 96.06 223 ASN B C 1
ATOM 3437 O O . ASN B 1 223 ? 17.453 -27.375 4.723 1 96.06 223 ASN B O 1
ATOM 3441 N N . HIS B 1 224 ? 15.555 -28.172 3.828 1 97.56 224 HIS B N 1
ATOM 3442 C CA . HIS B 1 224 ? 16.031 -28.234 2.455 1 97.56 224 HIS B CA 1
ATOM 3443 C C . HIS B 1 224 ? 15.055 -27.578 1.493 1 97.56 224 HIS B C 1
ATOM 3445 O O . HIS B 1 224 ? 14.312 -28.266 0.792 1 97.56 224 HIS B O 1
ATOM 3451 N N . PRO B 1 225 ? 15.156 -26.297 1.296 1 98.12 225 PRO B N 1
ATOM 3452 C CA . PRO B 1 225 ? 14.164 -25.547 0.517 1 98.12 225 PRO B CA 1
ATOM 3453 C C . PRO B 1 225 ? 14.047 -26.047 -0.921 1 98.12 225 PRO B C 1
ATOM 3455 O O . PRO B 1 225 ? 12.938 -26.141 -1.451 1 98.12 225 PRO B O 1
ATOM 3458 N N . LEU B 1 226 ? 15.172 -26.344 -1.524 1 98.38 226 LEU B N 1
ATOM 3459 C CA . LEU B 1 226 ? 15.141 -26.844 -2.895 1 98.38 226 LEU B CA 1
ATOM 3460 C C . LEU B 1 226 ? 14.359 -28.156 -2.975 1 98.38 226 LEU B C 1
ATOM 3462 O O . LEU B 1 226 ? 13.57 -28.359 -3.902 1 98.38 226 LEU B O 1
ATOM 3466 N N . GLU B 1 227 ? 14.578 -29.047 -2 1 97.81 227 GLU B N 1
ATOM 3467 C CA . GLU B 1 227 ? 13.852 -30.312 -1.96 1 97.81 227 GLU B CA 1
ATOM 3468 C C . GLU B 1 227 ? 12.352 -30.094 -1.781 1 97.81 227 GLU B C 1
ATOM 3470 O O . GLU B 1 227 ? 11.539 -30.75 -2.438 1 97.81 227 GLU B O 1
ATOM 3475 N N . ALA B 1 228 ? 12.047 -29.203 -0.934 1 97.38 228 ALA B N 1
ATOM 3476 C CA . ALA B 1 228 ? 10.641 -28.875 -0.697 1 97.38 228 ALA B CA 1
ATOM 3477 C C . ALA B 1 228 ? 9.969 -28.359 -1.971 1 97.38 228 ALA B C 1
ATOM 3479 O O . ALA B 1 228 ? 8.859 -28.781 -2.309 1 97.38 228 ALA B O 1
ATOM 3480 N N . ALA B 1 229 ? 10.648 -27.484 -2.66 1 97.88 229 ALA B N 1
ATOM 3481 C CA . ALA B 1 229 ? 10.117 -26.938 -3.904 1 97.88 229 ALA B CA 1
ATOM 3482 C C . ALA B 1 229 ? 9.898 -28.031 -4.945 1 97.88 229 ALA B C 1
ATOM 3484 O O . ALA B 1 229 ? 8.867 -28.047 -5.625 1 97.88 229 ALA B O 1
ATOM 3485 N N . ARG B 1 230 ? 10.828 -28.922 -5.023 1 97.06 230 ARG B N 1
ATOM 3486 C CA . ARG B 1 230 ? 10.742 -30 -5.996 1 97.06 230 ARG B CA 1
ATOM 3487 C C . ARG B 1 230 ? 9.594 -30.953 -5.664 1 97.06 230 ARG B C 1
ATOM 3489 O O . ARG B 1 230 ? 8.883 -31.406 -6.562 1 97.06 230 ARG B O 1
ATOM 3496 N N . LEU B 1 231 ? 9.438 -31.188 -4.406 1 95.62 231 LEU B N 1
ATOM 3497 C CA . LEU B 1 231 ? 8.336 -32.031 -3.975 1 95.62 231 LEU B CA 1
ATOM 3498 C C . LEU B 1 231 ? 6.988 -31.422 -4.34 1 95.62 231 LEU B C 1
ATOM 3500 O O . LEU B 1 231 ? 6.086 -32.125 -4.805 1 95.62 231 LEU B O 1
ATOM 3504 N N . ILE B 1 232 ? 6.855 -30.156 -4.129 1 96.38 232 ILE B N 1
ATOM 3505 C CA . ILE B 1 232 ? 5.613 -29.453 -4.449 1 96.38 232 ILE B CA 1
ATOM 3506 C C . ILE B 1 232 ? 5.398 -29.453 -5.957 1 96.38 232 ILE B C 1
ATOM 3508 O O . ILE B 1 232 ? 4.285 -29.719 -6.434 1 96.38 232 ILE B O 1
ATOM 3512 N N . ALA B 1 233 ? 6.434 -29.203 -6.742 1 95.31 233 ALA B N 1
ATOM 3513 C CA . ALA B 1 233 ? 6.34 -29.219 -8.203 1 95.31 233 ALA B CA 1
ATOM 3514 C C . ALA B 1 233 ? 5.914 -30.594 -8.711 1 95.31 233 ALA B C 1
ATOM 3516 O O . ALA B 1 233 ? 5.152 -30.688 -9.68 1 95.31 233 ALA B O 1
ATOM 3517 N N . GLU B 1 234 ? 6.41 -31.578 -8.07 1 92.81 234 GLU B N 1
ATOM 3518 C CA . GLU B 1 234 ? 6.059 -32.938 -8.453 1 92.81 234 GLU B CA 1
ATOM 3519 C C . GLU B 1 234 ? 4.586 -33.219 -8.188 1 92.81 234 GLU B C 1
ATOM 3521 O O . GLU B 1 234 ? 3.936 -33.938 -8.969 1 92.81 234 GLU B O 1
ATOM 3526 N N . GLU B 1 235 ? 4.141 -32.688 -7.141 1 90.12 235 GLU B N 1
ATOM 3527 C CA . GLU B 1 235 ? 2.725 -32.875 -6.82 1 90.12 235 GLU B CA 1
ATOM 3528 C C . GLU B 1 235 ? 1.841 -32.219 -7.883 1 90.12 235 GLU B C 1
ATOM 3530 O O . GLU B 1 235 ? 0.694 -32.625 -8.078 1 90.12 235 GLU B O 1
ATOM 3535 N N . LEU B 1 236 ? 2.361 -31.188 -8.516 1 92.75 236 LEU B N 1
ATOM 3536 C CA . LEU B 1 236 ? 1.599 -30.453 -9.508 1 92.75 236 LEU B CA 1
ATOM 3537 C C . LEU B 1 236 ? 1.633 -31.156 -10.859 1 92.75 236 LEU B C 1
ATOM 3539 O O . LEU B 1 236 ? 0.876 -30.797 -11.766 1 92.75 236 LEU B O 1
ATOM 3543 N N . SER B 1 237 ? 2.562 -32.094 -11.047 1 83.62 237 SER B N 1
ATOM 3544 C CA . SER B 1 237 ? 2.711 -32.844 -12.297 1 83.62 237 SER B CA 1
ATOM 3545 C C . SER B 1 237 ? 1.714 -34 -12.383 1 83.62 237 SER B C 1
ATOM 3547 O O . SER B 1 237 ? 1.291 -34.531 -11.359 1 83.62 237 SER B O 1
#

Solvent-accessible surface area (backbone atoms only — not comparable to full-atom values): 23696 Å² total; per-residue (Å²): 123,86,74,79,86,48,57,27,52,27,33,26,38,41,48,88,50,77,56,59,68,58,46,30,50,49,45,56,62,34,60,86,44,39,34,27,37,27,45,32,50,31,28,38,44,57,40,14,48,65,42,50,48,60,38,35,66,80,64,50,40,30,31,41,50,63,37,46,59,51,50,33,69,53,33,19,41,25,41,48,35,42,53,82,71,54,29,50,28,38,38,27,36,32,72,49,22,53,66,21,41,31,32,31,35,54,31,34,62,74,41,57,83,92,57,38,42,42,38,26,23,37,44,59,61,90,77,54,49,50,70,46,35,40,70,53,49,28,80,49,56,55,68,60,47,32,46,49,31,47,47,45,30,51,78,24,56,34,45,24,30,38,43,51,62,89,45,33,53,64,41,41,74,70,61,39,85,89,40,42,33,35,26,47,81,46,37,47,76,91,65,48,50,85,86,48,72,84,54,50,30,59,45,55,35,44,73,50,56,37,59,32,38,36,36,34,58,72,28,73,69,36,97,48,36,53,59,39,36,45,53,54,27,53,57,53,98,125,88,74,80,87,48,57,27,51,28,32,27,37,41,48,87,50,77,54,59,69,58,46,30,50,49,45,56,62,34,58,87,43,40,34,27,36,27,44,32,49,31,29,38,44,57,40,13,48,66,42,52,48,61,38,35,66,79,66,51,42,30,31,42,47,63,37,46,60,52,50,33,68,52,33,18,42,24,40,46,34,41,55,80,70,55,29,52,28,37,36,26,36,30,70,49,24,54,65,22,40,30,32,31,37,56,30,34,62,72,41,58,83,91,55,40,41,41,39,26,23,37,45,61,60,89,78,53,48,50,68,46,34,37,71,53,49,28,81,49,55,54,70,59,48,32,45,48,30,47,48,45,30,51,78,23,56,32,46,24,31,38,42,50,62,88,44,32,52,65,40,42,74,71,60,40,87,89,40,43,32,36,25,47,81,47,38,48,76,90,64,49,49,84,87,48,71,86,53,49,29,58,44,52,34,44,73,50,58,38,59,32,36,37,36,32,57,72,28,74,69,37,96,48,36,54,58,41,35,44,53,53,27,53,57,52,98

Radius of gyration: 22.12 Å; Cα contacts (8 Å, |Δi|>4): 1044; chains: 2; bounding box: 44×66×47 Å

pLDDT: mean 95.03, std 9.22, range [42.56, 98.94]

Foldseek 3Di:
DPDDPALQLQEAEEPPDQPLVLLLVLLLLQPPLHNAYEYEDNNCVNQNLNSLCSNCVNPGAYADEHAAADAQVVLLVVLLVCLVSLHQEYEHALVNFLSNLLSNLVSLPVDPPVRRHQYEHEFDDPVDAQVNCVVVPRNDHSLVSSLVSQLRNLVSNGQAYEDALVNLLVNCVRRHQRRAYEYEQADAPVRDDPVNVPHQHLLNSVVSRHRHYYHYCQQSVDPHNNVSSNVSSVSND/DPDDPALQLQEAEEPPDQPLVLLLVLLLLQPPLHNAYEYEDNNCVNQNLNSLCSNCVNPGAYADEHAAADAQVVLLVVLLVCLVSLHQEYEHALVNFLSNLLSNLVSLPVDPPVRRHQYEHEFDDPPDAQVNCVVVPRNDHSLVSSLVSQLRNLVSNGQAYEDALVNLLVN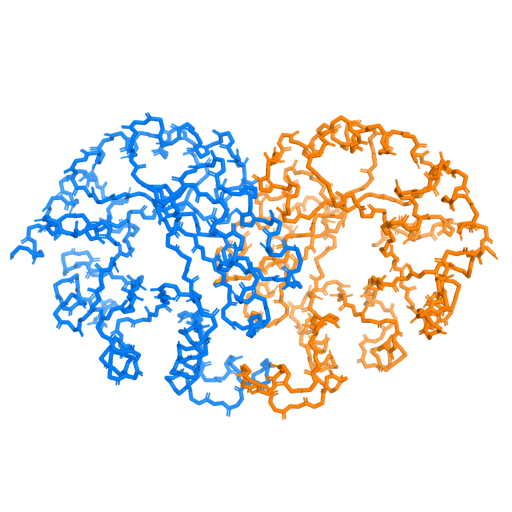CVRRHQRRAYEYEQEDAPVRDDPVNVPHQHLLNSVVSRHRHYYHYCQQSVDPHNNVSSNVSSVSND

Nearest PDB structures (foldseek):
  3ldv-assembly1_A  TM=9.590E-01  e=7.524E-27  Vibrio cholerae O1 biovar El Tor str. N16961
  8cso-assembly1_B  TM=9.305E-01  e=3.339E-26  Klebsiella pneumoniae subsp. pneumoniae HS11286
  1eix-assembly1_B  TM=9.316E-01  e=3.030E-25  Escherichia coli
  3tr2-assembly1_B  TM=9.603E-01  e=1.644E-23  Coxiella burnetii
  3tr2-assembly1_A  TM=9.441E-01  e=1.021E-23  Coxiella burnetii

Sequence (474 aa):
MVGIEHPRQRIFVALDMTDLGRAVELAHGLKGAVGGVKLGKEFFTAHGPDGVHRVTECGMPLFLDLKFHDIPNTVAGAIRASLALNPFIVNVHAGGGRRMMWAAAEAANQAPAETRPNVIGVTVLTSMAREDLAEVGVDEDPLEQVLRLGRLAKSSGLDGVVCSAKEVVALRGSVGRDFLLVVPGIRPTWASTDDQRRVVTPKDAVDLGADYLVIGRPITAHNHPLEAARLIAEELSMVGIEHPRQRIFVALDMTDLGRAVELAHGLKGAVGGVKLGKEFFTAHGPDGVHRVTECGMPLFLDLKFHDIPNTVAGAIRASLALNPFIVNVHAGGGRRMMWAAAEAANQAPAETRPNVIGVTVLTSMAREDLAEVGVDEDPLEQVLRLGRLAKSSGLDGVVCSAKEVVALRGSVGRDFLLVVPGIRPTWASTDDQRRVVTPKDAVDLGADYLVIGRPITAHNHPLEAARLIAEELS

Secondary structure (DSSP, 8-state):
-----SGGGGEEEE---S-HHHHHHHHHHHTTTSSEEEEEHHHHHHHHHHHHHHHHTT---EEEEEEE-S-HHHHHHHHHHHGGG--SEEEEEGGGHHHHHHHHHHHHTTS-GGGPPEEEEE-S-TT--HHHHHHTT--S-HHHHHHHHHHHHHHTT-SEEE--GGGHHHHHHHH-TTSEEEE-----GGG--GGGTTPPPHHHHHHHT-SEEEE-HHHHTSSSHHHHHHHHHHHH-/-----SGGGGEEEE---S-HHHHHHHHHHHTTTSSEEEEEHHHHHHHHHHHHHHHHTT---EEEEEEE-S-HHHHHHHHHHHGGG--SEEEEEGGGHHHHHHHHHHHHTTS-GGGPPEEEEE-S-TT--HHHHHHTT--S-HHHHHHHHHHHHHHTT-SEEE--GGGHHHHHHHH-TTSEEEE-----GGG--GGGTTPPPHHHHHHHT-SEEEE-HHHHTSSSHHHHHHHHHHHH-

Organism: NCBI:txid28181

InterPro domains:
  IPR001754 Orotidine 5'-phosphate decarboxylase domain [PF00215] (10-231)
  IPR001754 Orotidine 5'-phosphate decarboxylase domain [SM00934] (10-232)
  IPR011060 Ribulose-phosphate binding barrel [SSF51366] (9-235)
  IPR013785 Aldolase-type TIM barrel [G3DSA:3.20.20.70] (6-237)
  IPR014732 Orotidine 5'-phosphate decarboxylase [PTHR32119] (6-235)
  IPR014732 Orotidine 5'-phosphate decarboxylase [TIGR01740] (12-232)
  IPR018089 Orotidine 5'-phosphate decarboxylase, active site [PS00156] (62-75)
  IPR047596 Orotidine 5'-phosphate decarboxylase, bacterial [MF_01200_B] (8-237)